Protein AF-A0A6J4I5S8-F1 (afdb_monomer_lite)

Radius of gyration: 44.07 Å; chains: 1; bounding box: 94×136×140 Å

Sequence (487 aa):
MVQRWPERSGGDNPSRDGHADGHPSGEQLSSYVDGELDMDTRARVDRHVRACAACRAKVGDYRSASDLFRRVPTERPPLSLRRDIYRRIDEDQTRRRPLFGFPLPSANVLGVAVSFLLIAIMTPQLVGLWSIVSGKQERASEHVAPPRETPGLAPTAPAAPPLPTVTAPAVAPTTAPTQPPAPTTTGVPAASPTAPPAATITAASAAPTVVPSVATAQPAGQPSSAPVASARVAQATPATQSGQAPAAATTAPAAPTVIVQPTATQVAAALRTIAGQVTNVNKPQRLLTVQTGSNAEGGSRAWNVALTEGTQVTFRDGRKLVADEVGFADYVEVSGFEVGSGPLQAASVKVTQSAVAQVQSRPKVLVLLDGAANVRAPQYGFTGDWIKRLGETGYDVTAADPATLSGTTGLKDFSLIAIGYPATLPDAVLQNVRSSKLPVLNAEPRLVQALGLGLNVDPAQPTRSVAGRTVEVAGKSSPVARGLNGE

Organism: NCBI:txid166587

InterPro domains:
  IPR027383 Putative zinc-finger [PF13490] (27-56)
  IPR041916 Anti-sigma factor, zinc-finger domain superfamily [G3DSA:1.10.10.1320] (23-79)

Foldseek 3Di:
DPPDDDPPPDDPPPDDPPPVVPADDLVLLLCLLVVNDDPVSNVVNVVCCVVDPVSVVSNVVSVVVVVVVVPPDDDDPDPVVVVVVVVVVVVVVVVPPPPVPDVDPPPVVVVVVVVVVVCVVCVVVVVVVVCVVVVPPPPPPPDDDDDDDDDDDDDDDDDDDDDDDDDDDDDDDDDDDDDDDDDDDDDDDDDDDDDDDDDDDDDDDDDDDDDDDDDDDDDDDDDDDDDDDDDDDDDDDDDDDDDDDDDDDDDDDDDDDPPPDPPPPPPPWDKDKAKAWFADADPVQLWTWGFGDQDVVGDTDIAIEHEDPQEFEAEPVRHTDDSVPQDHGFIKMFIATDDPPDGGYTNYIYRDGGVVVVVVPQQEEEEEDAPPVVDDPPPDDLNVVVQVVCVVVRHRYDYDHLVPPPDDPPPVSHQEYEYCDPPPHDPVSVVVVVVNPHHYHDPPVVVCVVVVSDDDDDPPDDDDDDDDDDDDDDDDDDDDDDDDDDD

Structure (mmCIF, N/CA/C/O backbone):
data_AF-A0A6J4I5S8-F1
#
_entry.id   AF-A0A6J4I5S8-F1
#
loop_
_atom_site.group_PDB
_atom_site.id
_atom_site.type_symbol
_atom_site.label_atom_id
_atom_site.label_alt_id
_atom_site.l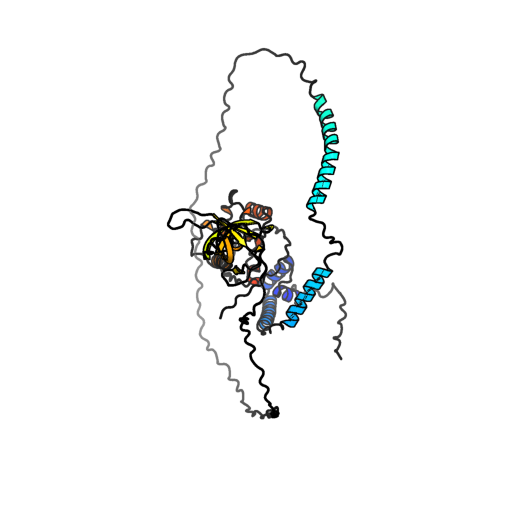abel_comp_id
_atom_site.label_asym_id
_atom_site.label_entity_id
_atom_site.label_seq_id
_atom_site.pdbx_PDB_ins_code
_atom_site.Cartn_x
_atom_site.Cartn_y
_atom_site.Cartn_z
_atom_site.occupancy
_atom_site.B_iso_or_equiv
_atom_site.auth_seq_id
_atom_site.auth_comp_id
_atom_site.auth_asym_id
_atom_site.auth_atom_id
_atom_site.pdbx_PDB_model_num
ATOM 1 N N . MET A 1 1 ? 28.128 -37.772 9.364 1.00 41.03 1 MET A N 1
ATOM 2 C CA . MET A 1 1 ? 29.276 -37.488 8.477 1.00 41.03 1 MET A CA 1
ATOM 3 C C . MET A 1 1 ? 28.779 -36.625 7.330 1.00 41.03 1 MET A C 1
ATOM 5 O O . MET A 1 1 ? 28.204 -37.150 6.390 1.00 41.03 1 MET A O 1
ATOM 9 N N . VAL A 1 2 ? 28.898 -35.303 7.453 1.00 37.56 2 VAL A N 1
ATOM 10 C CA . VAL A 1 2 ? 28.560 -34.365 6.372 1.00 37.56 2 VAL A CA 1
ATOM 11 C C . VAL A 1 2 ? 29.818 -34.224 5.521 1.00 37.56 2 VAL A C 1
ATOM 13 O O . VAL A 1 2 ? 30.843 -33.772 6.029 1.00 37.56 2 VAL A O 1
ATOM 16 N N . GLN A 1 3 ? 29.777 -34.693 4.272 1.00 46.88 3 GLN A N 1
ATOM 17 C CA . GLN A 1 3 ? 30.885 -34.531 3.332 1.00 46.88 3 GLN A CA 1
ATOM 18 C C . GLN A 1 3 ? 31.072 -33.037 3.052 1.00 46.88 3 GLN A C 1
ATOM 20 O O . GLN A 1 3 ? 30.227 -32.381 2.444 1.00 46.88 3 GLN A O 1
ATOM 25 N N . ARG A 1 4 ? 32.177 -32.501 3.572 1.00 41.34 4 ARG A N 1
ATOM 26 C CA . ARG A 1 4 ? 32.637 -31.130 3.369 1.00 41.34 4 ARG A CA 1
ATOM 27 C C . ARG A 1 4 ? 32.989 -30.982 1.888 1.00 41.34 4 ARG A C 1
ATOM 29 O O . ARG A 1 4 ? 33.912 -31.639 1.415 1.00 41.34 4 ARG A O 1
ATOM 36 N N . TRP A 1 5 ? 32.222 -30.175 1.159 1.00 43.47 5 TRP A N 1
ATOM 37 C CA . TRP A 1 5 ? 32.565 -29.799 -0.211 1.00 43.47 5 TRP A CA 1
ATOM 38 C C . TRP A 1 5 ? 33.947 -29.127 -0.208 1.00 43.47 5 TRP A C 1
ATOM 40 O O . TRP A 1 5 ? 34.203 -28.315 0.685 1.00 43.47 5 TRP A O 1
ATOM 50 N N . PRO A 1 6 ? 34.854 -29.469 -1.140 1.00 51.94 6 PRO A N 1
ATOM 51 C CA . PRO A 1 6 ? 36.172 -28.856 -1.189 1.00 51.94 6 PRO A CA 1
ATOM 52 C C . PRO A 1 6 ? 36.019 -27.364 -1.491 1.00 51.94 6 PRO A C 1
ATOM 54 O O . PRO A 1 6 ? 35.515 -26.978 -2.547 1.00 51.94 6 PRO A O 1
ATOM 57 N N . GLU A 1 7 ? 36.445 -26.535 -0.539 1.00 40.69 7 GLU A N 1
ATOM 58 C CA . GLU A 1 7 ? 36.639 -25.100 -0.717 1.00 40.69 7 GLU A CA 1
ATOM 59 C C . GLU A 1 7 ? 37.591 -24.904 -1.903 1.00 40.69 7 GLU A C 1
ATOM 61 O O . GLU A 1 7 ? 38.793 -25.154 -1.808 1.00 40.69 7 GLU A O 1
ATOM 66 N N . ARG A 1 8 ? 37.048 -24.490 -3.055 1.00 46.34 8 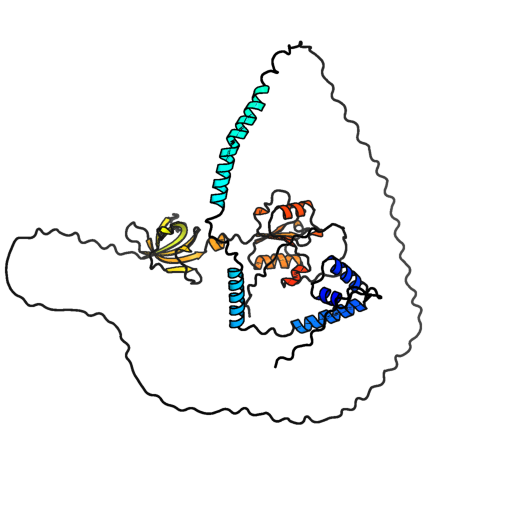ARG A N 1
ATOM 67 C CA . ARG A 1 8 ? 37.861 -23.868 -4.099 1.00 46.34 8 ARG A CA 1
ATOM 68 C C . ARG A 1 8 ? 38.422 -22.597 -3.487 1.00 46.34 8 ARG A C 1
ATOM 70 O O . ARG A 1 8 ? 37.686 -21.642 -3.257 1.00 46.34 8 ARG A O 1
ATOM 77 N N . SER A 1 9 ? 39.717 -22.609 -3.214 1.00 49.66 9 SER A N 1
ATOM 78 C CA . SER A 1 9 ? 40.507 -21.427 -2.915 1.00 49.66 9 SER A CA 1
ATOM 79 C C . SER A 1 9 ? 40.345 -20.422 -4.058 1.00 49.66 9 SER A C 1
ATOM 81 O O . SER A 1 9 ? 40.947 -20.555 -5.123 1.00 49.66 9 SER A O 1
ATOM 83 N N . GLY A 1 10 ? 39.476 -19.435 -3.832 1.00 46.44 10 GLY A N 1
ATOM 84 C CA . GLY A 1 10 ? 39.332 -18.246 -4.657 1.00 46.44 10 GLY A CA 1
ATOM 85 C C . GLY A 1 10 ? 40.610 -17.426 -4.573 1.00 46.44 10 GLY A C 1
ATOM 86 O O . GLY A 1 10 ? 40.793 -16.630 -3.658 1.00 46.44 10 GLY A O 1
ATOM 87 N N . GLY A 1 11 ? 41.525 -17.675 -5.505 1.00 41.56 11 GLY A N 1
ATOM 88 C CA . GLY A 1 11 ? 42.549 -16.709 -5.856 1.00 41.56 11 GLY A CA 1
ATOM 89 C C . GLY A 1 11 ? 41.908 -15.660 -6.751 1.00 41.56 11 GLY A C 1
ATOM 90 O O . GLY A 1 11 ? 41.686 -15.925 -7.931 1.00 41.56 11 GLY A O 1
ATOM 91 N N . ASP A 1 12 ? 41.610 -14.492 -6.186 1.00 48.62 12 ASP A N 1
ATOM 92 C CA . ASP A 1 12 ? 41.299 -13.281 -6.938 1.00 48.62 12 ASP A CA 1
ATOM 93 C C . ASP A 1 12 ? 42.504 -12.940 -7.817 1.00 48.62 12 ASP A C 1
ATOM 95 O O . ASP A 1 12 ? 43.476 -12.324 -7.379 1.00 48.62 12 ASP A O 1
ATOM 99 N N . ASN A 1 13 ? 42.459 -13.379 -9.070 1.00 46.66 13 ASN A N 1
ATOM 100 C CA . ASN A 1 13 ? 43.410 -12.983 -10.094 1.00 46.66 13 ASN A CA 1
ATOM 101 C C . ASN A 1 13 ? 42.664 -12.066 -11.080 1.00 46.66 13 ASN A C 1
ATOM 103 O O . ASN A 1 13 ? 42.192 -12.533 -12.116 1.00 46.66 13 ASN A O 1
ATOM 107 N N . PRO A 1 14 ? 42.483 -10.767 -10.770 1.00 55.59 14 PRO A N 1
ATOM 108 C CA . PRO A 1 14 ? 41.578 -9.884 -11.511 1.00 55.59 14 PRO A CA 1
ATOM 109 C C . PRO A 1 14 ? 42.087 -9.455 -12.901 1.00 55.59 14 PRO A C 1
ATOM 111 O O . PRO A 1 14 ? 41.694 -8.399 -13.394 1.00 55.59 14 PRO A O 1
ATOM 114 N N . SER A 1 15 ? 43.024 -10.161 -13.548 1.00 50.91 15 SER A N 1
ATOM 115 C CA . SER A 1 15 ? 43.766 -9.541 -14.662 1.00 50.91 15 SER A CA 1
ATOM 116 C C . SER A 1 15 ? 44.396 -10.477 -15.698 1.00 50.91 15 SER A C 1
ATOM 118 O O . SER A 1 15 ? 45.503 -10.173 -16.148 1.00 50.91 15 SER A O 1
ATOM 120 N N . ARG A 1 16 ? 43.757 -11.582 -16.132 1.00 47.75 16 ARG A N 1
ATOM 121 C CA . ARG A 1 16 ? 44.252 -12.263 -17.357 1.00 47.75 16 ARG A CA 1
ATOM 122 C C . ARG A 1 16 ? 43.348 -13.205 -18.147 1.00 47.75 16 ARG A C 1
ATOM 124 O O . ARG A 1 16 ? 43.801 -13.658 -19.194 1.00 47.75 16 ARG A O 1
ATOM 131 N N . ASP A 1 17 ? 42.086 -13.397 -17.778 1.00 52.75 17 ASP A N 1
ATOM 132 C CA . ASP A 1 17 ? 41.111 -13.991 -18.702 1.00 52.75 17 ASP A CA 1
ATOM 133 C C . ASP A 1 17 ? 40.577 -12.892 -19.617 1.00 52.75 17 ASP A C 1
ATOM 135 O O . ASP A 1 17 ? 39.447 -12.413 -19.514 1.00 52.75 17 ASP A O 1
ATOM 139 N N . GLY A 1 18 ? 41.477 -12.435 -20.489 1.00 45.28 18 GLY A N 1
ATOM 140 C CA . GLY A 1 18 ? 41.152 -11.549 -21.584 1.00 45.28 18 GLY A CA 1
ATOM 141 C C . GLY A 1 18 ? 39.973 -12.125 -22.354 1.00 45.28 18 GLY A C 1
ATOM 142 O O . GLY A 1 18 ? 40.065 -13.193 -22.955 1.00 45.28 18 GLY A O 1
ATOM 143 N N . HIS A 1 19 ? 38.867 -11.385 -22.347 1.00 54.09 19 HIS A N 1
ATOM 144 C CA . HIS A 1 19 ? 37.776 -11.507 -23.304 1.00 54.09 19 HIS A CA 1
ATOM 145 C C . HIS A 1 19 ? 38.296 -11.145 -24.705 1.00 54.09 19 HIS A C 1
ATOM 147 O O . HIS A 1 19 ? 37.932 -10.112 -25.264 1.00 54.09 19 HIS A O 1
ATOM 153 N N . ALA A 1 20 ? 39.199 -11.963 -25.252 1.00 57.03 20 ALA A N 1
ATOM 154 C CA . ALA A 1 20 ? 39.859 -11.723 -26.534 1.00 57.03 20 ALA A CA 1
ATOM 155 C C . ALA A 1 20 ? 38.853 -11.629 -27.692 1.00 57.03 20 ALA A C 1
ATOM 157 O O . ALA A 1 20 ? 39.119 -10.967 -28.688 1.00 57.03 20 ALA A O 1
ATOM 158 N N . ASP A 1 21 ? 37.660 -12.196 -27.511 1.00 73.31 21 ASP A N 1
ATOM 159 C CA . ASP A 1 21 ? 36.648 -12.272 -28.558 1.00 73.31 21 ASP A CA 1
ATOM 160 C C . ASP A 1 21 ? 35.582 -11.164 -28.456 1.00 73.31 21 ASP A C 1
ATOM 162 O O . ASP A 1 21 ? 34.612 -11.161 -29.211 1.00 73.31 21 ASP A O 1
ATOM 166 N N . GLY A 1 22 ? 35.703 -10.226 -27.505 1.00 90.38 22 GLY A N 1
ATOM 167 C CA . GLY A 1 22 ? 34.742 -9.123 -27.349 1.00 90.38 22 GLY A CA 1
ATOM 168 C C . GLY A 1 22 ? 33.317 -9.557 -26.965 1.00 90.38 22 GLY A C 1
ATOM 169 O O . GLY A 1 22 ? 32.388 -8.754 -27.043 1.00 90.38 22 GLY A O 1
ATOM 170 N N . HIS A 1 23 ? 33.120 -10.812 -26.550 1.00 95.44 23 HIS A N 1
ATOM 171 C CA . HIS A 1 23 ? 31.843 -11.304 -26.035 1.00 95.44 23 HIS A CA 1
ATOM 172 C C . HIS A 1 23 ? 31.725 -11.065 -24.519 1.00 95.44 23 HIS A C 1
ATOM 174 O O . HIS A 1 23 ? 32.714 -11.237 -23.806 1.00 95.44 23 HIS A O 1
ATOM 180 N N . PRO A 1 24 ? 30.522 -10.737 -24.002 1.00 95.88 24 PRO A N 1
ATOM 181 C CA . PRO A 1 24 ? 30.248 -10.750 -22.569 1.00 95.88 24 PRO A CA 1
ATOM 182 C C . PRO A 1 24 ? 30.562 -12.115 -21.958 1.00 95.88 24 PRO A C 1
ATOM 184 O O . PRO A 1 24 ? 30.330 -13.153 -22.595 1.00 95.88 24 PRO A O 1
ATOM 187 N N . SER A 1 25 ? 31.052 -12.118 -20.719 1.00 95.62 25 SER A N 1
ATOM 188 C CA . SER A 1 25 ? 31.318 -13.363 -19.999 1.00 95.62 25 SER A CA 1
ATOM 189 C C . SER A 1 25 ? 30.028 -14.174 -19.804 1.00 95.62 25 SER A C 1
ATOM 191 O O . SER A 1 25 ? 28.917 -13.638 -19.829 1.00 95.62 25 SER A O 1
ATOM 193 N N . GLY A 1 26 ? 30.158 -15.490 -19.603 1.00 95.19 26 GLY A N 1
ATOM 194 C CA . GLY A 1 26 ? 28.999 -16.344 -19.307 1.00 95.19 26 GLY A CA 1
ATOM 195 C C . GLY A 1 26 ? 28.237 -15.879 -18.061 1.00 95.19 26 GLY A C 1
ATOM 196 O O . GLY A 1 26 ? 27.012 -15.843 -18.069 1.00 95.19 26 GLY A O 1
ATOM 197 N N . GLU A 1 27 ? 28.965 -15.428 -17.038 1.00 96.56 27 GLU A N 1
ATOM 198 C CA . GLU A 1 27 ? 28.403 -14.849 -15.816 1.00 96.56 27 GLU A CA 1
ATOM 199 C C . GLU A 1 27 ? 27.593 -13.577 -16.106 1.00 96.56 27 GLU A C 1
ATOM 201 O O . GLU A 1 27 ? 26.440 -13.487 -15.699 1.00 96.56 27 GLU A O 1
ATOM 206 N N . GLN A 1 28 ? 28.120 -12.651 -16.919 1.00 96.88 28 GLN A N 1
ATOM 207 C CA . GLN A 1 28 ? 27.381 -11.449 -17.329 1.00 96.88 28 GLN A CA 1
ATOM 208 C C . GLN A 1 28 ? 26.094 -11.784 -18.092 1.00 96.88 28 GLN A C 1
ATOM 210 O O . GLN A 1 28 ? 25.083 -11.106 -17.917 1.00 96.88 28 GLN A O 1
ATOM 215 N N . LEU A 1 29 ? 26.109 -12.817 -18.941 1.00 97.69 29 LEU A N 1
ATOM 216 C CA . LEU A 1 29 ? 24.906 -13.268 -19.647 1.00 97.69 29 LEU A CA 1
ATOM 217 C C . LEU A 1 29 ? 23.885 -13.925 -18.701 1.00 97.69 29 LEU A C 1
ATOM 219 O O . LEU A 1 29 ? 22.688 -13.729 -18.912 1.00 97.69 29 LEU A O 1
ATOM 223 N N . SER A 1 30 ? 24.329 -14.642 -17.662 1.00 97.44 30 SER A N 1
ATOM 224 C CA . SER A 1 30 ? 23.444 -15.181 -16.615 1.00 97.44 30 SER A CA 1
ATOM 225 C C . SER A 1 30 ? 22.818 -14.051 -15.793 1.00 97.44 30 SER A C 1
ATOM 227 O O . SER A 1 30 ? 21.597 -13.912 -15.780 1.00 97.44 30 SER A O 1
ATOM 229 N N . SER A 1 31 ? 23.628 -13.145 -15.234 1.00 97.31 31 SER A N 1
ATOM 230 C CA . SER A 1 31 ? 23.141 -11.980 -14.477 1.00 97.31 31 SER A CA 1
ATOM 231 C C . SER A 1 31 ? 22.238 -11.066 -15.317 1.00 97.31 31 SER A C 1
ATOM 233 O O . SER A 1 31 ? 21.318 -10.430 -14.797 1.00 97.31 31 SER A O 1
ATOM 235 N N . TYR A 1 32 ? 22.456 -10.994 -16.637 1.00 98.00 32 TYR A N 1
ATOM 236 C CA . TYR A 1 32 ? 21.554 -10.291 -17.556 1.00 98.00 32 TYR A CA 1
ATOM 237 C C . TYR A 1 32 ? 20.147 -10.908 -17.567 1.00 98.00 32 TYR A C 1
ATOM 239 O O . TYR A 1 32 ? 19.158 -10.161 -17.548 1.00 98.00 32 TYR A O 1
ATOM 247 N N . VAL A 1 33 ? 20.055 -12.244 -17.586 1.00 97.88 33 VAL A N 1
ATOM 248 C CA . VAL A 1 33 ? 18.790 -12.995 -17.535 1.00 97.88 33 VAL A CA 1
ATOM 249 C C . VAL A 1 33 ? 18.114 -12.851 -16.173 1.00 97.88 33 VAL A C 1
ATOM 251 O O . VAL A 1 33 ? 16.909 -12.598 -16.144 1.00 97.88 33 VAL A O 1
ATOM 254 N N . ASP A 1 34 ? 18.881 -12.917 -15.085 1.00 96.38 34 ASP A N 1
ATOM 255 C CA . ASP A 1 34 ? 18.355 -12.854 -13.714 1.00 96.38 34 ASP A CA 1
ATOM 256 C C . ASP A 1 34 ? 17.973 -11.435 -13.262 1.00 96.38 34 ASP A C 1
ATOM 258 O O . ASP A 1 34 ? 17.224 -11.261 -12.304 1.00 96.38 34 ASP A O 1
ATOM 262 N N . GLY A 1 35 ? 18.406 -10.403 -13.993 1.00 96.88 35 GLY A N 1
ATOM 263 C CA . GLY A 1 35 ? 18.054 -9.019 -13.670 1.00 96.88 35 GLY A CA 1
ATOM 264 C C . GLY A 1 35 ? 19.064 -8.293 -12.784 1.00 96.88 35 GLY A C 1
ATOM 265 O O . GLY A 1 35 ? 18.771 -7.188 -12.344 1.00 96.88 35 GLY A O 1
ATOM 266 N N . GLU A 1 36 ? 20.235 -8.878 -12.547 1.00 97.50 36 GLU A N 1
ATOM 267 C CA . GLU A 1 36 ? 21.180 -8.434 -11.513 1.00 97.50 36 GLU A CA 1
ATOM 268 C C . GLU A 1 36 ? 22.250 -7.449 -12.011 1.00 97.50 36 GLU A C 1
ATOM 270 O O . GLU A 1 36 ? 22.970 -6.859 -11.211 1.00 97.50 36 GLU A O 1
ATOM 275 N N . LEU A 1 37 ? 22.367 -7.247 -13.329 1.00 96.88 37 LEU A N 1
ATOM 276 C CA . LEU A 1 37 ? 23.310 -6.271 -13.888 1.00 96.88 37 LEU A CA 1
ATOM 277 C C . LEU A 1 37 ? 22.890 -4.825 -13.593 1.00 96.88 37 LEU A C 1
ATOM 279 O O . LEU A 1 37 ? 21.721 -4.469 -13.772 1.00 96.88 37 LEU A O 1
ATOM 283 N N . ASP A 1 38 ? 23.872 -3.972 -13.278 1.00 94.94 38 ASP A N 1
ATOM 284 C CA . ASP A 1 38 ? 23.697 -2.518 -13.237 1.00 94.94 38 ASP A CA 1
ATOM 285 C C . ASP A 1 38 ? 23.219 -1.970 -14.595 1.00 94.94 38 ASP A C 1
ATOM 287 O O . ASP A 1 38 ? 23.411 -2.595 -15.644 1.00 94.94 38 ASP A O 1
ATOM 291 N N . MET A 1 39 ? 22.588 -0.791 -14.589 1.00 90.75 39 MET A N 1
ATOM 292 C CA . MET A 1 39 ? 21.947 -0.240 -15.789 1.00 90.75 39 MET A CA 1
ATOM 293 C C . MET A 1 39 ? 22.915 -0.067 -16.969 1.00 90.75 39 MET A C 1
ATOM 295 O O . MET A 1 39 ? 22.553 -0.379 -18.109 1.00 90.75 39 MET A O 1
ATOM 299 N N . ASP A 1 40 ? 24.145 0.382 -16.710 1.00 93.06 40 ASP A N 1
ATOM 300 C CA . ASP A 1 40 ? 25.127 0.666 -17.756 1.00 93.06 40 ASP A CA 1
ATOM 301 C C . ASP A 1 40 ? 25.667 -0.632 -18.369 1.00 93.06 40 ASP A C 1
ATOM 303 O O . ASP A 1 40 ? 25.736 -0.773 -19.598 1.00 93.06 40 ASP A O 1
ATOM 307 N N . THR A 1 41 ? 26.015 -1.617 -17.537 1.00 94.81 41 THR A N 1
ATOM 308 C CA . THR A 1 41 ? 26.454 -2.943 -17.995 1.00 94.81 41 THR A CA 1
ATOM 309 C C . THR A 1 41 ? 25.334 -3.672 -18.720 1.00 94.81 41 THR A C 1
ATOM 311 O O . THR A 1 41 ? 25.561 -4.224 -19.802 1.00 94.81 41 THR A O 1
ATOM 314 N N . ARG A 1 42 ? 24.105 -3.604 -18.201 1.00 97.56 42 ARG A N 1
ATOM 315 C CA . ARG A 1 42 ? 22.923 -4.173 -18.854 1.00 97.56 42 ARG A CA 1
ATOM 316 C C . ARG A 1 42 ? 22.723 -3.582 -20.246 1.00 97.56 42 ARG A C 1
ATOM 318 O O . ARG A 1 42 ? 22.509 -4.347 -21.181 1.00 97.56 42 ARG A O 1
ATOM 325 N N . ALA A 1 43 ? 22.840 -2.263 -20.416 1.00 95.62 43 ALA A N 1
ATOM 326 C CA . ALA A 1 43 ? 22.702 -1.610 -21.721 1.00 95.62 43 ALA A CA 1
ATOM 327 C C . ALA A 1 43 ? 23.783 -2.049 -22.729 1.00 95.62 43 ALA A C 1
ATOM 329 O O . ALA A 1 43 ? 23.492 -2.213 -23.921 1.00 95.62 43 ALA A O 1
ATOM 330 N N . ARG A 1 44 ? 25.024 -2.275 -22.270 1.00 96.75 44 ARG A N 1
ATOM 331 C CA . ARG A 1 44 ? 26.111 -2.814 -23.111 1.00 96.75 44 ARG A CA 1
ATOM 332 C C . ARG A 1 44 ? 25.837 -4.258 -23.539 1.00 96.75 44 ARG A C 1
ATOM 334 O O . ARG A 1 44 ? 25.890 -4.550 -24.734 1.00 96.75 44 ARG A O 1
ATOM 341 N N . VAL A 1 45 ? 25.488 -5.134 -22.594 1.00 97.38 45 VAL A N 1
ATOM 342 C CA . VAL A 1 45 ? 25.163 -6.547 -22.871 1.00 97.38 45 VAL A CA 1
ATOM 343 C C . VAL A 1 45 ? 23.938 -6.659 -23.781 1.00 97.38 45 VAL A C 1
ATOM 345 O O . VAL A 1 45 ? 23.958 -7.417 -24.746 1.00 97.38 45 VAL A O 1
ATOM 348 N N . ASP A 1 46 ? 22.906 -5.851 -23.545 1.00 98.00 46 ASP A N 1
ATOM 349 C CA . ASP A 1 46 ? 21.686 -5.802 -24.357 1.00 98.00 46 ASP A CA 1
ATOM 350 C C . ASP A 1 46 ? 21.984 -5.441 -25.822 1.00 98.00 46 ASP A C 1
ATOM 352 O O . ASP A 1 46 ? 21.499 -6.098 -26.747 1.00 98.00 46 ASP A O 1
ATOM 356 N N . ARG A 1 47 ? 22.847 -4.442 -26.052 1.00 97.62 47 ARG A N 1
ATOM 357 C CA . ARG A 1 47 ? 23.320 -4.085 -27.398 1.00 97.62 47 ARG A CA 1
ATOM 358 C C . ARG A 1 47 ? 24.063 -5.247 -28.060 1.00 97.62 47 ARG A C 1
ATOM 360 O O . ARG A 1 47 ? 23.812 -5.535 -29.230 1.00 97.62 47 ARG A O 1
ATOM 367 N N . HIS A 1 48 ? 24.929 -5.934 -27.316 1.00 97.88 48 HIS A N 1
ATOM 368 C CA . HIS A 1 48 ? 25.690 -7.077 -27.826 1.00 97.88 48 HIS A CA 1
ATOM 369 C C . HIS A 1 48 ? 24.793 -8.266 -28.176 1.00 97.88 48 HIS A C 1
ATOM 371 O O . HIS A 1 48 ? 24.896 -8.812 -29.270 1.00 97.88 48 HIS A O 1
ATOM 377 N N . VAL A 1 49 ? 23.860 -8.640 -27.297 1.00 97.94 49 VAL A N 1
ATOM 378 C CA . VAL A 1 49 ? 22.900 -9.740 -27.516 1.00 97.94 49 VAL A CA 1
ATOM 379 C C . VAL A 1 49 ? 21.992 -9.465 -28.725 1.00 97.94 49 VAL A C 1
ATOM 381 O O . VAL A 1 49 ? 21.606 -10.393 -29.444 1.00 97.94 49 VAL A O 1
ATOM 384 N N . ARG A 1 50 ? 21.679 -8.193 -29.012 1.00 97.56 50 ARG A N 1
ATOM 385 C CA . ARG A 1 50 ? 20.972 -7.815 -30.247 1.00 97.56 50 ARG A CA 1
ATOM 386 C C . ARG A 1 50 ? 21.806 -8.039 -31.504 1.00 97.56 50 ARG A C 1
ATOM 388 O O . ARG A 1 50 ? 21.237 -8.485 -32.494 1.00 97.56 50 ARG A O 1
ATOM 395 N N . ALA A 1 51 ? 23.109 -7.774 -31.474 1.00 97.44 51 ALA A N 1
ATOM 396 C CA . ALA A 1 51 ? 23.980 -7.898 -32.646 1.00 97.44 51 ALA A CA 1
ATOM 397 C C . ALA A 1 51 ? 24.566 -9.312 -32.837 1.00 97.44 51 ALA A C 1
ATOM 399 O O . ALA A 1 51 ? 24.830 -9.726 -33.962 1.00 97.44 51 ALA A O 1
ATOM 400 N N . CYS A 1 52 ? 24.747 -10.076 -31.759 1.00 97.94 52 CYS A N 1
ATOM 401 C CA . CYS A 1 52 ? 25.474 -11.341 -31.765 1.00 97.94 52 CYS A CA 1
ATOM 402 C C . CYS A 1 52 ? 24.543 -12.558 -31.626 1.00 97.94 52 CYS A C 1
ATOM 404 O O . CYS A 1 52 ? 23.965 -12.800 -30.563 1.00 97.94 52 CYS A O 1
ATOM 406 N N . ALA A 1 53 ? 24.457 -13.382 -32.677 1.00 97.38 53 ALA A N 1
ATOM 407 C CA . ALA A 1 53 ? 23.635 -14.596 -32.683 1.00 97.38 53 ALA A CA 1
ATOM 408 C C . ALA A 1 53 ? 24.061 -15.625 -31.615 1.00 97.38 53 ALA A C 1
ATOM 410 O O . ALA A 1 53 ? 23.200 -16.198 -30.950 1.00 97.38 53 ALA A O 1
ATOM 411 N N . ALA A 1 54 ? 25.368 -15.809 -31.391 1.00 96.56 54 ALA A N 1
ATOM 412 C CA . ALA A 1 54 ? 25.885 -16.756 -30.400 1.00 96.56 54 ALA A CA 1
ATOM 413 C C . ALA A 1 54 ? 25.510 -16.366 -28.958 1.00 96.56 54 ALA A C 1
ATOM 415 O O . ALA A 1 54 ? 25.068 -17.207 -28.178 1.00 96.56 54 ALA A O 1
ATOM 416 N N . CYS A 1 55 ? 25.623 -15.080 -28.600 1.00 97.94 55 CYS A N 1
ATOM 417 C CA . CYS A 1 55 ? 25.194 -14.598 -27.282 1.00 97.94 55 CYS A CA 1
ATOM 418 C C . CYS A 1 55 ? 23.673 -14.675 -27.110 1.00 97.94 55 CYS A C 1
ATOM 420 O O . CYS A 1 55 ? 23.202 -14.963 -26.013 1.00 97.94 55 CYS A O 1
ATOM 422 N N . ARG A 1 56 ? 22.901 -14.465 -28.184 1.00 98.50 56 ARG A N 1
ATOM 423 C CA . ARG A 1 56 ? 21.442 -14.627 -28.153 1.00 98.50 56 ARG A CA 1
ATOM 424 C C . ARG A 1 56 ? 21.025 -16.073 -27.894 1.00 98.50 56 ARG A C 1
ATOM 426 O O . ARG A 1 56 ? 20.114 -16.281 -27.099 1.00 98.50 56 ARG A O 1
ATOM 433 N N . ALA A 1 57 ? 21.702 -17.041 -28.516 1.00 98.12 57 ALA A N 1
ATOM 434 C CA . ALA A 1 57 ? 21.480 -18.463 -28.260 1.00 98.12 57 ALA A CA 1
ATOM 435 C C . ALA A 1 57 ? 21.741 -18.807 -26.784 1.00 98.12 57 ALA A C 1
ATOM 437 O O . ALA A 1 57 ? 20.836 -19.292 -26.116 1.00 98.12 57 ALA A O 1
ATOM 438 N N . LYS A 1 58 ? 22.898 -18.402 -26.234 1.00 97.88 58 LYS A N 1
ATOM 439 C CA . LYS A 1 58 ? 23.234 -18.615 -24.810 1.00 97.88 58 LYS A CA 1
ATOM 440 C C . LYS A 1 58 ? 22.211 -18.004 -23.844 1.00 97.88 58 LYS A C 1
ATOM 442 O O . LYS A 1 58 ? 21.835 -18.629 -22.860 1.00 97.88 58 LYS A O 1
ATOM 447 N N . VAL A 1 59 ? 21.735 -16.786 -24.118 1.00 98.44 59 VAL A N 1
ATOM 448 C CA . VAL A 1 59 ? 20.664 -16.151 -23.322 1.00 98.44 59 VAL A CA 1
ATOM 449 C C . VAL A 1 59 ? 19.353 -16.940 -23.416 1.00 98.44 59 VAL A C 1
ATOM 451 O O . VAL A 1 59 ? 18.623 -17.028 -22.430 1.00 98.44 59 VAL A O 1
ATOM 454 N N . GLY A 1 60 ? 19.048 -17.512 -24.584 1.00 97.81 60 GLY A N 1
ATOM 455 C CA . GLY A 1 60 ? 17.927 -18.435 -24.767 1.00 97.81 60 GLY A CA 1
ATOM 456 C C . GLY A 1 60 ? 18.063 -19.687 -23.900 1.00 97.81 60 GLY A C 1
ATOM 457 O O . GLY A 1 60 ? 17.112 -20.033 -23.199 1.00 97.81 60 GLY A O 1
ATOM 458 N N . ASP A 1 61 ? 19.252 -20.291 -23.870 1.00 98.00 61 ASP A N 1
ATOM 459 C CA . ASP A 1 61 ? 19.545 -21.467 -23.045 1.00 98.00 61 ASP A CA 1
ATOM 460 C C . ASP A 1 61 ? 19.333 -21.162 -21.553 1.00 98.00 61 ASP A C 1
ATOM 462 O O . ASP A 1 61 ? 18.593 -21.881 -20.879 1.00 98.00 61 ASP A O 1
ATOM 466 N N . TYR A 1 62 ? 19.875 -20.045 -21.049 1.00 98.25 62 TYR A N 1
ATOM 467 C CA . TYR A 1 62 ? 19.670 -19.620 -19.656 1.00 98.25 62 TYR A CA 1
ATOM 468 C C . TYR A 1 62 ? 18.195 -19.383 -19.319 1.00 98.25 62 TYR A C 1
ATOM 470 O O . TYR A 1 62 ? 17.719 -19.849 -18.287 1.00 98.25 62 TYR A O 1
ATOM 478 N N . ARG A 1 63 ? 17.433 -18.726 -20.203 1.00 97.88 63 ARG A N 1
ATOM 479 C CA . ARG A 1 63 ? 15.986 -18.534 -19.997 1.00 97.88 63 ARG A CA 1
ATOM 480 C C . ARG A 1 63 ? 15.234 -19.858 -19.960 1.00 97.88 63 ARG A C 1
ATOM 482 O O . ARG A 1 63 ? 14.387 -20.037 -19.092 1.00 97.88 63 ARG A O 1
ATOM 489 N N . SER A 1 64 ? 15.568 -20.786 -20.857 1.00 97.19 64 SER A N 1
ATOM 490 C CA . SER A 1 64 ? 14.944 -22.111 -20.887 1.00 97.19 64 SER A CA 1
ATOM 491 C C . SER A 1 64 ? 15.210 -22.895 -19.596 1.00 97.19 64 SER A C 1
ATOM 493 O O . SER A 1 64 ? 14.296 -23.520 -19.060 1.00 97.19 64 SER A O 1
ATOM 495 N N . ALA A 1 65 ? 16.422 -22.790 -19.040 1.00 96.81 65 ALA A N 1
ATOM 496 C CA . ALA A 1 65 ? 16.765 -23.378 -17.751 1.00 96.81 65 ALA A CA 1
ATOM 497 C C . ALA A 1 65 ? 15.953 -22.741 -16.610 1.00 96.81 65 ALA A C 1
ATOM 499 O O . ALA A 1 65 ? 15.341 -23.461 -15.819 1.00 96.81 65 ALA A O 1
ATOM 500 N N . SER A 1 66 ? 15.865 -21.408 -16.554 1.00 95.25 66 SER A N 1
ATOM 501 C CA . SER A 1 66 ? 15.049 -20.704 -15.553 1.00 95.25 66 SER A CA 1
ATOM 502 C C . SER A 1 66 ? 13.561 -21.057 -15.657 1.00 95.25 66 SER A C 1
ATOM 504 O O . SER A 1 66 ? 12.891 -21.225 -14.635 1.00 95.25 66 SER A O 1
ATOM 506 N N . ASP A 1 67 ? 13.040 -21.238 -16.871 1.00 95.38 67 ASP A N 1
ATOM 507 C CA . ASP A 1 67 ? 11.658 -21.666 -17.100 1.00 95.38 67 ASP A CA 1
ATOM 508 C C . ASP A 1 67 ? 11.401 -23.101 -16.622 1.00 95.38 67 ASP A C 1
ATOM 510 O O . ASP A 1 67 ? 10.320 -23.381 -16.098 1.00 95.38 67 ASP A O 1
ATOM 514 N N . LEU A 1 68 ? 12.380 -24.007 -16.743 1.00 96.88 68 LEU A N 1
ATOM 515 C CA . LEU A 1 68 ? 12.280 -25.354 -16.172 1.00 96.88 68 LEU A CA 1
ATOM 516 C C . LEU A 1 68 ? 12.159 -25.300 -14.645 1.00 96.88 68 LEU A C 1
ATOM 518 O O . LEU A 1 68 ? 11.274 -25.951 -14.090 1.00 96.88 68 LEU A O 1
ATOM 522 N N . PHE A 1 69 ? 12.969 -24.479 -13.971 1.00 95.00 69 PHE A N 1
ATOM 523 C CA . PHE A 1 69 ? 12.876 -24.312 -12.515 1.00 95.00 69 PHE A CA 1
ATOM 524 C C . PHE A 1 69 ? 11.551 -23.683 -12.073 1.00 95.00 69 PHE A C 1
ATOM 526 O O . PHE A 1 69 ? 10.997 -24.085 -11.053 1.00 95.00 69 PHE A O 1
ATOM 533 N N . ARG A 1 70 ? 10.989 -22.753 -12.855 1.00 93.06 70 ARG A N 1
ATOM 534 C CA . ARG A 1 70 ? 9.674 -22.148 -12.567 1.00 93.06 70 ARG A CA 1
ATOM 535 C C . ARG A 1 70 ? 8.512 -23.137 -12.646 1.00 93.06 70 ARG A C 1
ATOM 537 O O . ARG A 1 70 ? 7.486 -22.907 -12.012 1.00 93.06 70 ARG A O 1
ATOM 544 N N . ARG A 1 71 ? 8.649 -24.213 -13.426 1.00 94.31 71 ARG A N 1
ATOM 545 C CA . ARG A 1 71 ? 7.625 -25.265 -13.554 1.00 94.31 71 ARG A CA 1
ATOM 546 C C . ARG A 1 71 ? 7.676 -26.294 -12.432 1.00 94.31 71 ARG A C 1
ATOM 548 O O . ARG A 1 71 ? 6.730 -27.067 -12.301 1.00 94.31 71 ARG A O 1
ATOM 555 N N . VAL A 1 72 ? 8.752 -26.330 -11.645 1.00 96.38 72 VAL A N 1
ATOM 556 C CA . VAL A 1 72 ? 8.835 -27.226 -10.491 1.00 96.38 72 VAL A CA 1
ATOM 557 C C . VAL A 1 72 ? 7.753 -26.805 -9.489 1.00 96.38 72 VAL A C 1
ATOM 559 O O . VAL A 1 72 ? 7.747 -25.644 -9.070 1.00 96.38 72 VAL A O 1
ATOM 562 N N . PRO A 1 73 ? 6.823 -27.705 -9.107 1.00 92.94 73 PRO A N 1
ATOM 563 C CA . PRO A 1 73 ? 5.803 -27.393 -8.120 1.00 92.94 73 PRO A CA 1
ATOM 564 C C . PRO A 1 73 ? 6.467 -26.900 -6.839 1.00 92.94 73 PRO A C 1
ATOM 566 O O . PRO A 1 73 ? 7.288 -27.591 -6.238 1.00 92.94 73 PRO A O 1
ATOM 569 N N . THR A 1 74 ? 6.125 -25.685 -6.428 1.00 91.38 74 THR A N 1
ATOM 570 C CA . THR A 1 74 ? 6.591 -25.147 -5.156 1.00 91.38 74 THR A CA 1
ATOM 571 C C . THR A 1 74 ? 5.730 -25.747 -4.057 1.00 91.38 74 THR A C 1
ATOM 573 O O . THR A 1 74 ? 4.563 -25.390 -3.890 1.00 91.38 74 THR A O 1
ATOM 576 N N . GLU A 1 75 ? 6.286 -26.704 -3.316 1.00 93.94 75 GLU A N 1
ATOM 577 C CA . GLU A 1 75 ? 5.612 -27.232 -2.136 1.00 93.94 75 GLU A CA 1
ATOM 578 C C . GLU A 1 75 ? 5.464 -26.111 -1.105 1.00 93.94 75 GLU A C 1
ATOM 580 O O . GLU A 1 75 ? 6.398 -25.355 -0.814 1.00 93.94 75 GLU A O 1
ATOM 585 N N . ARG A 1 76 ? 4.250 -25.960 -0.573 1.00 91.19 76 ARG A N 1
ATOM 586 C CA . ARG A 1 76 ? 3.968 -24.915 0.403 1.00 91.19 76 ARG A CA 1
ATOM 587 C C . ARG A 1 76 ? 4.779 -25.209 1.669 1.00 91.19 76 ARG A C 1
ATOM 589 O O . ARG A 1 76 ? 4.596 -26.279 2.248 1.00 91.19 76 ARG A O 1
ATOM 596 N N . PRO A 1 77 ? 5.616 -24.273 2.155 1.00 94.06 77 PRO A N 1
ATOM 597 C CA . PRO A 1 77 ? 6.383 -24.512 3.368 1.00 94.06 77 PRO A CA 1
ATOM 598 C C . PRO A 1 77 ? 5.430 -24.781 4.546 1.00 94.06 77 PRO A C 1
ATOM 600 O O . PRO A 1 77 ? 4.378 -24.128 4.639 1.00 94.06 77 PRO A O 1
ATOM 603 N N . PRO A 1 78 ? 5.771 -25.711 5.460 1.00 95.75 78 PRO A N 1
ATOM 604 C CA . PRO A 1 78 ? 4.917 -26.038 6.594 1.00 95.75 78 PRO A CA 1
ATOM 605 C C . PRO A 1 78 ? 4.665 -24.796 7.459 1.00 95.75 78 PRO A C 1
ATOM 607 O O . PRO A 1 78 ? 5.533 -23.936 7.633 1.00 95.75 78 PRO A O 1
ATOM 610 N N . LEU A 1 79 ? 3.455 -24.694 8.022 1.00 94.19 79 LEU A N 1
ATOM 611 C CA . LEU A 1 79 ? 3.032 -23.517 8.794 1.00 94.19 79 LEU A CA 1
ATOM 612 C C . LEU A 1 79 ? 3.932 -23.239 10.008 1.00 94.19 79 LEU A C 1
ATOM 614 O O . LEU A 1 79 ? 4.078 -22.077 10.385 1.00 94.19 79 LEU A O 1
ATOM 618 N N . SER A 1 80 ? 4.538 -24.273 10.600 1.00 95.31 80 SER A N 1
ATOM 619 C CA . SER A 1 80 ? 5.511 -24.140 11.691 1.00 95.31 80 SER A CA 1
ATOM 620 C C . SER A 1 80 ? 6.741 -23.353 11.248 1.00 95.31 80 SER A C 1
ATOM 622 O O . SER A 1 80 ? 7.034 -22.323 11.845 1.00 95.31 80 SER A O 1
ATOM 624 N N . LEU A 1 81 ? 7.370 -23.747 10.136 1.00 96.56 81 LEU A N 1
ATOM 625 C CA . LEU A 1 81 ? 8.541 -23.061 9.586 1.00 96.56 81 LEU A CA 1
ATOM 626 C C . LEU A 1 81 ? 8.230 -21.594 9.272 1.00 96.56 81 LEU A C 1
ATOM 628 O O . LEU A 1 81 ? 9.012 -20.706 9.599 1.00 96.56 81 LEU A O 1
ATOM 632 N N . ARG A 1 82 ? 7.055 -21.319 8.690 1.00 96.12 82 ARG A N 1
ATOM 633 C CA . ARG A 1 82 ? 6.629 -19.941 8.408 1.00 96.12 82 ARG A CA 1
ATOM 634 C C . ARG A 1 82 ? 6.490 -19.114 9.692 1.00 96.12 82 ARG A C 1
ATOM 636 O O . ARG A 1 82 ? 6.940 -17.972 9.721 1.00 96.12 82 ARG A O 1
ATOM 643 N N . ARG A 1 83 ? 5.888 -19.676 10.746 1.00 95.88 83 ARG A N 1
ATOM 644 C CA . ARG A 1 83 ? 5.772 -19.018 12.061 1.00 95.88 83 ARG A CA 1
ATOM 645 C C . ARG A 1 83 ? 7.137 -18.795 12.704 1.00 95.88 83 ARG A C 1
ATOM 647 O O . ARG A 1 83 ? 7.372 -17.709 13.220 1.00 95.88 83 ARG A O 1
ATOM 654 N N . ASP A 1 84 ? 8.028 -19.778 12.635 1.00 97.38 84 ASP A N 1
ATOM 655 C CA . ASP A 1 84 ? 9.372 -19.684 13.205 1.00 97.38 84 ASP A CA 1
ATOM 656 C C . ASP A 1 84 ? 10.213 -18.611 12.504 1.00 97.38 84 ASP A C 1
ATOM 658 O O . ASP A 1 84 ? 10.896 -17.840 13.177 1.00 97.38 84 ASP A O 1
ATOM 662 N N . ILE A 1 85 ? 10.118 -18.504 11.173 1.00 96.94 85 ILE A N 1
ATOM 663 C CA . ILE A 1 85 ? 10.788 -17.448 10.401 1.00 96.94 85 ILE A CA 1
ATOM 664 C C . ILE A 1 85 ? 10.265 -16.068 10.808 1.00 96.94 85 ILE A C 1
ATOM 666 O O . ILE A 1 85 ? 11.072 -15.192 11.110 1.00 96.94 85 ILE A O 1
ATOM 670 N N . TYR A 1 86 ? 8.944 -15.863 10.863 1.00 95.50 86 TYR A N 1
ATOM 671 C CA . TYR A 1 86 ? 8.397 -14.564 11.276 1.00 95.50 86 TYR A CA 1
ATOM 672 C C . TYR A 1 86 ? 8.745 -14.222 12.722 1.00 95.50 86 TYR A C 1
ATOM 674 O O . TYR A 1 86 ? 9.172 -13.102 12.979 1.00 95.50 86 TYR A O 1
ATOM 682 N N . ARG A 1 87 ? 8.666 -15.193 13.641 1.00 96.62 87 ARG A N 1
ATOM 683 C CA . ARG A 1 87 ? 9.097 -14.995 15.029 1.00 96.62 87 ARG A CA 1
ATOM 684 C C . ARG A 1 87 ? 10.559 -14.554 15.084 1.00 96.62 87 ARG A C 1
ATOM 686 O O . ARG A 1 87 ? 10.878 -13.613 15.799 1.00 96.62 87 ARG A O 1
ATOM 693 N N . ARG A 1 88 ? 11.440 -15.182 14.301 1.00 96.38 88 ARG A N 1
ATOM 694 C CA . ARG A 1 88 ? 12.865 -14.825 14.266 1.00 96.38 88 ARG A CA 1
ATOM 695 C C . ARG A 1 88 ? 13.116 -13.448 13.647 1.00 96.38 88 ARG A C 1
ATOM 697 O O . ARG A 1 88 ? 13.981 -12.729 14.129 1.00 96.38 88 ARG A O 1
ATOM 704 N N . ILE A 1 89 ? 12.350 -13.059 12.625 1.00 94.69 89 ILE A N 1
ATOM 705 C CA . ILE A 1 89 ? 12.398 -11.703 12.054 1.00 94.69 89 ILE A CA 1
ATOM 706 C C . ILE A 1 89 ? 11.950 -10.669 13.097 1.00 94.69 89 ILE A C 1
ATOM 708 O O . ILE A 1 89 ? 12.615 -9.646 13.244 1.00 94.69 89 ILE A O 1
ATOM 712 N N . ASP A 1 90 ? 10.880 -10.937 13.848 1.00 91.94 90 ASP A N 1
ATOM 713 C CA . ASP A 1 90 ? 10.393 -10.048 14.912 1.00 91.94 90 ASP A CA 1
ATOM 714 C C . ASP A 1 90 ? 11.387 -9.960 16.081 1.00 91.94 90 ASP A C 1
ATOM 716 O O . ASP A 1 90 ? 11.649 -8.876 16.609 1.00 91.94 90 ASP A O 1
ATOM 720 N N . GLU A 1 91 ? 12.003 -11.079 16.464 1.00 94.88 91 GLU A N 1
ATOM 721 C CA . GLU A 1 91 ? 13.076 -11.124 17.463 1.00 94.88 91 GLU A CA 1
ATOM 722 C C . GLU A 1 91 ? 14.312 -10.335 17.004 1.00 94.88 91 GLU A C 1
ATOM 724 O O . GLU A 1 91 ? 14.871 -9.558 17.778 1.00 94.88 91 GLU A O 1
ATOM 729 N N . ASP A 1 92 ? 14.723 -10.462 15.741 1.00 91.50 92 ASP A N 1
ATOM 730 C CA . ASP A 1 92 ? 15.843 -9.689 15.200 1.00 91.50 92 ASP A CA 1
ATOM 731 C C . ASP A 1 92 ? 15.498 -8.201 15.092 1.00 91.50 92 ASP A C 1
ATOM 733 O O . ASP A 1 92 ? 16.338 -7.355 15.396 1.00 91.50 92 ASP A O 1
ATOM 737 N N . GLN A 1 93 ? 14.267 -7.850 14.712 1.00 87.88 93 GLN A N 1
ATOM 738 C CA . GLN A 1 93 ? 13.820 -6.458 14.682 1.00 87.88 93 GLN A CA 1
ATOM 739 C C . GLN A 1 93 ? 13.749 -5.852 16.084 1.00 87.88 93 GLN A C 1
ATOM 741 O O . GLN A 1 93 ? 14.155 -4.706 16.263 1.00 87.88 93 GLN A O 1
ATOM 746 N N . THR A 1 94 ? 13.276 -6.600 17.082 1.00 87.62 94 THR A N 1
ATOM 747 C CA . THR A 1 94 ? 13.226 -6.133 18.476 1.00 87.62 94 THR A CA 1
ATOM 748 C C . THR A 1 94 ? 14.620 -6.027 19.090 1.00 87.62 94 THR A C 1
ATOM 750 O O . THR A 1 94 ? 14.898 -5.024 19.741 1.00 87.62 94 THR A O 1
ATOM 753 N N . ARG A 1 95 ? 15.533 -6.969 18.815 1.00 85.19 95 ARG A N 1
ATOM 754 C CA . ARG A 1 95 ? 16.949 -6.881 19.230 1.00 85.19 95 ARG A CA 1
ATOM 755 C C . ARG A 1 95 ? 17.711 -5.757 18.534 1.00 85.19 95 ARG A C 1
ATOM 757 O O . ARG A 1 95 ? 18.594 -5.156 19.138 1.00 85.19 95 ARG A O 1
ATOM 764 N N . ARG A 1 96 ? 17.391 -5.472 17.267 1.00 78.12 96 ARG A N 1
ATOM 765 C CA . ARG A 1 96 ? 17.989 -4.367 16.500 1.00 78.12 96 ARG A CA 1
ATOM 766 C C . ARG A 1 96 ? 17.393 -3.007 16.833 1.00 78.12 96 ARG A C 1
ATOM 768 O O . ARG A 1 96 ? 17.924 -2.014 16.339 1.00 78.12 96 ARG A O 1
ATOM 775 N N . ARG A 1 97 ? 16.341 -2.916 17.657 1.00 69.50 97 ARG A N 1
ATOM 776 C CA . ARG A 1 97 ? 15.969 -1.622 18.237 1.00 69.50 97 ARG A CA 1
ATOM 777 C C . ARG A 1 97 ? 17.123 -1.207 19.150 1.00 69.50 97 ARG A C 1
ATOM 779 O O . ARG A 1 97 ? 17.358 -1.891 20.146 1.00 69.50 97 ARG A O 1
ATOM 786 N N . PRO A 1 98 ? 17.882 -0.149 18.809 1.00 59.59 98 PRO A N 1
ATOM 787 C CA . PRO A 1 98 ? 18.988 0.277 19.645 1.00 59.59 98 PRO A CA 1
ATOM 788 C C . PRO A 1 98 ? 18.446 0.547 21.049 1.00 59.59 98 PRO A C 1
ATOM 790 O O . PRO A 1 98 ? 17.444 1.245 21.204 1.00 59.59 98 PRO A O 1
ATOM 793 N N . LEU A 1 99 ? 19.120 0.006 22.069 1.00 59.22 99 LEU A N 1
ATOM 794 C CA . LEU A 1 99 ? 18.777 0.177 23.489 1.00 59.22 99 LEU A CA 1
ATOM 795 C C . LEU A 1 99 ? 18.737 1.653 23.950 1.00 59.22 99 LEU A C 1
ATOM 797 O O . LEU A 1 99 ? 18.359 1.932 25.080 1.00 59.22 99 LEU A O 1
ATOM 801 N N . PHE A 1 100 ? 19.066 2.605 23.073 1.00 55.78 100 PHE A N 1
ATOM 802 C CA . PHE A 1 100 ? 18.831 4.041 23.242 1.00 55.78 100 PHE A CA 1
ATOM 803 C C . PHE A 1 100 ? 17.391 4.486 22.917 1.00 55.78 100 PHE A C 1
ATOM 805 O O . PHE A 1 100 ? 17.115 5.677 22.806 1.00 55.78 100 PHE A O 1
ATOM 812 N N . GLY A 1 101 ? 16.453 3.547 22.786 1.00 52.84 101 GLY A N 1
ATOM 813 C CA . GLY A 1 101 ? 15.017 3.800 22.715 1.00 52.84 101 GLY A CA 1
ATOM 814 C C . GLY A 1 101 ? 14.364 3.889 24.092 1.00 52.84 101 GLY A C 1
ATOM 815 O O . GLY A 1 101 ? 13.414 3.153 24.357 1.00 52.84 101 GLY A O 1
ATOM 816 N N . PHE A 1 102 ? 14.834 4.793 24.961 1.00 55.38 102 PHE A N 1
ATOM 817 C CA . PHE A 1 102 ? 13.951 5.285 26.019 1.00 55.38 102 PHE A CA 1
ATOM 818 C C . PHE A 1 102 ? 12.657 5.765 25.341 1.00 55.38 102 PHE A C 1
ATOM 820 O O . PHE A 1 102 ? 12.747 6.482 24.338 1.00 55.38 102 PHE A O 1
ATOM 827 N N . PRO A 1 103 ? 11.465 5.383 25.834 1.00 48.19 103 PRO A N 1
ATOM 828 C CA . PRO A 1 103 ? 10.207 5.949 25.375 1.00 48.19 103 PRO A CA 1
ATOM 829 C C . PRO A 1 103 ? 10.166 7.414 25.819 1.00 48.19 103 PRO A C 1
ATOM 831 O O . PRO A 1 103 ? 9.546 7.761 26.819 1.00 48.19 103 PRO A O 1
ATOM 834 N N . LEU A 1 104 ? 10.888 8.282 25.111 1.00 53.81 104 LEU A N 1
ATOM 835 C CA . LEU A 1 104 ? 10.744 9.713 25.277 1.00 53.81 104 LEU A CA 1
ATOM 836 C C . LEU A 1 104 ? 9.329 10.046 24.785 1.00 53.81 104 LEU A C 1
ATOM 838 O O . LEU A 1 104 ? 9.032 9.785 23.613 1.00 53.81 104 LEU A O 1
ATOM 842 N N . PRO A 1 105 ? 8.439 10.567 25.648 1.00 47.91 105 PRO A N 1
ATOM 843 C CA . PRO A 1 105 ? 7.153 11.084 25.206 1.00 47.91 105 PRO A CA 1
ATOM 844 C C . PRO A 1 105 ? 7.431 12.087 24.087 1.00 47.91 105 PRO A C 1
ATOM 846 O O . PRO A 1 105 ? 8.174 13.039 24.303 1.00 47.91 105 PRO A O 1
ATOM 849 N N . SER A 1 106 ? 6.925 11.792 22.883 1.00 48.50 106 SER A N 1
ATOM 850 C CA . SER A 1 106 ? 6.954 12.612 21.663 1.00 48.50 106 SER A CA 1
ATOM 851 C C . SER A 1 106 ? 7.963 13.772 21.685 1.00 48.50 106 SER A C 1
ATOM 853 O O . SER A 1 106 ? 7.691 14.827 22.263 1.00 48.50 106 SER A O 1
ATOM 855 N N . ALA A 1 107 ? 9.088 13.604 20.982 1.00 49.12 107 ALA A N 1
ATOM 856 C CA . ALA A 1 107 ? 10.203 14.553 20.842 1.00 49.12 107 ALA A CA 1
ATOM 857 C C . ALA A 1 107 ? 9.841 15.996 20.402 1.00 49.12 107 ALA A C 1
ATOM 859 O O . ALA A 1 107 ? 10.718 16.850 20.301 1.00 49.12 107 ALA A O 1
ATOM 860 N N . ASN A 1 108 ? 8.562 16.312 20.204 1.00 49.94 108 ASN A N 1
ATOM 861 C CA . ASN A 1 108 ? 8.082 17.669 19.980 1.00 49.94 108 ASN A CA 1
ATOM 862 C C . ASN A 1 108 ? 8.059 18.512 21.264 1.00 49.94 108 ASN A C 1
ATOM 864 O O . ASN A 1 108 ? 8.197 19.724 21.171 1.00 49.94 108 ASN A O 1
ATOM 868 N N . VAL A 1 109 ? 7.935 17.929 22.463 1.00 54.28 109 VAL A N 1
ATOM 869 C CA . VAL A 1 109 ? 7.839 18.751 23.690 1.00 54.28 109 VAL A CA 1
ATOM 870 C C . VAL A 1 109 ? 9.202 19.321 24.089 1.00 54.28 109 VAL A C 1
ATOM 872 O O . VAL A 1 109 ? 9.306 20.501 24.421 1.00 54.28 109 VAL A O 1
ATOM 875 N N . LEU A 1 110 ? 10.272 18.526 23.974 1.00 54.69 110 LEU A N 1
ATOM 876 C CA . LEU A 1 110 ? 11.623 19.013 24.264 1.00 54.69 110 LEU A CA 1
ATOM 877 C C . LEU A 1 110 ? 12.129 19.966 23.172 1.00 54.69 110 LEU A C 1
ATOM 879 O O . LEU A 1 110 ? 12.749 20.978 23.485 1.00 54.69 110 LEU A O 1
ATOM 883 N N . GLY A 1 111 ? 11.813 19.684 21.901 1.00 57.84 111 GLY A N 1
ATOM 884 C CA . GLY A 1 111 ? 12.129 20.577 20.786 1.00 57.84 111 GLY A CA 1
ATOM 885 C C . GLY A 1 111 ? 11.451 21.941 20.921 1.00 57.84 111 GLY A C 1
ATOM 886 O O . GLY A 1 111 ? 12.096 22.964 20.704 1.00 57.84 111 GLY A O 1
ATOM 887 N N . VAL A 1 112 ? 10.187 21.975 21.357 1.00 67.38 112 VAL A N 1
ATOM 888 C CA . VAL A 1 112 ? 9.466 23.227 21.629 1.00 67.38 112 VAL A CA 1
ATOM 889 C C . VAL A 1 112 ? 10.072 23.952 22.832 1.00 67.38 112 VAL A C 1
ATOM 891 O O . VAL A 1 112 ? 10.349 25.141 22.718 1.00 67.38 112 VAL A O 1
ATOM 894 N N . ALA A 1 113 ? 10.375 23.268 23.939 1.00 72.62 113 ALA A N 1
ATOM 895 C CA . ALA A 1 113 ? 10.979 23.912 25.110 1.00 72.62 113 ALA A CA 1
ATOM 896 C C . ALA A 1 113 ? 12.369 24.511 24.815 1.00 72.62 113 ALA A C 1
ATOM 898 O O . ALA A 1 113 ? 12.642 25.650 25.192 1.00 72.62 113 ALA A O 1
ATOM 899 N N . VAL A 1 114 ? 13.227 23.786 24.087 1.00 79.50 114 VAL A N 1
ATOM 900 C CA . VAL A 1 114 ? 14.553 24.285 23.687 1.00 79.50 114 VAL A CA 1
ATOM 901 C C . VAL A 1 114 ? 14.423 25.422 22.675 1.00 79.50 114 VAL A C 1
ATOM 903 O O . VAL A 1 114 ? 15.126 26.419 22.806 1.00 79.50 114 VAL A O 1
ATOM 906 N N . SER A 1 115 ? 13.491 25.332 21.720 1.00 77.94 115 SER A N 1
ATOM 907 C CA . SER A 1 115 ? 13.248 26.412 20.751 1.00 77.94 115 SER A CA 1
ATOM 908 C C . SER A 1 115 ? 12.725 27.679 21.429 1.00 77.94 115 SER A C 1
ATOM 910 O O . SER A 1 115 ? 13.198 28.769 21.118 1.00 77.94 115 SER A O 1
ATOM 912 N N . PHE A 1 116 ? 11.812 27.555 22.398 1.00 85.62 116 PHE A N 1
ATOM 913 C CA . PHE A 1 116 ? 11.329 28.688 23.193 1.00 85.62 116 PHE A CA 1
ATOM 914 C C . PHE A 1 116 ? 12.445 29.321 24.023 1.00 85.62 116 PHE A C 1
ATOM 916 O O . PHE A 1 116 ? 12.540 30.545 24.067 1.00 85.62 116 PHE A O 1
ATOM 923 N N . LEU A 1 117 ? 13.318 28.512 24.630 1.00 89.69 117 LEU A N 1
ATOM 924 C CA . LEU A 1 117 ? 14.464 29.019 25.384 1.00 89.69 117 LEU A CA 1
ATOM 925 C C . LEU A 1 117 ? 15.449 29.773 24.474 1.00 89.69 117 LEU A C 1
ATOM 927 O O . LEU A 1 117 ? 15.919 30.852 24.828 1.00 89.69 117 LEU A O 1
ATOM 931 N N . LEU A 1 118 ? 15.720 29.247 23.276 1.00 89.69 118 LEU A N 1
ATOM 932 C CA . LEU A 1 118 ? 16.633 29.864 22.308 1.00 89.69 118 LEU A CA 1
ATOM 933 C C . LEU A 1 118 ? 16.066 31.178 21.748 1.00 89.69 118 LEU A C 1
ATOM 935 O O . LEU A 1 118 ? 16.790 32.169 21.654 1.00 89.69 118 LEU A O 1
ATOM 939 N N . ILE A 1 119 ? 14.761 31.219 21.454 1.00 88.75 119 ILE A N 1
ATOM 940 C CA . ILE A 1 119 ? 14.062 32.444 21.039 1.00 88.75 119 ILE A CA 1
ATOM 941 C C . ILE A 1 119 ? 14.080 33.473 22.176 1.00 88.75 119 ILE A C 1
ATOM 943 O O . ILE A 1 119 ? 14.442 34.626 21.940 1.00 88.75 119 ILE A O 1
ATOM 947 N N . ALA A 1 120 ? 13.778 33.077 23.416 1.00 89.81 120 ALA A N 1
ATOM 948 C CA . ALA A 1 120 ? 13.787 33.983 24.566 1.00 89.81 120 ALA A CA 1
ATOM 949 C C . ALA A 1 120 ? 15.168 34.621 24.812 1.00 89.81 120 ALA A C 1
ATOM 951 O O . ALA A 1 120 ? 15.242 35.797 25.164 1.00 89.81 120 ALA A O 1
ATOM 952 N N . ILE A 1 121 ? 16.258 33.884 24.566 1.00 91.81 121 ILE A N 1
ATOM 953 C CA . ILE A 1 121 ? 17.632 34.395 24.703 1.00 91.81 121 ILE A CA 1
ATOM 954 C C . ILE A 1 121 ? 18.038 35.285 23.513 1.00 91.81 121 ILE A C 1
ATOM 956 O O . ILE A 1 121 ? 18.705 36.302 23.706 1.00 91.81 121 ILE A O 1
ATOM 960 N N . MET A 1 122 ? 17.637 34.948 22.282 1.00 88.88 122 MET A N 1
ATOM 961 C CA . MET A 1 122 ? 18.032 35.702 21.077 1.00 88.88 122 MET A CA 1
ATOM 962 C C . MET A 1 122 ? 17.233 36.994 20.855 1.00 88.88 122 MET A C 1
ATOM 964 O O . MET A 1 122 ? 17.766 37.950 20.289 1.00 88.88 122 MET A O 1
ATOM 968 N N . THR A 1 123 ? 15.977 37.059 21.304 1.00 87.25 123 THR A N 1
ATOM 969 C CA . THR A 1 123 ? 15.104 38.230 21.090 1.00 87.25 123 THR A CA 1
ATOM 970 C C . THR A 1 123 ? 15.689 39.548 21.637 1.00 87.25 123 THR A C 1
ATOM 972 O O . THR A 1 123 ? 15.720 40.523 20.883 1.00 87.25 123 THR A O 1
ATOM 975 N N . PRO A 1 124 ? 16.224 39.632 22.876 1.00 81.25 124 PRO A N 1
ATOM 976 C CA . PRO A 1 124 ? 16.807 40.883 23.377 1.00 81.25 124 PRO A CA 1
ATOM 977 C C . PRO A 1 124 ? 18.073 41.318 22.617 1.00 81.25 124 PRO A C 1
ATOM 979 O O . PRO A 1 124 ? 18.316 42.516 22.479 1.00 81.25 124 PRO A O 1
ATOM 982 N N . GLN A 1 125 ? 18.850 40.376 22.067 1.00 83.44 125 GLN A N 1
ATOM 983 C CA . GLN A 1 125 ? 20.048 40.682 21.267 1.00 83.44 125 GLN A CA 1
ATOM 984 C C . GLN A 1 125 ? 19.673 41.311 19.914 1.00 83.44 125 GLN A C 1
ATOM 986 O O . GLN A 1 125 ? 20.289 42.286 19.485 1.00 83.44 125 GLN A O 1
ATOM 991 N N . LEU A 1 126 ? 18.621 40.799 19.267 1.00 83.44 126 LEU A N 1
ATOM 992 C CA . LEU A 1 126 ? 18.113 41.330 17.997 1.00 83.44 126 LEU A CA 1
ATOM 993 C C . LEU A 1 126 ? 17.463 42.710 18.157 1.00 83.44 126 LEU A C 1
ATOM 995 O O . LEU A 1 126 ? 17.716 43.594 17.341 1.00 83.44 126 LEU A O 1
ATOM 999 N N . VAL A 1 127 ? 16.688 42.930 19.227 1.00 85.06 127 VAL A N 1
ATOM 1000 C CA . VAL A 1 127 ? 16.095 44.249 19.522 1.00 85.06 127 VAL A CA 1
ATOM 1001 C C . VAL A 1 127 ? 17.182 45.287 19.831 1.00 85.06 127 VAL A C 1
ATOM 1003 O O . VAL A 1 127 ? 17.094 46.424 19.364 1.00 85.06 127 VAL A O 1
ATOM 1006 N N . GLY A 1 128 ? 18.244 44.895 20.544 1.00 80.62 128 GLY A N 1
ATOM 1007 C CA . GLY A 1 128 ? 19.403 45.757 20.792 1.00 80.62 128 GLY A CA 1
ATOM 1008 C C . GLY A 1 128 ? 20.171 46.134 19.519 1.00 80.62 128 GLY A C 1
ATOM 1009 O O . GLY A 1 128 ? 20.619 47.270 19.387 1.00 80.62 128 GLY A O 1
ATOM 1010 N N . LEU A 1 129 ? 20.287 45.221 18.549 1.00 82.75 129 LEU A N 1
ATOM 1011 C CA . LEU A 1 129 ? 20.945 45.521 17.272 1.00 82.75 129 LEU A CA 1
ATOM 1012 C C . LEU A 1 129 ? 20.099 46.455 16.389 1.00 82.75 129 LEU A C 1
ATOM 1014 O O . LEU A 1 129 ? 20.634 47.326 15.700 1.00 82.75 129 LEU A O 1
ATOM 1018 N N . TRP A 1 130 ? 18.774 46.289 16.413 1.00 78.81 130 TRP A N 1
ATOM 1019 C CA . TRP A 1 130 ? 17.859 47.061 15.571 1.00 78.81 130 TRP A CA 1
ATOM 1020 C C . TRP A 1 130 ? 17.714 48.521 16.026 1.00 78.81 130 TRP A C 1
ATOM 1022 O O . TRP A 1 130 ? 17.577 49.415 15.187 1.00 78.81 130 TRP A O 1
ATOM 1032 N N . SER A 1 131 ? 17.826 48.796 17.330 1.00 78.25 131 SER A N 1
ATOM 1033 C CA . SER A 1 131 ? 17.802 50.169 17.859 1.00 78.25 131 SER A CA 1
ATOM 1034 C C . SER A 1 131 ? 19.034 50.988 17.446 1.00 78.25 131 SER A C 1
ATOM 1036 O O . SER A 1 131 ? 18.909 52.175 17.147 1.00 78.25 131 SER A O 1
ATOM 1038 N N . ILE A 1 132 ? 20.207 50.354 17.325 1.00 77.38 132 ILE A N 1
ATOM 1039 C CA . ILE A 1 132 ? 21.445 51.010 16.868 1.00 77.38 132 ILE A CA 1
ATOM 1040 C C . ILE A 1 132 ? 21.368 51.378 15.378 1.00 77.38 132 ILE A C 1
ATOM 1042 O O . ILE A 1 132 ? 21.854 52.435 14.973 1.00 77.38 132 ILE A O 1
ATOM 1046 N N . VAL A 1 133 ? 20.745 50.529 14.556 1.00 76.69 133 VAL A N 1
ATOM 1047 C CA . VAL A 1 133 ? 20.596 50.776 13.111 1.00 76.69 133 VAL A CA 1
ATOM 1048 C C . VAL A 1 133 ? 19.511 51.818 12.825 1.00 76.69 133 VAL A C 1
ATOM 1050 O O . VAL A 1 133 ? 19.705 52.681 11.971 1.00 76.69 133 VAL A O 1
ATOM 1053 N N . SER A 1 134 ? 18.407 51.797 13.573 1.00 74.31 134 SER A N 1
ATOM 1054 C CA . SER A 1 134 ? 17.267 52.696 13.332 1.00 74.31 134 SER A CA 1
ATOM 1055 C C . SER A 1 134 ? 17.511 54.127 13.834 1.00 74.31 134 SER A C 1
ATOM 1057 O O . SER A 1 134 ? 16.986 55.079 13.265 1.00 74.31 134 SER A O 1
ATOM 1059 N N . GLY A 1 135 ? 18.375 54.316 14.840 1.00 62.12 135 GLY A N 1
ATOM 1060 C CA . GLY A 1 135 ? 18.670 55.636 15.415 1.00 62.12 135 GLY A CA 1
ATOM 1061 C C . GLY A 1 135 ? 19.474 56.597 14.523 1.00 62.12 135 GLY A C 1
ATOM 1062 O O . GLY A 1 135 ? 19.713 57.735 14.922 1.00 62.12 135 GLY A O 1
ATOM 1063 N N . LYS A 1 136 ? 19.919 56.182 13.328 1.00 56.56 136 LYS A N 1
ATOM 1064 C CA . LYS A 1 136 ? 20.733 57.028 12.429 1.00 56.56 136 LYS A CA 1
ATOM 1065 C C . LYS A 1 136 ? 19.960 57.706 11.296 1.00 56.56 136 LYS A C 1
ATOM 1067 O O . LYS A 1 136 ? 20.550 58.537 10.610 1.00 56.56 136 LYS A O 1
ATOM 1072 N N . GLN A 1 137 ? 18.678 57.397 11.097 1.00 57.84 137 GLN A N 1
ATOM 1073 C CA . GLN A 1 137 ? 17.952 57.859 9.906 1.00 57.84 137 GLN A CA 1
ATOM 1074 C C . GLN A 1 137 ? 17.252 59.223 10.053 1.00 57.84 137 GLN A C 1
ATOM 1076 O O . GLN A 1 137 ? 16.855 59.802 9.048 1.00 57.84 137 GLN A O 1
ATOM 1081 N N . GLU A 1 138 ? 17.170 59.796 11.258 1.00 56.50 138 GLU A N 1
ATOM 1082 C CA . GLU A 1 138 ? 16.429 61.052 11.487 1.00 56.50 138 GLU A CA 1
ATOM 1083 C C . GLU A 1 138 ? 17.246 62.344 11.285 1.00 56.50 138 GLU A C 1
ATOM 1085 O O . GLU A 1 138 ? 16.689 63.433 11.368 1.00 56.50 138 GLU A O 1
ATOM 1090 N N . ARG A 1 139 ? 18.550 62.277 10.969 1.00 56.59 139 ARG A N 1
ATOM 1091 C CA . ARG A 1 139 ? 19.393 63.486 10.794 1.00 56.59 139 ARG A CA 1
ATOM 1092 C C . ARG A 1 139 ? 19.675 63.917 9.350 1.00 56.59 139 ARG A C 1
ATOM 1094 O O . ARG A 1 139 ? 20.449 64.846 9.157 1.00 56.59 139 ARG A O 1
ATOM 1101 N N . ALA A 1 140 ? 19.069 63.290 8.340 1.00 55.38 140 ALA A N 1
ATOM 1102 C CA . ALA A 1 140 ? 19.345 63.613 6.931 1.00 55.38 140 ALA A CA 1
ATOM 1103 C C . ALA A 1 140 ? 18.236 64.404 6.206 1.00 55.38 140 ALA A C 1
ATOM 1105 O O . ALA A 1 140 ? 18.370 64.660 5.013 1.00 55.38 140 ALA A O 1
ATOM 1106 N N . SER A 1 141 ? 17.164 64.810 6.894 1.00 55.97 141 SER A N 1
ATOM 1107 C CA . SER A 1 141 ? 16.016 65.479 6.252 1.00 55.97 141 SER A CA 1
ATOM 1108 C C . SER A 1 141 ? 15.966 66.995 6.458 1.00 55.97 141 SER A C 1
ATOM 1110 O O . SER A 1 141 ? 15.004 67.637 6.044 1.00 55.97 141 SER A O 1
ATOM 1112 N N . GLU A 1 142 ? 16.981 67.594 7.078 1.00 55.72 142 GLU A N 1
ATOM 1113 C CA . GLU A 1 142 ? 17.020 69.036 7.299 1.00 55.72 142 GLU A CA 1
ATOM 1114 C C . GLU A 1 142 ? 17.930 69.705 6.256 1.00 55.72 142 GLU A C 1
ATOM 1116 O O . GLU A 1 142 ? 19.132 69.465 6.224 1.00 55.72 142 GLU A O 1
ATOM 1121 N N . HIS A 1 143 ? 17.313 70.557 5.427 1.00 56.28 143 HIS A N 1
ATOM 1122 C CA . HIS A 1 143 ? 17.882 71.442 4.395 1.00 56.28 143 HIS A CA 1
ATOM 1123 C C . HIS A 1 143 ? 18.080 70.881 2.977 1.00 56.28 143 HIS A C 1
ATOM 1125 O O . HIS A 1 143 ? 19.203 70.696 2.517 1.00 56.28 143 HIS A O 1
ATOM 1131 N N . VAL A 1 144 ? 16.989 70.829 2.202 1.00 56.22 144 VAL A N 1
ATOM 1132 C CA . VAL A 1 144 ? 17.036 71.215 0.778 1.00 56.22 144 VAL A CA 1
ATOM 1133 C C . VAL A 1 144 ? 15.827 72.103 0.466 1.00 56.22 144 VAL A C 1
ATOM 1135 O O . VAL A 1 144 ? 14.678 71.691 0.593 1.00 56.22 144 VAL A O 1
ATOM 1138 N N . ALA A 1 145 ? 16.115 73.355 0.111 1.00 54.34 145 ALA A N 1
ATOM 1139 C CA . ALA A 1 145 ? 15.155 74.389 -0.261 1.00 54.34 145 ALA A CA 1
ATOM 1140 C C . ALA A 1 145 ? 14.462 74.091 -1.611 1.00 54.34 145 ALA A C 1
ATOM 1142 O O . ALA A 1 145 ? 15.072 73.467 -2.482 1.00 54.34 145 ALA A O 1
ATOM 1143 N N . PRO A 1 146 ? 13.224 74.570 -1.836 1.00 59.03 146 PRO A N 1
ATOM 1144 C CA . PRO A 1 146 ? 12.509 74.343 -3.090 1.00 59.03 146 PRO A CA 1
ATOM 1145 C C . PRO A 1 146 ? 12.926 75.341 -4.188 1.00 59.03 146 PRO A C 1
ATOM 1147 O O . PRO A 1 146 ? 12.929 76.551 -3.938 1.00 59.03 146 PRO A O 1
ATOM 1150 N N . PRO A 1 147 ? 13.194 74.900 -5.433 1.00 53.84 147 PRO A N 1
ATOM 1151 C CA . PRO A 1 147 ? 13.171 75.778 -6.588 1.00 53.84 147 PRO A CA 1
ATOM 1152 C C . PRO A 1 147 ? 11.812 75.746 -7.306 1.00 53.84 147 PRO A C 1
ATOM 1154 O O . PRO A 1 147 ? 11.250 74.700 -7.614 1.00 53.84 147 PRO A O 1
ATOM 1157 N N . ARG A 1 148 ? 11.343 76.973 -7.544 1.00 47.12 148 ARG A N 1
ATOM 1158 C CA . ARG A 1 148 ? 10.304 77.498 -8.443 1.00 47.12 148 ARG A CA 1
ATOM 1159 C C . ARG A 1 148 ? 9.701 76.581 -9.517 1.00 47.12 148 ARG A C 1
ATOM 1161 O O . ARG A 1 148 ? 10.394 76.008 -10.352 1.00 47.12 148 ARG A O 1
ATOM 1168 N N . GLU A 1 149 ? 8.375 76.676 -9.583 1.00 49.91 149 GLU A N 1
ATOM 1169 C CA . GLU A 1 149 ? 7.516 76.371 -10.725 1.00 49.91 149 GLU A CA 1
ATOM 1170 C C . GLU A 1 149 ? 8.025 77.007 -12.030 1.00 49.91 149 GLU A C 1
ATOM 1172 O O . GLU A 1 149 ? 8.295 78.207 -12.105 1.00 49.91 149 GLU A O 1
ATOM 1177 N N . THR A 1 150 ? 8.093 76.195 -13.083 1.00 49.78 150 THR A N 1
ATOM 1178 C CA . THR A 1 150 ? 8.098 76.640 -14.482 1.00 49.78 150 THR A CA 1
ATOM 1179 C C . THR A 1 150 ? 6.947 75.925 -15.197 1.00 49.78 150 THR A C 1
ATOM 1181 O O . THR A 1 150 ? 6.897 74.695 -15.159 1.00 49.78 150 THR A O 1
ATOM 1184 N N . PRO A 1 151 ? 5.998 76.645 -15.819 1.00 60.03 151 PRO A N 1
ATOM 1185 C CA . PRO A 1 151 ? 4.920 76.040 -16.585 1.00 60.03 151 PRO A CA 1
ATOM 1186 C C . PRO A 1 151 ? 5.335 75.845 -18.047 1.00 60.03 151 PRO A C 1
ATOM 1188 O O . PRO A 1 151 ? 5.859 76.758 -18.682 1.00 60.03 151 PRO A O 1
ATOM 1191 N N . GLY A 1 152 ? 5.004 74.679 -18.601 1.00 50.22 152 GLY A N 1
ATOM 1192 C CA . GLY A 1 152 ? 4.935 74.470 -20.045 1.00 50.22 152 GLY A CA 1
ATOM 1193 C C . GLY A 1 152 ? 5.994 73.530 -20.606 1.00 50.22 152 GLY A C 1
ATOM 1194 O O . GLY A 1 152 ? 7.164 73.874 -20.692 1.00 50.22 152 GLY A O 1
ATOM 1195 N N . LEU A 1 153 ? 5.538 72.358 -21.048 1.00 48.03 153 LEU A N 1
ATOM 1196 C CA . LEU A 1 153 ? 5.645 71.854 -22.425 1.00 48.03 153 LEU A CA 1
ATOM 1197 C C . LEU A 1 153 ? 5.336 70.353 -22.410 1.00 48.03 153 LEU A C 1
ATOM 1199 O O . LEU A 1 153 ? 5.958 69.569 -21.699 1.00 48.03 153 LEU A O 1
ATOM 1203 N N . ALA A 1 154 ? 4.325 69.975 -23.188 1.00 55.12 154 ALA A N 1
ATOM 1204 C CA . ALA A 1 154 ? 3.930 68.596 -23.421 1.00 55.12 154 ALA A CA 1
ATOM 1205 C C . ALA A 1 154 ? 5.076 67.798 -24.071 1.00 55.12 154 ALA A C 1
ATOM 1207 O O . ALA A 1 154 ? 5.644 68.276 -25.055 1.00 55.12 154 ALA A O 1
ATOM 1208 N N . PRO A 1 155 ? 5.383 66.576 -23.604 1.00 54.38 155 PRO A N 1
ATOM 1209 C CA . PRO A 1 155 ? 6.219 65.661 -24.354 1.00 54.38 155 PRO A CA 1
ATOM 1210 C C . PRO A 1 155 ? 5.368 64.720 -25.211 1.00 54.38 155 PRO A C 1
ATOM 1212 O O . PRO A 1 155 ? 4.569 63.906 -24.749 1.00 54.38 155 PRO A O 1
ATOM 1215 N N . THR A 1 156 ? 5.603 64.896 -26.500 1.00 52.03 156 THR A N 1
ATOM 1216 C CA . THR A 1 156 ? 5.314 64.070 -27.664 1.00 52.03 156 THR A CA 1
ATOM 1217 C C . THR A 1 156 ? 5.549 62.575 -27.414 1.00 52.03 156 THR A C 1
ATOM 1219 O O . THR A 1 156 ? 6.592 62.170 -26.903 1.00 52.03 156 THR A O 1
ATOM 1222 N N . ALA A 1 157 ? 4.588 61.751 -27.834 1.00 52.50 157 ALA A N 1
ATOM 1223 C CA . ALA A 1 157 ? 4.700 60.297 -27.871 1.00 52.50 157 ALA A CA 1
ATOM 1224 C C . ALA A 1 157 ? 5.803 59.850 -28.857 1.00 52.50 157 ALA A C 1
ATOM 1226 O O . ALA A 1 157 ? 5.800 60.309 -30.004 1.00 52.50 157 ALA A O 1
ATOM 1227 N N . PRO A 1 158 ? 6.729 58.953 -28.469 1.00 60.25 158 PRO A N 1
ATOM 1228 C CA . PRO A 1 158 ? 7.693 58.399 -29.405 1.00 60.25 158 PRO A CA 1
ATOM 1229 C C . PRO A 1 158 ? 7.057 57.292 -30.256 1.00 60.25 158 PRO A C 1
ATOM 1231 O O . PRO A 1 158 ? 6.439 56.352 -29.756 1.00 60.25 158 PRO A O 1
ATOM 1234 N N . ALA A 1 159 ? 7.230 57.452 -31.566 1.00 49.91 159 ALA A N 1
ATOM 1235 C CA . ALA A 1 159 ? 6.804 56.552 -32.623 1.00 49.91 159 ALA A CA 1
ATOM 1236 C C . ALA A 1 159 ? 7.430 55.153 -32.491 1.00 49.91 159 ALA A C 1
ATOM 1238 O O . ALA A 1 159 ? 8.633 55.005 -32.276 1.00 49.91 159 ALA A O 1
ATOM 1239 N N . ALA A 1 160 ? 6.595 54.130 -32.674 1.00 57.31 160 ALA A N 1
ATOM 1240 C CA . ALA A 1 160 ? 7.014 52.740 -32.787 1.00 57.31 160 ALA A CA 1
ATOM 1241 C C . ALA A 1 160 ? 7.726 52.491 -34.136 1.00 57.31 160 ALA A C 1
ATOM 1243 O O . ALA A 1 160 ? 7.242 52.964 -35.169 1.00 57.31 160 ALA A O 1
ATOM 1244 N N . PRO A 1 161 ? 8.842 51.740 -34.169 1.00 68.62 161 PRO A N 1
ATOM 1245 C CA . PRO A 1 161 ? 9.478 51.335 -35.419 1.00 68.62 161 PRO A CA 1
ATOM 1246 C C . PRO A 1 161 ? 8.656 50.242 -36.137 1.00 68.62 161 PRO A C 1
ATOM 1248 O O . PRO A 1 161 ? 8.063 49.389 -35.471 1.00 68.62 161 PRO A O 1
ATOM 1251 N N . PRO A 1 162 ? 8.616 50.229 -37.484 1.00 64.38 162 PRO A N 1
ATOM 1252 C CA . PRO A 1 162 ? 7.893 49.210 -38.239 1.00 64.38 162 PRO A CA 1
ATOM 1253 C C . PRO A 1 162 ? 8.605 47.850 -38.178 1.00 64.38 162 PRO A C 1
ATOM 1255 O O . PRO A 1 162 ? 9.827 47.760 -38.305 1.00 64.38 162 PRO A O 1
ATOM 1258 N N . LEU A 1 163 ? 7.818 46.785 -38.003 1.00 59.22 163 LEU A N 1
ATOM 1259 C CA . LEU A 1 163 ? 8.280 45.399 -38.087 1.00 59.22 163 LEU A CA 1
ATOM 1260 C C . LEU A 1 163 ? 8.798 45.066 -39.501 1.00 59.22 163 LEU A C 1
ATOM 1262 O O . LEU A 1 163 ? 8.231 45.548 -40.484 1.00 59.22 163 LEU A O 1
ATOM 1266 N N . PRO A 1 164 ? 9.822 44.201 -39.632 1.00 59.06 164 PRO A N 1
ATOM 1267 C CA . PRO A 1 164 ? 10.283 43.734 -40.931 1.00 59.06 164 PRO A CA 1
ATOM 1268 C C . PRO A 1 164 ? 9.274 42.769 -41.568 1.00 59.06 164 PRO A C 1
ATOM 1270 O O . PRO A 1 164 ? 8.934 41.722 -41.014 1.00 59.06 164 PRO A O 1
ATOM 1273 N N . THR A 1 165 ? 8.843 43.114 -42.779 1.00 51.66 165 THR A N 1
ATOM 1274 C CA . THR A 1 165 ? 8.152 42.231 -43.722 1.00 51.66 165 THR A CA 1
ATOM 1275 C C . THR A 1 165 ? 9.090 41.093 -44.124 1.00 51.66 165 THR A C 1
ATOM 1277 O O . THR A 1 165 ? 10.037 41.298 -44.881 1.00 51.66 165 THR A O 1
ATOM 1280 N N . VAL A 1 166 ? 8.839 39.883 -43.623 1.00 51.94 166 VAL A N 1
ATOM 1281 C CA . VAL A 1 166 ? 9.506 38.666 -44.101 1.00 51.94 166 VAL A CA 1
ATOM 1282 C C . VAL A 1 166 ? 8.727 38.137 -45.301 1.00 51.94 166 VAL A C 1
ATOM 1284 O O . VAL A 1 166 ? 7.648 37.564 -45.168 1.00 51.94 166 VAL A O 1
ATOM 1287 N N . THR A 1 167 ? 9.287 38.357 -46.487 1.00 52.81 167 THR A N 1
ATOM 1288 C CA . THR A 1 167 ? 8.852 37.759 -47.751 1.00 52.81 167 THR A CA 1
ATOM 1289 C C . THR A 1 167 ? 9.054 36.244 -47.691 1.00 52.81 167 THR A C 1
ATOM 1291 O O . THR A 1 167 ? 10.183 35.764 -47.606 1.00 52.81 167 THR A O 1
ATOM 1294 N N . ALA A 1 168 ? 7.961 35.482 -47.734 1.00 53.22 168 ALA A N 1
ATOM 1295 C CA . ALA A 1 168 ? 7.999 34.031 -47.874 1.00 53.22 168 ALA A CA 1
ATOM 1296 C C . ALA A 1 168 ? 8.489 33.642 -49.286 1.00 53.22 168 ALA A C 1
ATOM 1298 O O . ALA A 1 168 ? 7.962 34.173 -50.268 1.00 53.22 168 ALA A O 1
ATOM 1299 N N . PRO A 1 169 ? 9.463 32.725 -49.437 1.00 57.00 169 PRO A N 1
ATOM 1300 C CA . PRO A 1 169 ? 9.818 32.193 -50.744 1.00 57.00 169 PRO A CA 1
ATOM 1301 C C . PRO A 1 169 ? 8.758 31.200 -51.239 1.00 57.00 169 PRO A C 1
ATOM 1303 O O . PRO A 1 169 ? 8.264 30.349 -50.498 1.00 57.00 169 PRO A O 1
ATOM 1306 N N . ALA A 1 170 ? 8.426 31.337 -52.521 1.00 53.50 170 ALA A N 1
ATOM 1307 C CA . ALA A 1 170 ? 7.501 30.497 -53.261 1.00 53.50 170 ALA A CA 1
ATOM 1308 C C . ALA A 1 170 ? 7.938 29.022 -53.260 1.00 53.50 170 ALA A C 1
ATOM 1310 O O . ALA A 1 170 ? 9.074 28.686 -53.595 1.00 53.50 170 ALA A O 1
ATOM 1311 N N . VAL A 1 171 ? 7.000 28.144 -52.909 1.00 52.16 171 VAL A N 1
ATOM 1312 C CA . VAL A 1 171 ? 7.140 26.689 -52.994 1.00 52.16 171 VAL A CA 1
ATOM 1313 C C . VAL A 1 171 ? 7.072 26.279 -54.467 1.00 52.16 171 VAL A C 1
ATOM 1315 O O . VAL A 1 171 ? 6.043 26.448 -55.118 1.00 52.16 171 VAL A O 1
ATOM 1318 N N . ALA A 1 172 ? 8.176 25.749 -54.992 1.00 58.38 172 ALA A N 1
ATOM 1319 C CA . ALA A 1 172 ? 8.214 25.081 -56.289 1.00 58.38 172 ALA A CA 1
ATOM 1320 C C . ALA A 1 172 ? 7.557 23.684 -56.198 1.00 58.38 172 ALA A C 1
ATOM 1322 O O . ALA A 1 172 ? 7.690 23.019 -55.166 1.00 58.38 172 ALA A O 1
ATOM 1323 N N . PRO A 1 173 ? 6.862 23.210 -57.248 1.00 60.22 173 PRO A N 1
ATOM 1324 C CA . PRO A 1 173 ? 6.205 21.909 -57.237 1.00 60.22 173 PRO A CA 1
ATOM 1325 C C . PRO A 1 173 ? 7.215 20.753 -57.250 1.00 60.22 173 PRO A C 1
ATOM 1327 O O . PRO A 1 173 ? 8.114 20.679 -58.087 1.00 60.22 173 PRO A O 1
ATOM 1330 N N . THR A 1 174 ? 7.023 19.833 -56.308 1.00 53.28 174 THR A N 1
ATOM 1331 C CA . THR A 1 174 ? 7.728 18.558 -56.163 1.00 53.28 174 THR A CA 1
ATOM 1332 C C . THR A 1 174 ? 7.523 17.668 -57.391 1.00 53.28 174 THR A C 1
ATOM 1334 O O . THR A 1 174 ? 6.412 17.217 -57.666 1.00 53.28 174 THR A O 1
ATOM 1337 N N . THR A 1 175 ? 8.604 17.364 -58.106 1.00 48.81 175 THR A N 1
ATOM 1338 C CA . THR A 1 175 ? 8.660 16.260 -59.071 1.00 48.81 175 THR A CA 1
ATOM 1339 C C . THR A 1 175 ? 8.660 14.918 -58.339 1.00 48.81 175 THR A C 1
ATOM 1341 O O . THR A 1 175 ? 9.426 14.713 -57.397 1.00 48.81 175 THR A O 1
ATOM 1344 N N . ALA A 1 176 ? 7.786 14.016 -58.785 1.00 56.19 176 ALA A N 1
ATOM 1345 C CA . ALA A 1 176 ? 7.595 12.665 -58.268 1.00 56.19 176 ALA A CA 1
ATOM 1346 C C . ALA A 1 176 ? 8.871 11.798 -58.355 1.00 56.19 176 ALA A C 1
ATOM 1348 O O . ALA A 1 176 ? 9.607 11.903 -59.339 1.00 56.19 176 ALA A O 1
ATOM 1349 N N . PRO A 1 177 ? 9.128 10.902 -57.383 1.00 57.31 177 PRO A N 1
ATOM 1350 C CA . PRO A 1 177 ? 10.206 9.932 -57.492 1.00 57.31 177 PRO A CA 1
ATOM 1351 C C . PRO A 1 177 ? 9.815 8.759 -58.402 1.00 57.31 177 PRO A C 1
ATOM 1353 O O . PRO A 1 177 ? 8.803 8.085 -58.208 1.00 57.31 177 PRO A O 1
ATOM 1356 N N . THR A 1 178 ? 10.676 8.528 -59.388 1.00 50.91 178 THR A N 1
ATOM 1357 C CA . THR A 1 178 ? 10.701 7.402 -60.320 1.00 50.91 178 THR A CA 1
ATOM 1358 C C . THR A 1 178 ? 10.749 6.057 -59.590 1.00 50.91 178 THR A C 1
ATOM 1360 O O . THR A 1 178 ? 11.594 5.818 -58.728 1.00 50.91 178 THR A O 1
ATOM 1363 N N . GLN A 1 179 ? 9.837 5.171 -59.980 1.00 60.16 179 GLN A N 1
ATOM 1364 C CA . GLN A 1 179 ? 9.717 3.781 -59.550 1.00 60.16 179 GLN A CA 1
ATOM 1365 C C . GLN A 1 179 ? 10.928 2.949 -60.039 1.00 60.16 179 GLN A C 1
ATOM 1367 O O . GLN A 1 179 ? 11.288 3.059 -61.213 1.00 60.16 179 GLN A O 1
ATOM 1372 N N . PRO A 1 180 ? 11.567 2.109 -59.200 1.00 59.69 180 PRO A N 1
ATOM 1373 C CA . PRO A 1 180 ? 12.633 1.212 -59.652 1.00 59.69 180 PRO A CA 1
ATOM 1374 C C . PRO A 1 180 ? 12.076 0.090 -60.550 1.00 59.69 180 PRO A C 1
ATOM 1376 O O . PRO A 1 180 ? 10.986 -0.415 -60.268 1.00 59.69 180 PRO A O 1
ATOM 1379 N N . PRO A 1 181 ? 12.802 -0.338 -61.600 1.00 60.56 181 PRO A N 1
ATOM 1380 C CA . PRO A 1 181 ? 12.354 -1.412 -62.479 1.00 60.56 181 PRO A CA 1
ATOM 1381 C C . PRO A 1 181 ? 12.381 -2.778 -61.778 1.00 60.56 181 PRO A C 1
ATOM 1383 O O . PRO A 1 181 ? 13.273 -3.088 -60.988 1.00 60.56 181 PRO A O 1
ATOM 1386 N N . ALA A 1 182 ? 11.375 -3.590 -62.101 1.00 52.28 182 ALA A N 1
ATOM 1387 C CA . ALA A 1 182 ? 11.198 -4.957 -61.634 1.00 52.28 182 ALA A CA 1
ATOM 1388 C C . ALA A 1 182 ? 12.378 -5.869 -62.035 1.00 52.28 182 ALA A C 1
ATOM 1390 O O . ALA A 1 182 ? 12.906 -5.728 -63.142 1.00 52.28 182 ALA A O 1
ATOM 1391 N N . PRO A 1 183 ? 12.776 -6.837 -61.189 1.00 58.19 183 PRO A N 1
ATOM 1392 C CA . PRO A 1 183 ? 13.767 -7.829 -61.573 1.00 58.19 183 PRO A CA 1
ATOM 1393 C C . PRO A 1 183 ? 13.180 -8.834 -62.571 1.00 58.19 183 PRO A C 1
ATOM 1395 O O . PRO A 1 183 ? 12.191 -9.519 -62.308 1.00 58.19 183 PRO A O 1
ATOM 1398 N N . THR A 1 184 ? 13.847 -8.927 -63.715 1.00 48.44 184 THR A N 1
ATOM 1399 C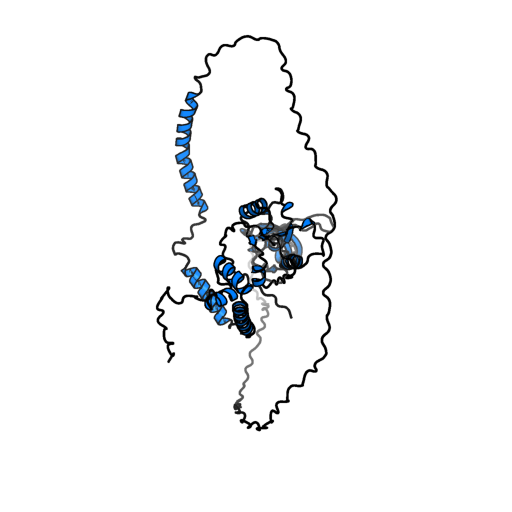 CA . THR A 1 184 ? 13.690 -9.942 -64.753 1.00 48.44 184 THR A CA 1
ATOM 1400 C C . THR A 1 184 ? 13.889 -11.343 -64.168 1.00 48.44 184 THR A C 1
ATOM 1402 O O . THR A 1 184 ? 14.987 -11.704 -63.748 1.00 48.44 184 THR A O 1
ATOM 1405 N N . THR A 1 185 ? 12.835 -12.158 -64.156 1.00 42.41 185 THR A N 1
ATOM 1406 C CA . THR A 1 185 ? 12.920 -13.601 -63.896 1.00 42.41 185 THR A CA 1
ATOM 1407 C C . THR A 1 185 ? 13.455 -14.312 -65.135 1.00 42.41 185 THR A C 1
ATOM 1409 O O . THR A 1 185 ? 12.704 -14.633 -66.056 1.00 42.41 185 THR A O 1
ATOM 1412 N N . THR A 1 186 ? 14.764 -14.556 -65.159 1.00 50.75 186 THR A N 1
ATOM 1413 C CA . THR A 1 186 ? 15.409 -15.479 -66.098 1.00 50.75 186 THR A CA 1
ATOM 1414 C C . THR A 1 186 ? 15.197 -16.909 -65.604 1.00 50.75 186 THR A C 1
ATOM 1416 O O . THR A 1 186 ? 15.605 -17.257 -64.497 1.00 50.75 186 THR A O 1
ATOM 1419 N N . GLY A 1 187 ? 14.528 -17.727 -66.417 1.00 47.62 187 GLY A N 1
ATOM 1420 C CA . GLY A 1 187 ? 14.306 -19.145 -66.153 1.00 47.62 187 GLY A CA 1
ATOM 1421 C C . GLY A 1 187 ? 15.578 -19.986 -66.280 1.00 47.62 187 GLY A C 1
ATOM 1422 O O . GLY A 1 187 ? 16.389 -19.765 -67.176 1.00 47.62 187 GLY A O 1
ATOM 1423 N N . VAL A 1 188 ? 15.705 -20.981 -65.400 1.00 43.56 188 VAL A N 1
ATOM 1424 C CA . VAL A 1 188 ? 16.630 -22.126 -65.483 1.00 43.56 188 VAL A CA 1
ATOM 1425 C C . VAL A 1 188 ? 15.893 -23.346 -64.888 1.00 43.56 188 VAL A C 1
ATOM 1427 O O . VAL A 1 188 ? 15.108 -23.163 -63.954 1.00 43.56 188 VAL A O 1
ATOM 1430 N N . PRO A 1 189 ? 16.034 -24.557 -65.468 1.00 56.53 189 PRO A N 1
ATOM 1431 C CA . PRO A 1 189 ? 15.001 -25.587 -65.424 1.00 56.53 189 PRO A CA 1
ATOM 1432 C C . PRO A 1 189 ? 15.050 -26.499 -64.193 1.00 56.53 189 PRO A C 1
ATOM 1434 O O . PRO A 1 189 ? 16.042 -26.598 -63.476 1.00 56.53 189 PRO A O 1
ATOM 1437 N N . ALA A 1 190 ? 13.925 -27.192 -64.016 1.00 49.84 190 ALA A N 1
ATOM 1438 C CA . ALA A 1 190 ? 13.653 -28.217 -63.026 1.00 49.84 190 ALA A CA 1
ATOM 1439 C C . ALA A 1 190 ? 14.754 -29.289 -62.935 1.00 49.84 190 ALA A C 1
ATOM 1441 O O . ALA A 1 190 ? 15.029 -30.000 -63.901 1.00 49.84 190 ALA A O 1
ATOM 1442 N N . ALA A 1 191 ? 15.298 -29.457 -61.730 1.00 42.72 191 ALA A N 1
ATOM 1443 C CA . ALA A 1 191 ? 15.994 -30.662 -61.305 1.00 42.72 191 ALA A CA 1
ATOM 1444 C C . ALA A 1 191 ? 15.250 -31.250 -60.098 1.00 42.72 191 ALA A C 1
ATOM 1446 O O . ALA A 1 191 ? 15.045 -30.584 -59.082 1.00 42.72 191 ALA A O 1
ATOM 1447 N N . SER A 1 192 ? 14.798 -32.489 -60.264 1.00 49.31 192 SER A N 1
ATOM 1448 C CA . SER A 1 192 ? 14.077 -33.305 -59.290 1.00 49.31 192 SER A CA 1
ATOM 1449 C C . SER A 1 192 ? 14.850 -33.474 -57.975 1.00 49.31 192 SER A C 1
ATOM 1451 O O . SER A 1 192 ? 16.045 -33.774 -58.021 1.00 49.31 192 SER A O 1
ATOM 1453 N N . PRO A 1 193 ? 14.204 -33.390 -56.799 1.00 57.62 193 PRO A N 1
ATOM 1454 C CA . PRO A 1 193 ? 14.820 -33.846 -55.563 1.00 57.62 193 PRO A CA 1
ATOM 1455 C C . PRO A 1 193 ? 14.717 -35.374 -55.450 1.00 57.62 193 PRO A C 1
ATOM 1457 O O . PRO A 1 193 ? 13.637 -35.945 -55.298 1.00 57.62 193 PRO A O 1
ATOM 1460 N N . THR A 1 194 ? 15.874 -36.027 -55.520 1.00 47.75 194 THR A N 1
ATOM 1461 C CA . THR A 1 194 ? 16.090 -37.420 -55.118 1.00 47.75 194 THR A CA 1
ATOM 1462 C C . THR A 1 194 ? 15.762 -37.587 -53.633 1.00 47.75 194 THR A C 1
ATOM 1464 O O . THR A 1 194 ? 16.239 -36.830 -52.789 1.00 47.75 194 THR A O 1
ATOM 1467 N N . ALA A 1 195 ? 14.934 -38.585 -53.328 1.00 51.19 195 ALA A N 1
ATOM 1468 C CA . ALA A 1 195 ? 14.537 -38.979 -51.982 1.00 51.19 195 ALA A CA 1
ATOM 1469 C C . ALA A 1 195 ? 15.742 -39.387 -51.102 1.00 51.19 195 ALA A C 1
ATOM 1471 O O . ALA A 1 195 ? 16.672 -40.024 -51.605 1.00 51.19 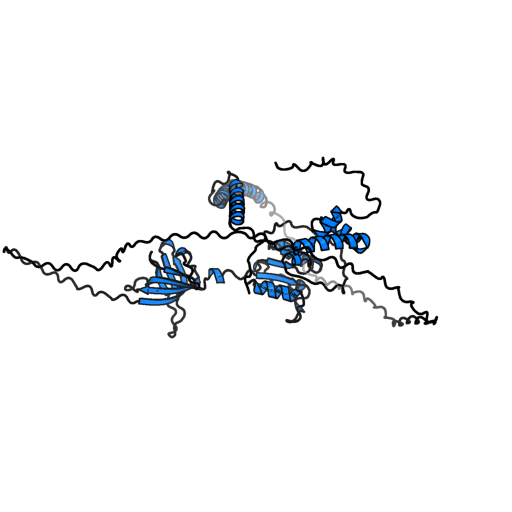195 ALA A O 1
ATOM 1472 N N . PRO A 1 196 ? 15.732 -39.093 -49.788 1.00 61.22 196 PRO A N 1
ATOM 1473 C CA . PRO A 1 196 ? 16.708 -39.653 -48.859 1.00 61.22 196 PRO A CA 1
ATOM 1474 C C . PRO A 1 196 ? 16.414 -41.144 -48.584 1.00 61.22 196 PRO A C 1
ATOM 1476 O O . PRO A 1 196 ? 15.245 -41.531 -48.496 1.00 61.22 196 PRO A O 1
ATOM 1479 N N . PRO A 1 197 ? 17.444 -41.998 -48.430 1.00 60.00 197 PRO A N 1
ATOM 1480 C CA . PRO A 1 197 ? 17.252 -43.412 -48.134 1.00 60.00 197 PRO A CA 1
ATOM 1481 C C . PRO A 1 197 ? 16.713 -43.620 -46.715 1.00 60.00 197 PRO A C 1
ATOM 1483 O O . PRO A 1 197 ? 17.185 -43.027 -45.744 1.00 60.00 197 PRO A O 1
ATOM 1486 N N . ALA A 1 198 ? 15.725 -44.508 -46.619 1.00 40.16 198 ALA A N 1
ATOM 1487 C CA . ALA A 1 198 ? 15.166 -45.012 -45.379 1.00 40.16 198 ALA A CA 1
ATOM 1488 C C . ALA A 1 198 ? 16.253 -45.701 -44.538 1.00 40.16 198 ALA A C 1
ATOM 1490 O O . ALA A 1 198 ? 16.836 -46.703 -44.951 1.00 40.16 198 ALA A O 1
ATOM 1491 N N . ALA A 1 199 ? 16.506 -45.172 -43.341 1.00 45.41 199 ALA A N 1
ATOM 1492 C CA . ALA A 1 199 ? 17.254 -45.877 -42.315 1.00 45.41 199 ALA A CA 1
ATOM 1493 C C . ALA A 1 199 ? 16.326 -46.903 -41.652 1.00 45.41 199 ALA A C 1
ATOM 1495 O O . ALA A 1 199 ? 15.430 -46.564 -40.880 1.00 45.41 199 ALA A O 1
ATOM 1496 N N . THR A 1 200 ? 16.546 -48.169 -41.989 1.00 42.88 200 THR A N 1
ATOM 1497 C CA . THR A 1 200 ? 15.988 -49.339 -41.315 1.00 42.88 200 THR A CA 1
ATOM 1498 C C . THR A 1 200 ? 16.498 -49.370 -39.874 1.00 42.88 200 THR A C 1
ATOM 1500 O O . THR A 1 200 ? 17.660 -49.694 -39.637 1.00 42.88 200 THR A O 1
ATOM 1503 N N . ILE A 1 201 ? 15.649 -49.030 -38.902 1.00 47.66 201 ILE A N 1
ATOM 1504 C CA . ILE A 1 201 ? 15.914 -49.308 -37.487 1.00 47.66 201 ILE A CA 1
ATOM 1505 C C . ILE A 1 201 ? 15.183 -50.602 -37.145 1.00 47.66 201 ILE A C 1
ATOM 1507 O O . ILE A 1 201 ? 13.958 -50.655 -37.057 1.00 47.66 201 ILE A O 1
ATOM 1511 N N . THR A 1 202 ? 15.964 -51.665 -37.009 1.00 46.66 202 THR A N 1
ATOM 1512 C CA . THR A 1 202 ? 15.536 -52.997 -36.594 1.00 46.66 202 THR A CA 1
ATOM 1513 C C . THR A 1 202 ? 15.021 -52.936 -35.156 1.00 46.66 202 THR A C 1
ATOM 1515 O O . THR A 1 202 ? 15.761 -52.606 -34.231 1.00 46.66 202 THR A O 1
ATOM 1518 N N . ALA A 1 203 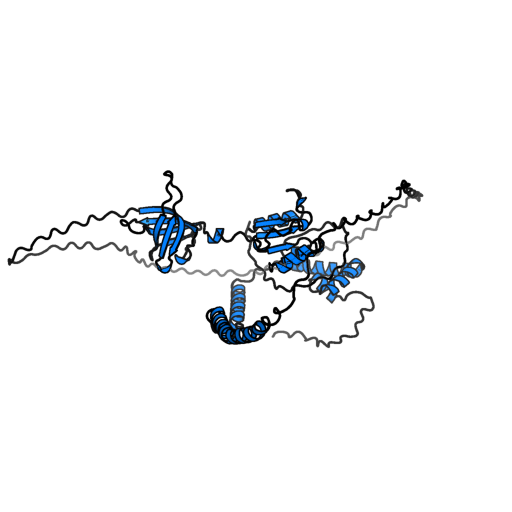? 13.741 -53.253 -34.963 1.00 39.88 203 ALA A N 1
ATOM 1519 C CA . ALA A 1 203 ? 13.125 -53.403 -33.654 1.00 39.88 203 ALA A CA 1
ATOM 1520 C C . ALA A 1 203 ? 13.655 -54.673 -32.964 1.00 39.88 203 ALA A C 1
ATOM 1522 O O . ALA A 1 203 ? 13.274 -55.789 -33.316 1.00 39.88 203 ALA A O 1
ATOM 1523 N N . ALA A 1 204 ? 14.528 -54.505 -31.969 1.00 44.06 204 ALA A N 1
ATOM 1524 C CA . ALA A 1 204 ? 14.852 -55.548 -31.002 1.00 44.06 204 ALA A CA 1
ATOM 1525 C C . ALA A 1 204 ? 13.863 -55.451 -29.832 1.00 44.06 204 ALA A C 1
ATOM 1527 O O . ALA A 1 204 ? 14.004 -54.638 -28.922 1.00 44.06 204 ALA A O 1
ATOM 1528 N N . SER A 1 205 ? 12.826 -56.282 -29.907 1.00 43.81 205 SER A N 1
ATOM 1529 C CA . SER A 1 205 ? 11.873 -56.555 -28.836 1.00 43.81 205 SER A CA 1
ATOM 1530 C C . SER A 1 205 ? 12.581 -57.299 -27.699 1.00 43.81 205 SER A C 1
ATOM 1532 O O . SER A 1 205 ? 12.737 -58.517 -27.758 1.00 43.81 205 SER A O 1
ATOM 1534 N N . ALA A 1 206 ? 13.007 -56.575 -26.662 1.00 41.84 206 ALA A N 1
ATOM 1535 C CA . ALA A 1 206 ? 13.395 -57.153 -25.380 1.00 41.84 206 ALA A CA 1
ATOM 1536 C C . ALA A 1 206 ? 12.254 -56.945 -24.373 1.00 41.84 206 ALA A C 1
ATOM 1538 O O . ALA A 1 206 ? 11.821 -55.823 -24.115 1.00 41.84 206 ALA A O 1
ATOM 1539 N N . ALA A 1 207 ? 11.745 -58.062 -23.856 1.00 45.81 207 ALA A N 1
ATOM 1540 C CA . ALA A 1 207 ? 10.664 -58.149 -22.888 1.00 45.81 207 ALA A CA 1
ATOM 1541 C C . ALA A 1 207 ? 10.982 -57.395 -21.579 1.00 45.81 207 ALA A C 1
ATOM 1543 O O . ALA A 1 207 ? 12.123 -57.439 -21.115 1.00 45.81 207 ALA A O 1
ATOM 1544 N N . PRO A 1 208 ? 9.992 -56.758 -20.928 1.00 53.16 208 PRO A N 1
ATOM 1545 C CA . PRO A 1 208 ? 10.176 -56.233 -19.585 1.00 53.16 208 PRO A CA 1
ATOM 1546 C C . PRO A 1 208 ? 10.146 -57.375 -18.560 1.00 53.16 208 PRO A C 1
ATOM 1548 O O . PRO A 1 208 ? 9.130 -58.043 -18.364 1.00 53.16 208 PRO A O 1
ATOM 1551 N N . THR A 1 209 ? 11.273 -57.575 -17.881 1.00 46.78 209 THR A N 1
ATOM 1552 C CA . THR A 1 209 ? 11.365 -58.361 -16.649 1.00 46.78 209 THR A CA 1
ATOM 1553 C C . THR A 1 209 ? 10.498 -57.710 -15.574 1.00 46.78 209 THR A C 1
ATOM 1555 O O . THR A 1 209 ? 10.743 -56.583 -15.147 1.00 46.78 209 THR A O 1
ATOM 1558 N N . VAL A 1 210 ? 9.475 -58.446 -15.147 1.00 46.12 210 VAL A N 1
ATOM 1559 C CA . VAL A 1 210 ? 8.615 -58.148 -14.000 1.00 46.12 210 VAL A CA 1
ATOM 1560 C C . VAL A 1 210 ? 9.471 -58.111 -12.733 1.00 46.12 210 VAL A C 1
ATOM 1562 O O . VAL A 1 210 ? 10.067 -59.117 -12.354 1.00 46.12 210 VAL A O 1
ATOM 1565 N N . VAL A 1 211 ? 9.527 -56.956 -12.069 1.00 49.09 211 VAL A N 1
ATOM 1566 C CA . VAL A 1 211 ? 10.091 -56.821 -10.718 1.00 49.09 211 VAL A CA 1
ATOM 1567 C C . VAL A 1 211 ? 8.933 -56.933 -9.717 1.00 49.09 211 VAL A C 1
ATOM 1569 O O . VAL A 1 211 ? 7.925 -56.245 -9.897 1.00 49.09 211 VAL A O 1
ATOM 1572 N N . PRO A 1 212 ? 9.011 -57.805 -8.694 1.00 51.16 212 PRO A N 1
ATOM 1573 C CA . PRO A 1 212 ? 7.899 -58.047 -7.785 1.00 51.16 212 PRO A CA 1
ATOM 1574 C C . PRO A 1 212 ? 7.657 -56.873 -6.831 1.00 51.16 212 PRO A C 1
ATOM 1576 O O . PRO A 1 212 ? 8.568 -56.335 -6.203 1.00 51.16 212 PRO A O 1
ATOM 1579 N N . SER A 1 213 ? 6.376 -56.531 -6.716 1.00 42.66 213 SER A N 1
ATOM 1580 C CA . SER A 1 213 ? 5.794 -55.600 -5.756 1.00 42.66 213 SER A CA 1
ATOM 1581 C C . SER A 1 213 ? 6.070 -56.069 -4.325 1.00 42.66 213 SER A C 1
ATOM 1583 O O . SER A 1 213 ? 5.578 -57.115 -3.901 1.00 42.66 213 SER A O 1
ATOM 1585 N N . VAL A 1 214 ? 6.846 -55.293 -3.567 1.00 45.25 214 VAL A N 1
ATOM 1586 C CA . VAL A 1 214 ? 7.044 -55.513 -2.131 1.00 45.25 214 VAL A CA 1
ATOM 1587 C C . VAL A 1 214 ? 5.761 -55.113 -1.409 1.00 45.25 214 VAL A C 1
ATOM 1589 O O . VAL A 1 214 ? 5.382 -53.946 -1.367 1.00 45.25 214 VAL A O 1
ATOM 1592 N N . ALA A 1 215 ? 5.077 -56.125 -0.881 1.00 38.28 215 ALA A N 1
ATOM 1593 C CA . ALA A 1 215 ? 3.931 -56.005 -0.001 1.00 38.28 215 ALA A CA 1
ATOM 1594 C C . ALA A 1 215 ? 4.363 -55.417 1.350 1.00 38.28 215 ALA A C 1
ATOM 1596 O O . ALA A 1 215 ? 5.129 -56.038 2.088 1.00 38.28 215 ALA A O 1
ATOM 1597 N N . THR A 1 216 ? 3.845 -54.241 1.697 1.00 45.31 216 THR A N 1
ATOM 1598 C CA . THR A 1 216 ? 3.929 -53.724 3.064 1.00 45.31 216 THR A CA 1
ATOM 1599 C C . THR A 1 216 ? 2.744 -54.263 3.852 1.00 45.31 216 THR A C 1
ATOM 1601 O O . THR A 1 216 ? 1.585 -53.991 3.543 1.00 45.31 216 THR A O 1
ATOM 1604 N N . ALA A 1 217 ? 3.070 -55.079 4.848 1.00 38.47 217 ALA A N 1
ATOM 1605 C CA . ALA A 1 217 ? 2.146 -55.754 5.735 1.00 38.47 217 ALA A CA 1
ATOM 1606 C C . ALA A 1 217 ? 1.291 -54.776 6.557 1.00 38.47 217 ALA A C 1
ATOM 1608 O O . ALA A 1 217 ? 1.782 -53.829 7.170 1.00 38.47 217 ALA A O 1
ATOM 1609 N N . GLN A 1 218 ? 0.002 -55.087 6.599 1.00 42.62 218 GLN A N 1
ATOM 1610 C CA . GLN A 1 218 ? -1.012 -54.566 7.502 1.00 42.62 218 GLN A CA 1
ATOM 1611 C C . GLN A 1 218 ? -0.954 -55.358 8.821 1.00 42.62 218 GLN A C 1
ATOM 1613 O O . GLN A 1 218 ? -1.108 -56.580 8.774 1.00 42.62 218 GLN A O 1
ATOM 1618 N N . PRO A 1 219 ? -0.781 -54.733 10.000 1.00 52.06 219 PRO A N 1
ATOM 1619 C CA . PRO A 1 219 ? -1.048 -55.407 11.259 1.00 52.06 219 PRO A CA 1
ATOM 1620 C C . PRO A 1 219 ? -2.511 -55.193 11.651 1.00 52.06 219 PRO A C 1
ATOM 1622 O O . PRO A 1 219 ? -2.951 -54.082 11.950 1.00 52.06 219 PRO A O 1
ATOM 1625 N N . ALA A 1 220 ? -3.256 -56.295 11.655 1.00 44.28 220 ALA A N 1
ATOM 1626 C CA . ALA A 1 220 ? -4.467 -56.456 12.443 1.00 44.28 220 ALA A CA 1
ATOM 1627 C C . ALA A 1 220 ? -4.119 -56.424 13.942 1.00 44.28 220 ALA A C 1
ATOM 1629 O O . ALA A 1 220 ? -3.093 -56.964 14.352 1.00 44.28 220 ALA A O 1
ATOM 1630 N N . GLY A 1 221 ? -4.986 -55.825 14.760 1.00 35.78 221 GLY A N 1
ATOM 1631 C CA . GLY A 1 221 ? -4.826 -55.846 16.213 1.00 35.78 221 GLY A CA 1
ATOM 1632 C C . GLY A 1 221 ? -5.754 -54.897 16.965 1.00 35.78 221 GLY A C 1
ATOM 1633 O O . GLY A 1 221 ? -5.287 -53.954 17.592 1.00 35.78 221 GLY A O 1
ATOM 1634 N N . GLN A 1 222 ? -7.065 -55.158 16.927 1.00 43.66 222 GLN A N 1
ATOM 1635 C CA . GLN A 1 222 ? -7.946 -54.815 18.053 1.00 43.66 222 GLN A CA 1
ATOM 1636 C C . GLN A 1 222 ? -7.535 -55.660 19.271 1.00 43.66 222 GLN A C 1
ATOM 1638 O O . GLN A 1 222 ? -7.147 -56.819 19.109 1.00 43.66 222 GLN A O 1
ATOM 1643 N N . PRO A 1 223 ? -7.716 -55.138 20.492 1.00 52.56 223 PRO A N 1
ATOM 1644 C CA . PRO A 1 223 ? -8.790 -55.728 21.276 1.00 52.56 223 PRO A CA 1
ATOM 1645 C C . PRO A 1 223 ? -9.723 -54.707 21.931 1.00 52.56 223 PRO A C 1
ATOM 1647 O O . PRO A 1 223 ? -9.358 -53.613 22.348 1.00 52.56 223 PRO A O 1
ATOM 1650 N N . SER A 1 224 ? -10.966 -55.166 21.993 1.00 45.50 224 SER A N 1
ATOM 1651 C CA . SER A 1 224 ? -12.123 -54.648 22.702 1.00 45.50 224 SER A CA 1
ATOM 1652 C C . SER A 1 224 ? -11.922 -54.616 24.220 1.00 45.50 224 SER A C 1
ATOM 1654 O O . SER A 1 224 ? -11.577 -55.640 24.805 1.00 45.50 224 SER A O 1
ATOM 1656 N N . SER A 1 225 ? -12.289 -53.503 24.859 1.00 46.28 225 SER A N 1
ATOM 1657 C CA . SER A 1 225 ? -12.929 -53.510 26.184 1.00 46.28 225 SER A CA 1
ATOM 1658 C C . SER A 1 225 ? -13.603 -52.166 26.497 1.00 46.28 225 SER A C 1
ATOM 1660 O O . SER A 1 225 ? -12.964 -51.142 26.717 1.00 46.28 225 SER A O 1
ATOM 1662 N N . ALA A 1 226 ? -14.937 -52.194 26.534 1.00 44.38 226 ALA A N 1
ATOM 1663 C CA . ALA A 1 226 ? -15.749 -51.301 27.360 1.00 44.38 226 ALA A CA 1
ATOM 1664 C C . ALA A 1 226 ? -15.582 -51.703 28.849 1.00 44.38 226 ALA A C 1
ATOM 1666 O O . ALA A 1 226 ? -15.192 -52.846 29.111 1.00 44.38 226 ALA A O 1
ATOM 1667 N N . PRO A 1 227 ? -15.888 -50.827 29.828 1.00 55.59 227 PRO A N 1
ATOM 1668 C CA . PRO A 1 227 ? -17.290 -50.703 30.238 1.00 55.59 227 PRO A CA 1
ATOM 1669 C C . PRO A 1 227 ? -17.752 -49.293 30.670 1.00 55.59 227 PRO A C 1
ATOM 1671 O O . PRO A 1 227 ? -17.013 -48.488 31.220 1.00 55.59 227 PRO A O 1
ATOM 1674 N N . VAL A 1 228 ? -19.041 -49.056 30.412 1.00 45.47 228 VAL A N 1
ATOM 1675 C CA . VAL A 1 228 ? -20.076 -48.486 31.298 1.00 45.47 228 VAL A CA 1
ATOM 1676 C C . VAL A 1 228 ? -19.609 -47.609 32.473 1.00 45.47 228 VAL A C 1
ATOM 1678 O O . VAL A 1 228 ? -19.148 -48.123 33.486 1.00 45.47 228 VAL A O 1
ATOM 1681 N N . ALA A 1 229 ? -19.925 -46.310 32.417 1.00 39.31 229 ALA A N 1
ATOM 1682 C CA . ALA A 1 229 ? -20.288 -45.532 33.604 1.00 39.31 229 ALA A CA 1
ATOM 1683 C C . ALA A 1 229 ? -21.153 -44.320 33.225 1.00 39.31 229 ALA A C 1
ATOM 1685 O O . ALA A 1 229 ? -20.689 -43.320 32.682 1.00 39.31 229 ALA A O 1
ATOM 1686 N N . SER A 1 230 ? -22.441 -44.442 33.529 1.00 44.66 230 SER A N 1
ATOM 1687 C CA . SER A 1 230 ? -23.431 -43.372 33.546 1.00 44.66 230 SER A CA 1
ATOM 1688 C C . SER A 1 230 ? -23.072 -42.309 34.588 1.00 44.66 230 SER A C 1
ATOM 1690 O O . SER A 1 230 ? -22.882 -42.644 35.755 1.00 44.66 230 SER A O 1
ATOM 1692 N N . ALA A 1 231 ? -23.087 -41.025 34.222 1.00 41.03 231 ALA A N 1
ATOM 1693 C CA . ALA A 1 231 ? -23.127 -39.930 35.193 1.00 41.03 231 ALA A CA 1
ATOM 1694 C C . ALA A 1 231 ? -23.935 -38.735 34.659 1.00 41.03 231 ALA A C 1
ATOM 1696 O O . ALA A 1 231 ? -23.447 -37.872 33.940 1.00 41.03 231 ALA A O 1
ATOM 1697 N N . ARG A 1 232 ? -25.221 -38.777 35.020 1.00 38.72 232 ARG A N 1
ATOM 1698 C CA . ARG A 1 232 ? -26.139 -37.686 35.384 1.00 38.72 232 ARG A CA 1
ATOM 1699 C C . ARG A 1 232 ? -25.836 -36.257 34.907 1.00 38.72 232 ARG A C 1
ATOM 1701 O O . ARG A 1 232 ? -24.968 -35.562 35.422 1.00 38.72 232 ARG A O 1
ATOM 1708 N N . VAL A 1 233 ? -26.763 -35.787 34.077 1.00 40.88 233 VAL A N 1
ATOM 1709 C CA . VAL A 1 233 ? -27.180 -34.392 33.907 1.00 40.88 233 VAL A CA 1
ATOM 1710 C C . VAL A 1 233 ? -27.643 -33.820 35.255 1.00 40.88 233 VAL A C 1
ATOM 1712 O O . VAL A 1 233 ? -28.580 -34.340 35.860 1.00 40.88 233 VAL A O 1
ATOM 1715 N N . ALA A 1 234 ? -27.007 -32.743 35.717 1.00 36.44 234 ALA A N 1
ATOM 1716 C CA . ALA A 1 234 ? -27.509 -31.902 36.800 1.00 36.44 234 ALA A CA 1
ATOM 1717 C C . ALA A 1 234 ? -28.249 -30.701 36.190 1.00 36.44 234 ALA A C 1
ATOM 1719 O O . ALA A 1 234 ? -27.637 -29.726 35.759 1.00 36.44 234 ALA A O 1
ATOM 1720 N N . GLN A 1 235 ? -29.577 -30.798 36.130 1.00 39.47 235 GLN A N 1
ATOM 1721 C CA . GLN A 1 235 ? -30.467 -29.651 35.966 1.00 39.47 235 GLN A CA 1
ATOM 1722 C C . GLN A 1 235 ? -30.595 -28.949 37.321 1.00 39.47 235 GLN A C 1
ATOM 1724 O O . GLN A 1 235 ? -31.081 -29.535 38.288 1.00 39.47 235 GLN A O 1
ATOM 1729 N N . ALA A 1 236 ? -30.153 -27.696 37.390 1.00 37.16 236 ALA A N 1
ATOM 1730 C CA . ALA A 1 236 ? -30.445 -26.809 38.504 1.00 37.16 236 ALA A CA 1
ATOM 1731 C C . ALA A 1 236 ? -31.815 -26.159 38.266 1.00 37.16 236 ALA A C 1
ATOM 1733 O O . ALA A 1 236 ? -32.006 -25.442 37.286 1.00 37.16 236 ALA A O 1
ATOM 1734 N N . THR A 1 237 ? -32.754 -26.412 39.176 1.00 43.31 237 THR A N 1
ATOM 1735 C CA . THR A 1 237 ? -34.041 -25.705 39.274 1.00 43.31 237 THR A CA 1
ATOM 1736 C C . THR A 1 237 ? -34.127 -25.103 40.683 1.00 43.31 237 THR A C 1
ATOM 1738 O O . THR A 1 237 ? -33.581 -25.707 41.612 1.00 43.31 237 THR A O 1
ATOM 1741 N N . PRO A 1 238 ? -34.742 -23.922 40.877 1.00 50.59 238 PRO A N 1
ATOM 1742 C CA . PRO A 1 238 ? -34.635 -23.160 42.118 1.00 50.59 238 PRO A CA 1
ATOM 1743 C C . PRO A 1 238 ? -35.548 -23.715 43.214 1.00 50.59 238 PRO A C 1
ATOM 1745 O O . PRO A 1 238 ? -36.679 -24.122 42.956 1.00 50.59 238 PRO A O 1
ATOM 1748 N N . ALA A 1 239 ? -35.062 -23.678 44.453 1.00 38.00 239 ALA A N 1
ATOM 1749 C CA . ALA A 1 239 ? -35.820 -24.049 45.638 1.00 38.00 239 ALA A CA 1
ATOM 1750 C C . ALA A 1 239 ? -36.906 -23.006 45.956 1.00 38.00 239 ALA A C 1
ATOM 1752 O O . ALA A 1 239 ? -36.617 -21.851 46.263 1.00 38.00 239 ALA A O 1
ATOM 1753 N N . THR A 1 240 ? -38.160 -23.450 45.934 1.00 41.25 240 THR A N 1
ATOM 1754 C CA . THR A 1 240 ? -39.299 -22.801 46.585 1.00 41.25 240 THR A CA 1
ATOM 1755 C C . THR A 1 240 ? -39.273 -23.174 48.068 1.00 41.25 240 THR A C 1
ATOM 1757 O O . THR A 1 240 ? -39.549 -24.318 48.419 1.00 41.25 240 THR A O 1
ATOM 1760 N N . GLN A 1 241 ? -38.936 -22.232 48.952 1.00 43.78 241 GLN A N 1
ATOM 1761 C CA . GLN A 1 241 ? -39.131 -22.400 50.395 1.00 43.78 241 GLN A CA 1
ATOM 1762 C C . GLN A 1 241 ? -40.490 -21.822 50.790 1.00 43.78 241 GLN A C 1
ATOM 1764 O O . GLN A 1 241 ? -40.691 -20.612 50.827 1.00 43.78 241 GLN A O 1
ATOM 1769 N N . SER A 1 242 ? -41.421 -22.727 51.073 1.00 46.62 242 SER A N 1
ATOM 1770 C CA . SER A 1 242 ? -42.633 -22.479 51.847 1.00 46.62 242 SER A CA 1
ATOM 1771 C C . SER A 1 242 ? -42.405 -23.086 53.233 1.00 46.62 242 SER A C 1
ATOM 1773 O O . SER A 1 242 ? -42.145 -24.279 53.359 1.00 46.62 242 SER A O 1
ATOM 1775 N N . GLY A 1 243 ? -42.434 -22.247 54.268 1.00 45.19 243 GLY A N 1
ATOM 1776 C CA . GLY A 1 243 ? -42.250 -22.644 55.662 1.00 45.19 243 GLY A CA 1
ATOM 1777 C C . GLY A 1 243 ? -43.263 -21.922 56.536 1.00 45.19 243 GLY A C 1
ATOM 1778 O O . GLY A 1 243 ? -43.148 -20.722 56.765 1.00 45.19 243 GLY A O 1
ATOM 1779 N N . GLN A 1 244 ? -44.281 -22.671 56.955 1.00 44.38 244 GLN A N 1
ATOM 1780 C CA . GLN A 1 244 ? -45.318 -22.286 57.909 1.00 44.38 244 GLN A CA 1
ATOM 1781 C C . GLN A 1 244 ? -44.763 -22.078 59.328 1.00 44.38 244 GLN A C 1
ATOM 1783 O O . GLN A 1 244 ? -43.749 -22.650 59.716 1.00 44.38 244 GLN A O 1
ATOM 1788 N N . ALA A 1 245 ? -45.506 -21.260 60.078 1.00 46.47 245 ALA A N 1
ATOM 1789 C CA . ALA A 1 245 ? -45.329 -20.840 61.467 1.00 46.47 245 ALA A CA 1
ATOM 1790 C C . ALA A 1 245 ? -45.231 -21.984 62.504 1.00 46.47 245 ALA A C 1
ATOM 1792 O O . ALA A 1 245 ? -45.586 -23.129 62.221 1.00 46.47 245 ALA A O 1
ATOM 1793 N N . PRO A 1 246 ? -44.879 -21.641 63.758 1.00 60.31 246 PRO A N 1
ATOM 1794 C CA . PRO A 1 246 ? -45.960 -21.558 64.744 1.00 60.31 246 PRO A CA 1
ATOM 1795 C C . PRO A 1 246 ? -45.911 -20.326 65.667 1.00 60.31 246 PRO A C 1
ATOM 1797 O O . PRO A 1 246 ? -44.926 -19.603 65.770 1.00 60.31 246 PRO A O 1
ATOM 1800 N N . ALA A 1 247 ? -47.059 -20.105 66.304 1.00 49.16 247 ALA A N 1
ATOM 1801 C CA . ALA A 1 247 ? -47.433 -19.001 67.178 1.00 49.16 247 ALA A CA 1
ATOM 1802 C C . ALA A 1 247 ? -46.733 -18.994 68.550 1.00 49.16 247 ALA A C 1
ATOM 1804 O O . ALA A 1 247 ? -46.490 -20.061 69.105 1.00 49.16 247 ALA A O 1
ATOM 1805 N N . ALA A 1 248 ? -46.561 -17.799 69.140 1.00 40.84 248 ALA A N 1
ATOM 1806 C CA . ALA A 1 248 ? -46.945 -17.488 70.528 1.00 40.84 248 ALA A CA 1
ATOM 1807 C C . ALA A 1 248 ? -46.679 -16.012 70.920 1.00 40.84 248 ALA A C 1
ATOM 1809 O O . ALA A 1 248 ? -45.657 -15.438 70.567 1.00 40.84 248 ALA A O 1
ATOM 1810 N N . ALA A 1 249 ? -47.594 -15.496 71.753 1.00 43.16 249 ALA A N 1
ATOM 1811 C CA . ALA A 1 249 ? -47.443 -14.457 72.783 1.00 43.16 249 ALA A CA 1
ATOM 1812 C C . ALA A 1 249 ? -47.328 -12.963 72.391 1.00 43.16 249 ALA A C 1
ATOM 1814 O O . ALA A 1 249 ? -46.259 -12.389 72.230 1.00 43.16 249 ALA A O 1
ATOM 1815 N N . THR A 1 250 ? -48.501 -12.324 72.379 1.00 49.56 250 THR A N 1
ATOM 1816 C CA . THR A 1 250 ? -48.882 -11.120 73.142 1.00 49.56 250 THR A CA 1
ATOM 1817 C C . THR A 1 250 ? -47.766 -10.273 73.773 1.00 49.56 250 THR A C 1
ATOM 1819 O O . THR A 1 250 ? -47.204 -10.635 74.802 1.00 49.56 250 THR A O 1
ATOM 1822 N N . THR A 1 251 ? -47.580 -9.052 73.269 1.00 44.69 251 THR A N 1
ATOM 1823 C CA . THR A 1 251 ? -47.429 -7.829 74.085 1.00 44.69 251 THR A CA 1
ATOM 1824 C C . THR A 1 251 ? -47.628 -6.602 73.194 1.00 44.69 251 THR A C 1
ATOM 1826 O O . THR A 1 251 ? -46.945 -6.427 72.192 1.00 44.69 251 THR A O 1
ATOM 1829 N N . ALA A 1 252 ? -48.609 -5.769 73.541 1.00 52.75 252 ALA A N 1
ATOM 1830 C CA . ALA A 1 252 ? -48.838 -4.473 72.912 1.00 52.75 252 ALA A CA 1
ATOM 1831 C C . ALA A 1 252 ? -47.735 -3.488 73.328 1.00 52.75 252 ALA A C 1
ATOM 1833 O O . ALA A 1 252 ? -47.428 -3.396 74.519 1.00 52.75 252 ALA A O 1
ATOM 1834 N N . PRO A 1 253 ? -47.174 -2.724 72.376 1.00 54.00 253 PRO A N 1
ATOM 1835 C CA . PRO A 1 253 ? -47.184 -1.274 72.567 1.00 54.00 253 PRO A CA 1
ATOM 1836 C C . PRO A 1 253 ? -47.356 -0.452 71.274 1.00 54.00 253 PRO A C 1
ATOM 1838 O O . PRO A 1 253 ? -46.917 -0.839 70.199 1.00 54.00 253 PRO A O 1
ATOM 1841 N N . ALA A 1 254 ? -47.972 0.720 71.466 1.00 53.06 254 ALA A N 1
ATOM 1842 C CA . ALA A 1 254 ? -47.928 1.960 70.680 1.00 53.06 254 ALA A CA 1
ATOM 1843 C C . ALA A 1 254 ? -48.120 1.896 69.147 1.00 53.06 254 ALA A C 1
ATOM 1845 O O . ALA A 1 254 ? -47.300 1.383 68.394 1.00 53.06 254 ALA A O 1
ATOM 1846 N N . ALA A 1 255 ? -49.192 2.551 68.694 1.00 48.69 255 ALA A N 1
ATOM 1847 C CA . ALA A 1 255 ? -49.532 2.779 67.294 1.00 48.69 255 ALA A CA 1
ATOM 1848 C C . ALA A 1 255 ? -48.350 3.353 66.476 1.00 48.69 255 ALA A C 1
ATOM 1850 O O . ALA A 1 255 ? -47.898 4.462 66.773 1.00 48.69 255 ALA A O 1
ATOM 1851 N N . PRO A 1 256 ? -47.874 2.659 65.424 1.00 50.53 256 PRO A N 1
ATOM 1852 C CA . PRO A 1 256 ? -46.974 3.258 64.454 1.00 50.53 256 PRO A CA 1
ATOM 1853 C C . PRO A 1 256 ? -47.775 4.141 63.494 1.00 50.53 256 PRO A C 1
ATOM 1855 O O . PRO A 1 256 ? -48.768 3.721 62.899 1.00 50.53 256 PRO A O 1
ATOM 1858 N N . THR A 1 257 ? -47.321 5.378 63.327 1.00 54.88 257 THR A N 1
ATOM 1859 C CA . THR A 1 257 ? -47.740 6.276 62.253 1.00 54.88 257 THR A CA 1
ATOM 1860 C C . THR A 1 257 ? -47.545 5.566 60.912 1.00 54.88 257 THR A C 1
ATOM 1862 O O . THR A 1 257 ? -46.416 5.324 60.488 1.00 54.88 257 THR A O 1
ATOM 1865 N N . VAL A 1 258 ? -48.646 5.206 60.251 1.00 48.56 258 VAL A N 1
ATOM 1866 C CA . VAL A 1 258 ? -48.641 4.628 58.903 1.00 48.56 258 VAL A CA 1
ATOM 1867 C C . VAL A 1 258 ? -48.192 5.716 57.931 1.00 48.56 258 VAL A C 1
ATOM 1869 O O . VAL A 1 258 ? -48.982 6.551 57.495 1.00 48.56 258 VAL A O 1
ATOM 1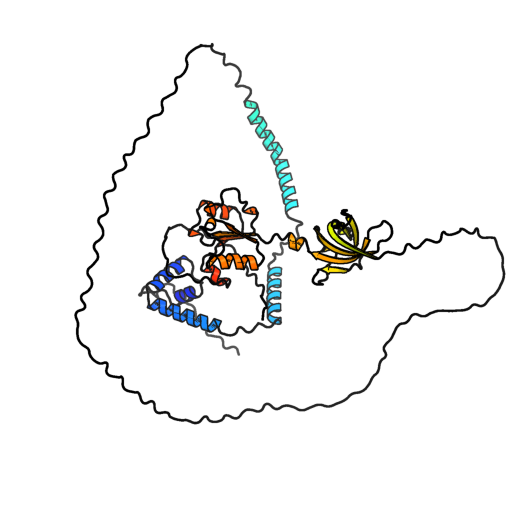872 N N . ILE A 1 259 ? -46.903 5.726 57.602 1.00 55.00 259 ILE A N 1
ATOM 1873 C CA . ILE A 1 259 ? -46.402 6.442 56.432 1.00 55.00 259 ILE A CA 1
ATOM 1874 C C . ILE A 1 259 ? -46.830 5.600 55.230 1.00 55.00 259 ILE A C 1
ATOM 1876 O O . ILE A 1 259 ? -46.286 4.523 54.992 1.00 55.00 259 ILE A O 1
ATOM 1880 N N . VAL A 1 260 ? -47.843 6.066 54.501 1.00 52.44 260 VAL A N 1
ATOM 1881 C CA . VAL A 1 260 ? -48.236 5.500 53.207 1.00 52.44 260 VAL A CA 1
ATOM 1882 C C . VAL A 1 260 ? -47.052 5.690 52.260 1.00 52.44 260 VAL A C 1
ATOM 1884 O O . VAL A 1 260 ? -46.837 6.772 51.720 1.00 52.44 260 VAL A O 1
ATOM 1887 N N . GLN A 1 261 ? -46.230 4.653 52.126 1.00 55.16 261 GLN A N 1
ATOM 1888 C CA . GLN A 1 261 ? -45.115 4.622 51.192 1.00 55.16 261 GLN A CA 1
ATOM 1889 C C . GLN A 1 261 ? -45.731 4.588 49.784 1.00 55.16 261 GLN A C 1
ATOM 1891 O O . GLN A 1 261 ? -46.460 3.641 49.481 1.00 55.16 261 GLN A O 1
ATOM 1896 N N . PRO A 1 262 ? -45.541 5.622 48.944 1.00 62.91 262 PRO A N 1
ATOM 1897 C CA . PRO A 1 262 ? -46.138 5.633 47.620 1.00 62.91 262 PRO A CA 1
ATOM 1898 C C . PRO A 1 262 ? -45.588 4.439 46.844 1.00 62.91 262 PRO A C 1
ATOM 1900 O O . PRO A 1 262 ? -44.375 4.298 46.687 1.00 62.91 262 PRO A O 1
ATOM 1903 N N . THR A 1 263 ? -46.484 3.560 46.396 1.00 65.44 263 THR A N 1
ATOM 1904 C CA . THR A 1 263 ? -46.169 2.442 45.511 1.00 65.44 263 THR A CA 1
ATOM 1905 C C . THR A 1 263 ? -45.441 3.011 44.300 1.00 65.44 263 THR A C 1
ATOM 1907 O O . THR A 1 263 ? -46.050 3.687 43.473 1.00 65.44 263 THR A O 1
ATOM 1910 N N . ALA A 1 264 ? -44.123 2.816 44.231 1.00 64.31 264 ALA A N 1
ATOM 1911 C CA . ALA A 1 264 ? -43.325 3.275 43.108 1.00 64.31 264 ALA A CA 1
ATOM 1912 C C . ALA A 1 264 ? -43.830 2.546 41.863 1.00 64.31 264 ALA A C 1
ATOM 1914 O O . ALA A 1 264 ? -43.591 1.351 41.693 1.00 64.31 264 ALA A O 1
ATOM 1915 N N . THR A 1 265 ? -44.581 3.257 41.023 1.00 71.75 265 THR A N 1
ATOM 1916 C CA . THR A 1 265 ? -45.018 2.774 39.719 1.00 71.75 265 THR A CA 1
ATOM 1917 C C . THR A 1 265 ? -43.768 2.394 38.934 1.00 71.75 265 THR A C 1
ATOM 1919 O O . THR A 1 265 ? -43.041 3.262 38.451 1.00 71.75 265 THR A O 1
ATOM 1922 N N . GLN A 1 266 ? -43.473 1.094 38.856 1.00 72.12 266 GLN A N 1
ATOM 1923 C CA . GLN A 1 266 ? -42.402 0.575 38.017 1.00 72.12 266 GLN A CA 1
ATOM 1924 C C . GLN A 1 266 ? -42.780 0.873 36.570 1.00 72.12 266 GLN A C 1
ATOM 1926 O O . GLN A 1 266 ? -43.649 0.226 35.988 1.00 72.12 266 GLN A O 1
ATOM 1931 N N . VAL A 1 267 ? -42.160 1.901 35.999 1.00 76.19 267 VAL A N 1
ATOM 1932 C CA . VAL A 1 267 ? -42.281 2.196 34.576 1.00 76.19 267 VAL A CA 1
ATOM 1933 C C . VAL A 1 267 ? -41.611 1.040 33.838 1.00 76.19 267 VAL A C 1
ATOM 1935 O O . VAL A 1 267 ? -40.402 0.846 33.952 1.00 76.19 267 VAL A O 1
ATOM 1938 N N . ALA A 1 268 ? -42.406 0.230 33.139 1.00 80.75 268 ALA A N 1
ATOM 1939 C CA . ALA A 1 268 ? -41.904 -0.889 32.355 1.00 80.75 268 ALA A CA 1
ATOM 1940 C C . ALA A 1 268 ? -40.886 -0.375 31.324 1.00 80.75 268 ALA A C 1
ATOM 1942 O O . ALA A 1 268 ? -41.198 0.501 30.516 1.00 80.75 268 ALA A O 1
ATOM 1943 N N . ALA A 1 269 ? -39.663 -0.904 31.368 1.00 87.12 269 ALA A N 1
ATOM 1944 C CA . ALA A 1 269 ? -38.610 -0.531 30.435 1.00 87.12 269 ALA A CA 1
ATOM 1945 C C . ALA A 1 269 ? -38.998 -0.984 29.019 1.00 87.12 269 ALA A C 1
ATOM 1947 O O . ALA A 1 269 ? -39.121 -2.180 28.749 1.00 87.12 269 ALA A O 1
ATOM 1948 N N . ALA A 1 270 ? -39.206 -0.030 28.112 1.00 91.31 270 ALA A N 1
ATOM 1949 C CA . ALA A 1 270 ? -39.532 -0.328 26.724 1.00 91.31 270 ALA A CA 1
ATOM 1950 C C . ALA A 1 270 ? -38.248 -0.656 25.949 1.00 91.31 270 ALA A C 1
ATOM 1952 O O . ALA A 1 270 ? -37.305 0.142 25.929 1.00 91.31 270 ALA A O 1
ATOM 1953 N N . LEU A 1 271 ? -38.217 -1.822 25.297 1.00 95.31 271 LEU A N 1
ATOM 1954 C CA . LEU A 1 271 ? -37.166 -2.166 24.342 1.00 95.31 271 LEU A CA 1
ATOM 1955 C C . LEU A 1 271 ? -37.329 -1.295 23.088 1.00 95.31 271 LEU A C 1
ATOM 1957 O O . LEU A 1 271 ? -38.416 -1.221 22.513 1.00 95.31 271 LEU A O 1
ATOM 1961 N N . ARG A 1 272 ? -36.247 -0.652 22.650 1.00 95.75 272 ARG A N 1
ATOM 1962 C CA . ARG A 1 272 ? -36.197 0.148 21.425 1.00 95.75 272 ARG A CA 1
ATOM 1963 C C . ARG A 1 272 ? -35.001 -0.236 20.569 1.00 95.75 272 ARG A C 1
ATOM 1965 O O . ARG A 1 272 ? -33.924 -0.528 21.086 1.00 95.75 272 ARG A O 1
ATOM 1972 N N . THR A 1 273 ? -35.191 -0.126 19.259 1.00 96.19 273 THR A N 1
ATOM 1973 C CA . THR A 1 273 ? -34.123 -0.212 18.265 1.00 96.19 273 THR A CA 1
ATOM 1974 C C . THR A 1 273 ? -34.068 1.101 17.495 1.00 96.19 273 THR A C 1
ATOM 1976 O O . THR A 1 273 ? -35.094 1.580 17.013 1.00 96.19 273 THR A O 1
ATOM 1979 N N . ILE A 1 274 ? -32.883 1.699 17.410 1.00 96.31 274 ILE A N 1
ATOM 1980 C CA . ILE A 1 274 ? -32.624 2.929 16.654 1.00 96.31 274 ILE A CA 1
ATOM 1981 C C . ILE A 1 274 ? -31.489 2.683 15.663 1.00 96.31 274 ILE A C 1
ATOM 1983 O O . ILE A 1 274 ? -30.538 1.971 15.974 1.00 96.31 274 ILE A O 1
ATOM 1987 N N . ALA A 1 275 ? -31.567 3.285 14.480 1.00 95.94 275 ALA A N 1
ATOM 1988 C CA . ALA A 1 275 ? -30.505 3.233 13.482 1.00 95.94 275 ALA A CA 1
ATOM 1989 C C . ALA A 1 275 ? -30.145 4.650 13.033 1.00 95.94 275 ALA A C 1
ATOM 1991 O O . ALA A 1 275 ? -31.029 5.460 12.748 1.00 95.94 275 ALA A O 1
ATOM 1992 N N . GLY A 1 276 ? -28.856 4.969 12.993 1.00 96.06 276 GLY A N 1
ATOM 1993 C CA . GLY A 1 276 ? -28.410 6.310 12.641 1.00 96.06 276 GLY A CA 1
ATOM 1994 C C . GLY A 1 276 ? -26.900 6.466 12.626 1.00 96.06 276 GLY A C 1
ATOM 1995 O O . GLY A 1 276 ? -26.149 5.515 12.843 1.00 96.06 276 GLY A O 1
ATOM 1996 N N . GLN A 1 277 ? -26.462 7.694 12.376 1.00 96.06 277 GLN A N 1
ATOM 1997 C CA . GLN A 1 277 ? -25.052 8.044 12.322 1.00 96.06 277 GLN A CA 1
ATOM 1998 C C . GLN A 1 277 ? -24.549 8.489 13.696 1.00 96.06 277 GLN A C 1
ATOM 2000 O O . GLN A 1 277 ? -25.189 9.297 14.370 1.00 96.06 277 GLN A O 1
ATOM 2005 N N . VAL A 1 278 ? -23.387 7.994 14.111 1.00 96.69 278 VAL A N 1
ATOM 2006 C CA . VAL A 1 278 ? -22.722 8.424 15.343 1.00 96.69 278 VAL A CA 1
ATOM 2007 C C . VAL A 1 278 ? -22.149 9.827 15.142 1.00 96.69 278 VAL A C 1
ATOM 2009 O O . VAL A 1 278 ? -21.241 10.021 14.340 1.00 96.69 278 VAL A O 1
ATOM 2012 N N . THR A 1 279 ? -22.646 10.817 15.877 1.00 96.00 279 THR A N 1
ATOM 2013 C CA . THR A 1 279 ? -22.191 12.218 15.795 1.00 96.00 279 THR A CA 1
ATOM 2014 C C . THR A 1 279 ? -21.355 12.655 16.990 1.00 96.00 279 THR A C 1
ATOM 2016 O O . THR A 1 279 ? -20.735 13.713 16.955 1.00 96.00 279 THR A O 1
ATOM 2019 N N . ASN A 1 280 ? -21.294 11.859 18.055 1.00 96.00 280 ASN A N 1
ATOM 2020 C CA . ASN A 1 280 ? -20.379 12.087 19.169 1.00 96.00 280 ASN A CA 1
ATOM 2021 C C . ASN A 1 280 ? -20.024 10.751 19.830 1.00 96.00 280 ASN A C 1
ATOM 2023 O O . ASN A 1 280 ? -20.882 9.877 19.958 1.00 96.00 280 ASN A O 1
ATOM 2027 N N . VAL A 1 281 ? -18.766 10.603 20.248 1.00 96.44 281 VAL A N 1
ATOM 2028 C CA . VAL A 1 281 ? -18.255 9.450 20.995 1.00 96.44 281 VAL A CA 1
ATOM 2029 C C . VAL A 1 281 ? -17.462 9.966 22.192 1.00 96.44 281 VAL A C 1
ATOM 2031 O O . VAL A 1 281 ? -16.339 10.449 22.045 1.00 96.44 281 VAL A O 1
ATOM 2034 N N . ASN A 1 282 ? -18.015 9.819 23.392 1.00 96.19 282 ASN A N 1
ATOM 2035 C CA . ASN A 1 282 ? -17.310 10.081 24.640 1.00 96.19 282 ASN A CA 1
ATOM 2036 C C . ASN A 1 282 ? -16.853 8.747 25.243 1.00 96.19 282 ASN A C 1
ATOM 2038 O O . ASN A 1 282 ? -17.588 8.109 25.998 1.00 96.19 282 ASN A O 1
ATOM 2042 N N . LYS A 1 283 ? -15.637 8.314 24.885 1.00 94.88 283 LYS A N 1
ATOM 2043 C CA . LYS A 1 283 ? -15.082 7.018 25.319 1.00 94.88 283 LYS A CA 1
ATOM 2044 C C . LYS A 1 283 ? -14.945 6.894 26.842 1.00 94.88 283 LYS A C 1
ATOM 2046 O O . LYS A 1 283 ? -15.413 5.886 27.366 1.00 94.88 283 LYS A O 1
ATOM 2051 N N . PRO A 1 284 ? -14.411 7.898 27.577 1.00 95.06 284 PRO A N 1
ATOM 2052 C CA . PRO A 1 284 ? -14.320 7.820 29.037 1.00 95.06 284 PRO A CA 1
ATOM 2053 C C . PRO A 1 284 ? -15.665 7.569 29.727 1.00 95.06 284 PRO A C 1
ATOM 2055 O O . PRO A 1 284 ? -15.722 6.854 30.720 1.00 95.06 284 PRO A O 1
ATOM 2058 N N . GLN A 1 285 ? -16.747 8.138 29.190 1.00 96.25 285 GLN A N 1
ATOM 2059 C CA . GLN A 1 285 ? -18.100 7.969 29.731 1.00 96.25 285 GLN A CA 1
ATOM 2060 C C . GLN A 1 285 ? -18.896 6.852 29.045 1.00 96.25 285 GLN A C 1
ATOM 2062 O O . GLN A 1 285 ? -20.049 6.623 29.401 1.00 96.25 285 GLN A O 1
ATOM 2067 N N . ARG A 1 286 ? -18.303 6.180 28.048 1.00 96.75 286 ARG A N 1
ATOM 2068 C CA . ARG A 1 286 ? -18.942 5.175 27.187 1.00 96.75 286 ARG A CA 1
ATOM 2069 C C . ARG A 1 286 ? -20.304 5.640 26.650 1.00 96.75 286 ARG A C 1
ATOM 2071 O O . ARG A 1 286 ? -21.262 4.872 26.595 1.00 96.75 286 ARG A O 1
ATOM 2078 N N . LEU A 1 287 ? -20.378 6.914 26.264 1.00 97.31 287 LEU A N 1
ATOM 2079 C CA . LEU A 1 287 ? -21.586 7.555 25.750 1.00 97.31 287 LEU A CA 1
ATOM 2080 C C . LEU A 1 287 ? -21.430 7.828 24.250 1.00 97.31 287 LEU A C 1
ATOM 2082 O O . LEU A 1 287 ? -20.427 8.399 23.819 1.00 97.31 287 LEU A O 1
ATOM 2086 N N . LEU A 1 288 ? -22.431 7.445 23.463 1.00 97.12 288 LEU A N 1
ATOM 2087 C CA . LEU A 1 288 ? -22.533 7.746 22.036 1.00 97.12 288 LEU A CA 1
ATOM 2088 C C . LEU A 1 288 ? -23.727 8.672 21.800 1.00 97.12 288 LEU A C 1
ATOM 2090 O O . LEU A 1 288 ? -24.782 8.475 22.399 1.00 97.12 288 LEU A O 1
ATOM 2094 N N . THR A 1 289 ? -23.603 9.626 20.884 1.00 97.38 289 THR A N 1
ATOM 2095 C CA . THR A 1 289 ? -24.764 10.343 20.342 1.00 97.38 289 THR A CA 1
ATOM 2096 C C . THR A 1 289 ? -25.043 9.821 18.940 1.00 97.38 289 THR A C 1
ATOM 2098 O O . THR A 1 289 ? -24.187 9.924 18.063 1.00 97.38 289 THR A O 1
ATOM 2101 N N . VAL A 1 290 ? -26.225 9.241 18.731 1.00 96.88 290 VAL A N 1
ATOM 2102 C CA . VAL A 1 290 ? -26.667 8.692 17.443 1.00 96.88 290 VAL A CA 1
ATOM 2103 C C . VAL A 1 290 ? -27.741 9.601 16.863 1.00 96.88 290 VAL A C 1
ATOM 2105 O O . VAL A 1 290 ? -28.815 9.763 17.446 1.00 96.88 290 VAL A O 1
ATOM 2108 N N . GLN A 1 291 ? -27.463 10.199 15.711 1.00 96.44 291 GLN A N 1
ATOM 2109 C CA . GLN A 1 291 ? -28.426 10.983 14.956 1.00 96.44 291 GLN A CA 1
ATOM 2110 C C . GLN A 1 291 ? -29.168 10.062 13.989 1.00 96.44 291 GLN A C 1
ATOM 2112 O O . GLN A 1 291 ? -28.605 9.550 13.020 1.00 96.44 291 GLN A O 1
ATOM 2117 N N . THR A 1 292 ? -30.441 9.822 14.288 1.00 94.50 292 THR A N 1
ATOM 2118 C CA . THR A 1 292 ? -31.338 9.083 13.393 1.00 94.50 292 THR A CA 1
ATOM 2119 C C . THR A 1 292 ? -31.642 9.945 12.170 1.00 94.50 292 THR A C 1
ATOM 2121 O O . THR A 1 292 ? -31.858 11.154 12.302 1.00 94.50 292 THR A O 1
ATOM 2124 N N . GLY A 1 293 ? -31.602 9.342 10.976 1.00 86.12 293 GLY A N 1
ATOM 2125 C CA . GLY A 1 293 ? -32.031 10.015 9.748 1.00 86.12 293 GLY A CA 1
ATOM 2126 C C . GLY A 1 293 ? -33.488 10.469 9.856 1.00 86.12 293 GLY A C 1
ATOM 2127 O O . GLY A 1 293 ? -34.207 10.031 10.752 1.00 86.12 293 GLY A O 1
ATOM 2128 N N . SER A 1 294 ? -33.936 11.360 8.969 1.00 75.88 294 SER A N 1
ATOM 2129 C CA . SER A 1 294 ? -35.331 11.808 8.979 1.00 75.88 294 SER A CA 1
ATOM 2130 C C . SER A 1 294 ? -36.264 10.601 8.862 1.00 75.88 294 SER A C 1
ATOM 2132 O O . SER A 1 294 ? -36.283 9.924 7.831 1.00 75.88 294 SER A O 1
ATOM 2134 N N . ASN A 1 295 ? -37.036 10.334 9.913 1.00 65.06 295 ASN A N 1
ATOM 2135 C CA . ASN A 1 295 ? -38.106 9.342 9.868 1.00 65.06 295 ASN A CA 1
ATOM 2136 C C . ASN A 1 295 ? -39.187 9.808 8.870 1.00 65.06 295 ASN A C 1
ATOM 2138 O O . ASN A 1 295 ? -39.156 10.949 8.409 1.00 65.06 295 ASN A O 1
ATOM 2142 N N . ALA A 1 296 ? -40.194 8.978 8.580 1.00 51.25 296 ALA A N 1
ATOM 2143 C CA . ALA A 1 296 ? -41.340 9.369 7.741 1.00 51.25 296 ALA A CA 1
ATOM 2144 C C . ALA A 1 296 ? -42.072 10.646 8.231 1.00 51.25 296 ALA A C 1
ATOM 2146 O O . ALA A 1 296 ? -42.787 11.284 7.468 1.00 51.25 296 ALA A O 1
ATOM 2147 N N . GLU A 1 297 ? -41.844 11.048 9.485 1.00 59.25 297 GLU A N 1
ATOM 2148 C CA . GLU A 1 297 ? -42.351 12.271 10.122 1.00 59.25 297 GLU A CA 1
ATOM 2149 C C . GLU A 1 297 ? -41.401 13.488 9.994 1.00 59.25 297 GLU A C 1
ATOM 2151 O O . GLU A 1 297 ? -41.624 14.524 10.614 1.00 59.25 297 GLU A O 1
ATOM 2156 N N . GLY A 1 298 ? -40.318 13.392 9.216 1.00 65.88 298 GLY A N 1
ATOM 2157 C CA . GLY A 1 298 ? -39.460 14.524 8.827 1.00 65.88 298 GLY A CA 1
ATOM 2158 C C . GLY A 1 298 ? -38.478 15.047 9.887 1.00 65.88 298 GLY A C 1
ATOM 2159 O O . GLY A 1 298 ? -37.631 15.879 9.570 1.00 65.88 298 GLY A O 1
ATOM 2160 N N . GLY A 1 299 ? -38.530 14.560 11.129 1.00 82.06 299 GLY A N 1
ATOM 2161 C CA . GLY A 1 299 ? -37.620 14.975 12.201 1.00 82.06 299 GLY A CA 1
ATOM 2162 C C . GLY A 1 299 ? -36.361 14.108 12.305 1.00 82.06 299 GLY A C 1
ATOM 2163 O O . GLY A 1 299 ? -36.453 12.890 12.435 1.00 82.06 299 GLY A O 1
ATOM 2164 N N . SER A 1 300 ? -35.182 14.734 12.313 1.00 89.25 300 SER A N 1
ATOM 2165 C CA . SER A 1 300 ? -33.934 14.105 12.771 1.00 89.25 300 SER A CA 1
ATOM 2166 C C . SER A 1 300 ? -33.873 14.179 14.300 1.00 89.25 300 SER A C 1
ATOM 2168 O O . SER A 1 300 ? -33.833 15.279 14.854 1.00 89.25 300 SER A O 1
ATOM 2170 N N . ARG A 1 301 ? -33.816 13.035 14.993 1.00 94.00 301 ARG A N 1
ATOM 2171 C CA . ARG A 1 301 ? -33.670 12.979 16.461 1.00 94.00 301 ARG A CA 1
ATOM 2172 C C . ARG A 1 301 ? -32.280 12.475 16.850 1.00 94.00 301 ARG A C 1
ATOM 2174 O O . ARG A 1 301 ? -31.819 11.458 16.327 1.00 94.00 301 ARG A O 1
ATOM 2181 N N . ALA A 1 302 ? -31.637 13.172 17.785 1.00 95.62 302 ALA A N 1
ATOM 2182 C CA . ALA A 1 302 ? -30.396 12.733 18.415 1.00 95.62 302 ALA A CA 1
ATOM 2183 C C . ALA A 1 302 ? -30.703 11.903 19.670 1.00 95.62 302 ALA A C 1
ATOM 2185 O O . ALA A 1 302 ? -31.509 12.307 20.510 1.00 95.62 302 ALA A O 1
ATOM 2186 N N . TRP A 1 303 ? -30.055 10.750 19.790 1.00 96.56 303 TRP A N 1
ATOM 2187 C CA . TRP A 1 303 ? -30.187 9.834 20.917 1.00 96.56 303 TRP A CA 1
ATOM 2188 C C . TRP A 1 303 ? -28.864 9.735 21.658 1.00 96.56 303 TRP A C 1
ATOM 2190 O O . TRP A 1 303 ? -27.847 9.418 21.049 1.00 96.56 303 TRP A O 1
ATOM 2200 N N . ASN A 1 304 ? -28.884 9.955 22.970 1.00 97.25 304 ASN A N 1
ATOM 2201 C CA . ASN A 1 304 ? -27.749 9.627 23.824 1.00 97.25 304 ASN A CA 1
ATOM 2202 C C . ASN A 1 304 ? -27.855 8.156 24.222 1.00 97.25 304 ASN A C 1
ATOM 2204 O O . ASN A 1 304 ? -28.860 7.736 24.792 1.00 97.25 304 ASN A O 1
ATOM 2208 N N . VAL A 1 305 ? -26.827 7.384 23.902 1.00 97.69 305 VAL A N 1
ATOM 2209 C CA . VAL A 1 305 ? -26.751 5.940 24.095 1.00 97.69 305 VAL A CA 1
ATOM 2210 C C . VAL A 1 305 ? -25.615 5.652 25.066 1.00 97.69 305 VAL A C 1
ATOM 2212 O O . VAL A 1 305 ? -24.464 5.981 24.786 1.00 97.69 305 VAL A O 1
ATOM 2215 N N . ALA A 1 306 ? -25.929 5.037 26.201 1.00 97.56 306 ALA A N 1
ATOM 2216 C CA . ALA A 1 306 ? -24.937 4.585 27.167 1.00 97.56 306 ALA A CA 1
ATOM 2217 C C . ALA A 1 306 ? -24.551 3.129 26.870 1.00 97.56 306 ALA A C 1
ATOM 2219 O O . ALA A 1 306 ? -25.419 2.260 26.743 1.00 97.56 306 ALA A O 1
ATOM 2220 N N . LEU A 1 307 ? -23.249 2.864 26.755 1.00 97.12 307 LEU A N 1
ATOM 2221 C CA . LEU A 1 307 ? -22.699 1.520 26.603 1.00 97.12 307 LEU A CA 1
ATOM 2222 C C . LEU A 1 307 ? -22.299 0.993 27.983 1.00 97.12 307 LEU A C 1
ATOM 2224 O O . LEU A 1 307 ? -21.404 1.524 28.642 1.00 97.12 307 LEU A O 1
ATOM 2228 N N . THR A 1 308 ? -22.953 -0.077 28.409 1.00 95.75 308 THR A N 1
ATOM 2229 C CA . THR A 1 308 ? -22.630 -0.778 29.655 1.00 95.75 308 THR A CA 1
ATOM 2230 C C . THR A 1 308 ? -21.539 -1.824 29.410 1.00 95.75 308 THR A C 1
ATOM 2232 O O . THR A 1 308 ? -21.190 -2.137 28.271 1.00 95.75 308 THR A O 1
ATOM 2235 N N . GLU A 1 309 ? -20.977 -2.405 30.471 1.00 94.31 309 GLU A N 1
ATOM 2236 C CA . GLU A 1 309 ? -19.998 -3.499 30.343 1.00 94.31 309 GLU A CA 1
ATOM 2237 C C . GLU A 1 309 ? -20.550 -4.736 29.627 1.00 94.31 309 GLU A C 1
ATOM 2239 O O . GLU A 1 309 ? -19.784 -5.456 28.991 1.00 94.31 309 GLU A O 1
ATOM 2244 N N . GLY A 1 310 ? -21.870 -4.941 29.655 1.00 95.00 310 GLY A N 1
ATOM 2245 C CA . GLY A 1 310 ? -22.540 -6.040 28.961 1.00 95.00 310 GLY A CA 1
ATOM 2246 C C . GLY A 1 310 ? -22.927 -5.753 27.507 1.00 95.00 310 GLY A C 1
ATOM 2247 O O . GLY A 1 310 ? -23.443 -6.652 26.843 1.00 95.00 310 GLY A O 1
ATOM 2248 N N . THR A 1 311 ? -22.718 -4.533 26.997 1.00 96.94 311 THR A N 1
ATOM 2249 C CA . THR A 1 311 ? -23.162 -4.168 25.645 1.00 96.94 311 THR A CA 1
ATOM 2250 C C . THR A 1 311 ? -22.360 -4.921 24.583 1.00 96.94 311 THR A C 1
ATOM 2252 O O . THR A 1 311 ? -21.142 -4.767 24.477 1.00 96.94 311 THR A O 1
ATOM 2255 N N . GLN A 1 312 ? -23.042 -5.710 23.749 1.00 96.44 312 GLN A N 1
ATOM 2256 C CA . GLN A 1 312 ? -22.396 -6.419 22.643 1.00 96.44 312 GLN A CA 1
ATOM 2257 C C . GLN A 1 312 ? -22.195 -5.483 21.452 1.00 96.44 312 GLN A C 1
ATOM 2259 O O . GLN A 1 312 ? -23.170 -5.023 20.861 1.00 96.44 312 GLN A O 1
ATOM 2264 N N . VAL A 1 313 ? -20.941 -5.231 21.073 1.00 96.62 313 VAL A N 1
ATOM 2265 C CA . VAL A 1 313 ? -20.610 -4.441 19.882 1.00 96.62 313 VAL A CA 1
ATOM 2266 C C . VAL A 1 313 ? -20.137 -5.379 18.775 1.00 96.62 313 VAL A C 1
ATOM 2268 O O . VAL A 1 313 ? -19.219 -6.176 18.972 1.00 96.62 313 VAL A O 1
ATOM 2271 N N . THR A 1 314 ? -20.786 -5.329 17.615 1.00 96.12 314 THR A N 1
ATOM 2272 C CA . THR A 1 314 ? -20.461 -6.193 16.470 1.00 96.12 314 THR A CA 1
ATOM 2273 C C . THR A 1 314 ? -20.430 -5.401 15.175 1.00 96.12 314 THR A C 1
ATOM 2275 O O . THR A 1 314 ? -21.143 -4.414 15.018 1.00 96.12 314 THR A O 1
ATOM 2278 N N . PHE A 1 315 ? -19.598 -5.824 14.234 1.00 92.88 315 PHE A N 1
ATOM 2279 C CA . PHE A 1 315 ? -19.609 -5.310 12.871 1.00 92.88 315 PHE A CA 1
ATOM 2280 C C . PHE A 1 315 ? -20.641 -6.080 12.027 1.00 92.88 315 PHE A C 1
ATOM 2282 O O . PHE A 1 315 ? -21.110 -7.152 12.420 1.00 92.88 315 PHE A O 1
ATOM 2289 N N . ARG A 1 316 ? -21.015 -5.553 10.854 1.00 88.19 316 ARG A N 1
ATOM 2290 C CA . ARG A 1 316 ? -22.005 -6.178 9.952 1.00 88.19 316 ARG A CA 1
ATOM 2291 C C . ARG A 1 316 ? -21.683 -7.635 9.581 1.00 88.19 316 ARG A C 1
ATOM 2293 O O . ARG A 1 316 ? -22.609 -8.404 9.347 1.00 88.19 316 ARG A O 1
ATOM 2300 N N . ASP A 1 317 ? -20.404 -7.998 9.541 1.00 87.88 317 ASP A N 1
ATOM 2301 C CA . ASP A 1 317 ? -19.893 -9.347 9.254 1.00 87.88 317 ASP A CA 1
ATOM 2302 C C . ASP A 1 317 ? -19.937 -10.301 10.471 1.00 87.88 317 ASP A C 1
ATOM 2304 O O . ASP A 1 317 ? -19.505 -11.447 10.375 1.00 87.88 317 ASP A O 1
ATOM 2308 N N . GLY A 1 318 ? -20.454 -9.845 11.618 1.00 91.44 318 GLY A N 1
ATOM 2309 C CA . GLY A 1 318 ? -20.524 -10.612 12.863 1.00 91.44 318 GLY A CA 1
ATOM 2310 C C . GLY A 1 318 ? -19.243 -10.570 13.699 1.00 91.44 318 GLY A C 1
ATOM 2311 O O . GLY A 1 318 ? -19.202 -11.158 14.785 1.00 91.44 318 GLY A O 1
ATOM 2312 N N . ARG A 1 319 ? -18.197 -9.864 13.250 1.00 92.56 319 ARG A N 1
ATOM 2313 C CA . ARG A 1 319 ? -16.966 -9.691 14.027 1.00 92.56 319 ARG A CA 1
ATOM 2314 C C . ARG A 1 319 ? -17.259 -8.892 15.295 1.00 92.56 319 ARG A C 1
ATOM 2316 O O . ARG A 1 319 ? -17.832 -7.806 15.232 1.00 92.56 319 ARG A O 1
ATOM 2323 N N . LYS A 1 320 ? -16.855 -9.423 16.450 1.00 93.50 320 LYS A N 1
ATOM 2324 C CA . LYS A 1 320 ? -16.950 -8.715 17.734 1.00 93.50 320 LYS A CA 1
ATOM 2325 C C . LYS A 1 320 ? -15.986 -7.532 17.739 1.00 93.50 320 LYS A C 1
ATOM 2327 O O . LYS A 1 320 ? -14.826 -7.696 17.366 1.00 93.50 320 LYS A O 1
ATOM 2332 N N . LEU A 1 321 ? -16.485 -6.380 18.166 1.00 92.31 321 LEU A N 1
ATOM 2333 C CA . LEU A 1 321 ? -15.728 -5.145 18.328 1.00 92.31 321 LEU A CA 1
ATOM 2334 C C . LEU A 1 321 ? -15.648 -4.786 19.808 1.00 92.31 321 LEU A C 1
ATOM 2336 O O . LEU A 1 321 ? -16.515 -5.159 20.605 1.00 92.31 321 LEU A O 1
ATOM 2340 N N . VAL A 1 322 ? -14.627 -4.021 20.168 1.00 94.00 322 VAL A N 1
ATOM 2341 C CA . VAL A 1 322 ? -14.578 -3.356 21.475 1.00 94.00 322 VAL A CA 1
ATOM 2342 C C . VAL A 1 322 ? -15.364 -2.044 21.378 1.00 94.00 322 VAL A C 1
ATOM 2344 O O . VAL A 1 322 ? -15.386 -1.409 20.328 1.00 94.00 322 VAL A O 1
ATOM 2347 N N . ALA A 1 323 ? -16.002 -1.602 22.466 1.00 92.62 323 ALA A N 1
ATOM 2348 C CA . ALA A 1 323 ? -16.740 -0.330 22.497 1.00 92.62 323 ALA A CA 1
ATOM 2349 C C . ALA A 1 323 ? -15.907 0.871 22.002 1.00 92.62 323 ALA A C 1
ATOM 2351 O O . ALA A 1 323 ? -16.443 1.772 21.363 1.00 92.62 323 ALA A O 1
ATOM 2352 N N . ASP A 1 324 ? -14.592 0.845 22.232 1.00 91.81 324 ASP A N 1
ATOM 2353 C CA . ASP A 1 324 ? -13.660 1.898 21.820 1.00 91.81 324 ASP A CA 1
ATOM 2354 C C . ASP A 1 324 ? -13.379 1.942 20.310 1.00 91.81 324 ASP A C 1
ATOM 2356 O O . ASP A 1 324 ? -12.779 2.915 19.836 1.00 91.81 324 ASP A O 1
ATOM 2360 N N . GLU A 1 325 ? -13.795 0.916 19.563 1.00 92.56 325 GLU A N 1
ATOM 2361 C CA . GLU A 1 325 ? -13.647 0.824 18.106 1.00 92.56 325 GLU A CA 1
ATOM 2362 C C . GLU A 1 325 ? -14.812 1.468 17.343 1.00 92.56 325 GLU A C 1
ATOM 2364 O O . GLU A 1 325 ? -14.691 1.671 16.137 1.00 92.56 325 GLU A O 1
ATOM 2369 N N . VAL A 1 326 ? -15.914 1.824 18.017 1.00 94.06 326 VAL A N 1
ATOM 2370 C CA . VAL A 1 326 ? -16.999 2.598 17.396 1.00 94.06 326 VAL A CA 1
ATOM 2371 C C . VAL A 1 326 ? -16.514 4.029 17.177 1.00 94.06 326 VAL A C 1
ATOM 2373 O O . VAL A 1 326 ? -16.177 4.751 18.122 1.00 94.06 326 VAL A O 1
ATOM 2376 N N . GLY A 1 327 ? -16.435 4.425 15.911 1.00 92.50 327 GLY A N 1
ATOM 2377 C CA . GLY A 1 327 ? -15.917 5.712 15.477 1.00 92.50 327 GLY A CA 1
ATOM 2378 C C . GLY A 1 327 ? -16.994 6.784 15.336 1.00 92.50 327 GLY A C 1
ATOM 2379 O O . GLY A 1 327 ? -18.183 6.512 15.178 1.00 92.50 327 GLY A O 1
ATOM 2380 N N . PHE A 1 328 ? -16.548 8.041 15.338 1.00 93.19 328 PHE A N 1
ATOM 2381 C CA . PHE A 1 328 ? -17.354 9.150 14.836 1.00 93.19 328 PHE A CA 1
ATOM 2382 C C . PHE A 1 328 ? -17.737 8.887 13.373 1.00 93.19 328 PHE A C 1
ATOM 2384 O O . PHE A 1 328 ? -16.917 8.394 12.601 1.00 93.19 328 PHE A O 1
ATOM 2391 N N . ALA A 1 329 ? -18.962 9.255 13.004 1.00 91.19 329 ALA A N 1
ATOM 2392 C CA . ALA A 1 329 ? -19.595 9.064 11.704 1.00 91.19 329 ALA A CA 1
ATOM 2393 C C . ALA A 1 329 ? -19.924 7.612 11.304 1.00 91.19 329 ALA A C 1
ATOM 2395 O O . ALA A 1 329 ? -20.491 7.423 10.226 1.00 91.19 329 ALA A O 1
ATOM 2396 N N . ASP A 1 330 ? -19.643 6.607 12.142 1.00 94.50 330 ASP A N 1
ATOM 2397 C CA . ASP A 1 330 ? -20.105 5.236 11.900 1.00 94.50 330 ASP A CA 1
ATOM 2398 C C . ASP A 1 330 ? -21.640 5.193 11.837 1.00 94.50 330 ASP A C 1
ATOM 2400 O O . ASP A 1 330 ? -22.331 5.865 12.604 1.00 94.50 330 ASP A O 1
ATOM 2404 N N . TYR A 1 331 ? -22.189 4.380 10.939 1.00 95.88 331 TYR A N 1
ATOM 2405 C CA . TYR A 1 331 ? -23.617 4.097 10.886 1.00 95.88 331 TYR A CA 1
ATOM 2406 C C . TYR A 1 331 ? -23.914 2.859 11.729 1.00 95.88 331 TYR A C 1
ATOM 2408 O O . TYR A 1 331 ? -23.439 1.752 11.436 1.00 95.88 331 TYR A O 1
ATOM 2416 N N . VAL A 1 332 ? -24.696 3.037 12.789 1.00 97.19 332 VAL A N 1
ATOM 2417 C CA . VAL A 1 332 ? -24.942 2.015 13.809 1.00 97.19 332 VAL A CA 1
ATOM 2418 C C . VAL A 1 332 ? -26.427 1.721 13.959 1.00 97.19 332 VAL A C 1
ATOM 2420 O O . VAL A 1 332 ? -27.270 2.607 13.842 1.00 97.19 332 VAL A O 1
ATOM 2423 N N . GLU A 1 333 ? -26.730 0.465 14.258 1.00 97.25 333 GLU A N 1
ATOM 2424 C CA . GLU A 1 333 ? -28.031 0.002 14.725 1.00 97.25 333 GLU A CA 1
ATOM 2425 C C . GLU A 1 333 ? -27.887 -0.382 16.203 1.00 97.25 333 GLU A C 1
ATOM 2427 O O . GLU A 1 333 ? -27.092 -1.253 16.559 1.00 97.25 333 GLU A O 1
ATOM 2432 N N . VAL A 1 334 ? -28.608 0.309 17.080 1.00 97.44 334 VAL A N 1
ATOM 2433 C CA . VAL A 1 334 ? -28.540 0.146 18.534 1.00 97.44 334 VAL A CA 1
ATOM 2434 C C . VAL A 1 334 ? -29.856 -0.431 19.023 1.00 97.44 334 VAL A C 1
ATOM 2436 O O . VAL A 1 334 ? -30.909 0.149 18.774 1.00 97.44 334 VAL A O 1
ATOM 2439 N N . SER A 1 335 ? -29.792 -1.532 19.769 1.00 97.25 335 SER A N 1
ATOM 2440 C CA . SER A 1 335 ? -30.944 -2.096 20.480 1.00 97.25 335 SER A CA 1
ATOM 2441 C C . SER A 1 335 ? -30.729 -1.954 21.983 1.00 97.25 335 SER A C 1
ATOM 2443 O O . SER A 1 335 ? -29.673 -2.340 22.490 1.00 97.25 335 SER A O 1
ATOM 2445 N N . GLY A 1 336 ? -31.700 -1.405 22.709 1.00 96.56 336 GLY A N 1
ATOM 2446 C CA . GLY A 1 336 ? -31.554 -1.103 24.132 1.00 96.56 336 GLY A CA 1
ATOM 2447 C C . GLY A 1 336 ? -32.867 -0.777 24.833 1.00 96.56 336 GLY A C 1
ATOM 2448 O O . GLY A 1 336 ? -33.936 -0.853 24.235 1.00 96.56 336 GLY A O 1
ATOM 2449 N N . PHE A 1 337 ? -32.778 -0.409 26.107 1.00 94.62 337 PHE A N 1
ATOM 2450 C CA . PHE A 1 337 ? -33.936 -0.078 26.936 1.00 94.62 337 PHE A CA 1
ATOM 2451 C C . PHE A 1 337 ? -33.929 1.403 27.308 1.00 94.62 337 PHE A C 1
ATOM 2453 O O . PHE A 1 337 ? -32.904 1.947 27.729 1.00 94.62 337 PHE A O 1
ATOM 2460 N N . GLU A 1 338 ? -35.076 2.057 27.152 1.00 92.56 338 GLU A N 1
ATOM 2461 C CA . GLU A 1 338 ? -35.280 3.429 27.618 1.00 92.56 338 GLU A CA 1
ATOM 2462 C C . GLU A 1 338 ? -35.754 3.385 29.077 1.00 92.56 338 GLU A C 1
ATOM 2464 O O . GLU A 1 338 ? -36.792 2.797 29.387 1.00 92.56 338 GLU A O 1
ATOM 2469 N N . VAL A 1 339 ? -34.975 3.980 29.982 1.00 89.00 339 VAL A N 1
ATOM 2470 C CA . VAL A 1 339 ? -35.307 4.064 31.410 1.00 89.00 339 VAL A CA 1
ATOM 2471 C C . VAL A 1 339 ? -35.562 5.531 31.747 1.00 89.00 339 VAL A C 1
ATOM 2473 O O . VAL A 1 339 ? -34.641 6.296 32.032 1.00 89.00 339 VAL A O 1
ATOM 2476 N N . GLY A 1 340 ? -36.829 5.939 31.670 1.00 89.38 340 GLY A N 1
ATOM 2477 C CA . GLY A 1 340 ? -37.242 7.324 31.904 1.00 89.38 340 GLY A CA 1
ATOM 2478 C C . GLY A 1 340 ? -36.715 8.292 30.838 1.00 89.38 340 GLY A C 1
ATOM 2479 O O . GLY A 1 340 ? -36.708 7.974 29.656 1.00 89.38 340 GLY A O 1
ATOM 2480 N N . SER A 1 341 ? -36.281 9.483 31.257 1.00 90.75 341 SER A N 1
ATOM 2481 C CA . SER A 1 341 ? -35.700 10.521 30.385 1.00 90.75 341 SER A CA 1
ATOM 2482 C C . SER A 1 341 ? -34.178 10.402 30.206 1.00 90.75 341 SER A C 1
ATOM 2484 O O . SER A 1 341 ? -33.544 11.308 29.661 1.00 90.75 341 SER A O 1
ATOM 2486 N N . GLY A 1 342 ? -33.579 9.318 30.706 1.00 93.19 342 GLY A N 1
ATOM 2487 C CA . GLY A 1 342 ? -32.142 9.073 30.642 1.00 93.19 342 GLY A CA 1
ATOM 2488 C C . GLY A 1 342 ? -31.650 8.626 29.259 1.00 93.19 342 GLY A C 1
ATOM 2489 O O . GLY A 1 342 ? -32.438 8.459 28.326 1.00 93.19 342 GLY A O 1
ATOM 2490 N N . PRO A 1 343 ? -30.330 8.411 29.108 1.00 95.56 343 PRO A N 1
ATOM 2491 C CA . PRO A 1 343 ? -29.777 7.826 27.893 1.00 95.56 343 PRO A CA 1
ATOM 2492 C C . PRO A 1 343 ? -30.319 6.407 27.669 1.00 95.56 343 PRO A C 1
ATOM 2494 O O . PRO A 1 343 ? -30.573 5.662 28.620 1.00 95.56 343 PRO A O 1
ATOM 2497 N N . LEU A 1 344 ? -30.441 6.019 26.400 1.00 96.44 344 LEU A N 1
ATOM 2498 C CA . LEU A 1 344 ? -30.793 4.661 25.999 1.00 96.44 344 LEU A CA 1
ATOM 2499 C C . LEU A 1 344 ? -29.690 3.703 26.469 1.00 96.44 344 LEU A C 1
ATOM 2501 O O . LEU A 1 344 ? -28.539 3.833 26.050 1.00 96.44 344 LEU A O 1
ATOM 2505 N N . GLN A 1 345 ? -30.034 2.738 27.321 1.00 97.31 345 GLN A N 1
ATOM 2506 C CA . GLN A 1 345 ? -29.088 1.728 27.798 1.00 97.31 345 GLN A CA 1
ATOM 2507 C C . GLN A 1 345 ? -28.943 0.647 26.725 1.00 97.31 345 GLN A C 1
ATOM 2509 O O . GLN A 1 345 ? -29.857 -0.159 26.524 1.00 97.31 345 GLN A O 1
ATOM 2514 N N . ALA A 1 346 ? -27.827 0.649 25.993 1.00 97.12 346 ALA A N 1
ATOM 2515 C CA . ALA A 1 346 ? -27.627 -0.263 24.870 1.00 97.12 346 ALA A CA 1
ATOM 2516 C C . ALA A 1 346 ? -27.394 -1.701 25.347 1.00 97.12 346 ALA A C 1
ATOM 2518 O O . ALA A 1 346 ? -26.435 -1.985 26.066 1.00 97.12 346 ALA A O 1
ATOM 2519 N N . ALA A 1 347 ? -28.217 -2.632 24.872 1.00 97.19 347 ALA A N 1
ATOM 2520 C CA . ALA A 1 347 ? -27.965 -4.065 24.997 1.00 97.19 347 ALA A CA 1
ATOM 2521 C C . ALA A 1 347 ? -27.027 -4.554 23.879 1.00 97.19 347 ALA A C 1
ATOM 2523 O O . ALA A 1 347 ? -26.127 -5.361 24.119 1.00 97.19 347 ALA A O 1
ATOM 2524 N N . SER A 1 348 ? -27.194 -4.028 22.661 1.00 97.12 348 SER A N 1
ATOM 2525 C CA . SER A 1 348 ? -26.307 -4.312 21.530 1.00 97.12 348 SER A CA 1
ATOM 2526 C C . SER A 1 348 ? -26.136 -3.110 20.602 1.00 97.12 348 SER A C 1
ATOM 2528 O O . SER A 1 348 ? -27.039 -2.284 20.456 1.00 97.12 348 SER A O 1
ATOM 2530 N N . VAL A 1 349 ? -24.963 -3.031 19.975 1.00 97.50 349 VAL A N 1
ATOM 2531 C CA . VAL A 1 349 ? -24.606 -2.050 18.946 1.00 97.50 349 VAL A CA 1
ATOM 2532 C C . VAL A 1 349 ? -24.029 -2.796 17.749 1.00 97.50 349 VAL A C 1
ATOM 2534 O O . VAL A 1 349 ? -23.006 -3.473 17.853 1.00 97.50 349 VAL A O 1
ATOM 2537 N N . LYS A 1 350 ? -24.675 -2.666 16.596 1.00 97.12 350 LYS A N 1
ATOM 2538 C CA . LYS A 1 350 ? -24.226 -3.248 15.334 1.00 97.12 350 LYS A CA 1
ATOM 2539 C C . LYS A 1 350 ? -23.739 -2.141 14.405 1.00 97.12 350 LYS A C 1
ATOM 2541 O O . LYS A 1 350 ? -24.527 -1.319 13.946 1.00 97.12 350 LYS A O 1
ATOM 2546 N N . VAL A 1 351 ? -22.444 -2.122 14.107 1.00 96.31 351 VAL A N 1
ATOM 2547 C CA . VAL A 1 351 ? -21.839 -1.190 13.147 1.00 96.31 351 VAL A CA 1
ATOM 2548 C C . VAL A 1 351 ? -22.141 -1.692 11.737 1.00 96.31 351 VAL A C 1
ATOM 2550 O O . VAL A 1 351 ? -21.573 -2.682 11.271 1.00 96.31 351 VAL A O 1
ATOM 2553 N N . THR A 1 352 ? -23.084 -1.032 11.067 1.00 95.06 352 THR A N 1
ATOM 2554 C CA . THR A 1 352 ? -23.548 -1.404 9.719 1.00 95.06 352 THR A CA 1
ATOM 2555 C C . THR A 1 352 ? -22.631 -0.868 8.623 1.00 95.06 352 THR A C 1
ATOM 2557 O O . THR A 1 352 ? -22.426 -1.540 7.609 1.00 95.06 352 THR A O 1
ATOM 2560 N N . GLN A 1 353 ? -22.039 0.303 8.858 1.00 91.62 353 GLN A N 1
ATOM 2561 C CA . GLN A 1 353 ? -21.081 0.955 7.978 1.00 91.62 353 GLN A CA 1
ATOM 2562 C C . GLN A 1 353 ? -20.092 1.736 8.839 1.00 91.62 353 GLN A C 1
ATOM 2564 O O . GLN A 1 353 ? -20.502 2.589 9.617 1.00 91.62 353 GLN A O 1
ATOM 2569 N N . SER A 1 354 ? -18.795 1.450 8.720 1.00 86.75 354 SER A N 1
ATOM 2570 C CA . SER A 1 354 ? -17.797 2.237 9.442 1.00 86.75 354 SER A CA 1
ATOM 2571 C C . SER A 1 354 ? -17.361 3.444 8.625 1.00 86.75 354 SER A C 1
ATOM 2573 O O . SER A 1 354 ? -16.969 3.310 7.463 1.00 86.75 354 SER A O 1
ATOM 2575 N N . ALA A 1 355 ? -17.367 4.613 9.252 1.00 77.75 355 ALA A N 1
ATOM 2576 C CA . ALA A 1 355 ? -16.752 5.814 8.733 1.00 77.75 355 ALA A CA 1
ATOM 2577 C C . ALA A 1 355 ? -15.244 5.655 8.583 1.00 77.75 355 ALA A C 1
ATOM 2579 O O . ALA A 1 355 ? -14.697 6.237 7.665 1.00 77.75 355 ALA A O 1
ATOM 2580 N N . VAL A 1 356 ? -14.554 4.818 9.364 1.00 65.94 356 VAL A N 1
ATOM 2581 C CA . VAL A 1 356 ? -13.134 4.515 9.093 1.00 65.94 356 VAL A CA 1
ATOM 2582 C C . VAL A 1 356 ? -12.981 3.809 7.740 1.00 65.94 356 VAL A C 1
ATOM 2584 O O . VAL A 1 356 ? -12.036 4.081 7.006 1.00 65.94 356 VAL A O 1
ATOM 2587 N N . ALA A 1 357 ? -13.950 2.970 7.359 1.00 58.97 357 ALA A N 1
ATOM 2588 C CA . ALA A 1 357 ? -13.988 2.352 6.034 1.00 58.97 357 ALA A CA 1
ATOM 2589 C C . ALA A 1 357 ? -14.444 3.317 4.917 1.00 58.97 357 ALA A C 1
ATOM 2591 O O . ALA A 1 357 ? -14.139 3.062 3.756 1.00 58.97 357 ALA A O 1
ATOM 2592 N N . GLN A 1 358 ? -15.139 4.420 5.237 1.00 53.88 358 GLN A N 1
ATOM 2593 C CA . GLN A 1 358 ? -15.505 5.469 4.265 1.00 53.88 358 GLN A CA 1
ATOM 2594 C C . GLN A 1 358 ? -14.490 6.625 4.166 1.00 53.88 358 GLN A C 1
ATOM 2596 O O . GLN A 1 358 ? -14.356 7.221 3.102 1.00 53.88 358 GLN A O 1
ATOM 2601 N N . VAL A 1 359 ? -13.787 6.951 5.255 1.00 47.38 359 VAL A N 1
ATOM 2602 C CA . VAL A 1 359 ? -12.795 8.037 5.394 1.00 47.38 359 VAL A CA 1
ATOM 2603 C C . VAL A 1 359 ? -11.379 7.540 5.113 1.00 47.38 359 VAL A C 1
ATOM 2605 O O . VAL A 1 359 ? -10.482 8.345 4.867 1.00 47.38 359 VAL A O 1
ATOM 2608 N N . GLN A 1 360 ? -11.174 6.228 4.965 1.00 49.44 360 GLN A N 1
ATOM 2609 C CA . GLN A 1 360 ? -10.249 5.788 3.928 1.00 49.44 360 GLN A CA 1
ATOM 2610 C C . GLN A 1 360 ? -10.862 6.180 2.581 1.00 49.44 360 GLN A C 1
ATOM 2612 O O . GLN A 1 360 ? -11.412 5.346 1.865 1.00 49.44 360 GLN A O 1
ATOM 2617 N N . SER A 1 361 ? -10.780 7.477 2.249 1.00 58.25 361 SER A N 1
ATOM 2618 C CA . SER A 1 361 ? -10.798 7.946 0.873 1.00 58.25 361 SER A CA 1
ATOM 2619 C C . SER A 1 361 ? -9.961 6.939 0.117 1.00 58.25 361 SER A C 1
ATOM 2621 O O . SER A 1 361 ? -8.780 6.771 0.455 1.00 58.25 361 SER A O 1
ATOM 2623 N N . ARG A 1 362 ? -10.601 6.196 -0.791 1.00 71.31 362 ARG A N 1
ATOM 2624 C CA . ARG A 1 362 ? -9.909 5.192 -1.589 1.00 71.31 362 ARG A CA 1
ATOM 2625 C C . ARG A 1 362 ? -8.616 5.845 -2.044 1.00 71.31 362 ARG A C 1
ATOM 2627 O O . ARG A 1 362 ? -8.709 6.959 -2.568 1.00 71.31 362 ARG A O 1
ATOM 2634 N N . PRO A 1 363 ? -7.446 5.267 -1.729 1.00 81.56 363 PRO A N 1
ATOM 2635 C CA . PRO A 1 363 ? -6.186 5.914 -2.030 1.00 81.56 363 PRO A CA 1
ATOM 2636 C C . PRO A 1 363 ? -6.237 6.369 -3.486 1.00 81.56 363 PRO A C 1
ATOM 2638 O O . PRO A 1 363 ? -6.454 5.562 -4.393 1.00 81.56 363 PRO A O 1
ATOM 2641 N N . LYS A 1 364 ? -6.195 7.688 -3.689 1.00 91.25 364 LYS A N 1
ATOM 2642 C CA . LYS A 1 364 ? -6.328 8.262 -5.020 1.00 91.25 364 LYS A CA 1
ATOM 2643 C C . LYS A 1 364 ? -5.015 8.034 -5.745 1.00 91.25 364 LYS A C 1
ATOM 2645 O O . LYS A 1 364 ? -3.954 8.370 -5.206 1.00 91.25 364 LYS A O 1
ATOM 2650 N N . VAL A 1 365 ? -5.075 7.438 -6.926 1.00 92.62 365 VAL A N 1
ATOM 2651 C CA . VAL A 1 365 ? -3.915 7.182 -7.780 1.00 92.62 365 VAL A CA 1
ATOM 2652 C C . VAL A 1 365 ? -4.045 8.065 -9.004 1.00 92.62 365 VAL A C 1
ATOM 2654 O O . VAL A 1 365 ? -5.007 7.943 -9.760 1.00 92.62 365 VAL A O 1
ATOM 2657 N N . LEU A 1 366 ? -3.073 8.948 -9.203 1.00 93.50 366 LEU A N 1
ATOM 2658 C CA . LEU A 1 366 ? -2.970 9.726 -10.429 1.00 93.50 366 LEU A CA 1
ATOM 2659 C C . LEU A 1 366 ? -2.139 8.938 -11.437 1.00 93.50 366 LEU A C 1
ATOM 2661 O O . LEU A 1 366 ? -0.964 8.673 -11.182 1.00 93.50 366 LEU A O 1
ATOM 2665 N N . VAL A 1 367 ? -2.722 8.575 -12.576 1.00 92.38 367 VAL A N 1
ATOM 2666 C CA . VAL A 1 367 ? -2.003 7.919 -13.674 1.00 92.38 367 VAL A CA 1
ATOM 2667 C C . VAL A 1 367 ? -1.720 8.952 -14.757 1.00 92.38 367 VAL A C 1
ATOM 2669 O O . VAL A 1 367 ? -2.642 9.492 -15.370 1.00 92.38 367 VAL A O 1
ATOM 2672 N N . LEU A 1 368 ? -0.438 9.228 -14.988 1.00 91.88 368 LEU A N 1
ATOM 2673 C CA . LEU A 1 368 ? 0.018 10.142 -16.030 1.00 91.88 368 LEU A CA 1
ATOM 2674 C C . LEU A 1 368 ? 0.249 9.361 -17.321 1.00 91.88 368 LEU A C 1
ATOM 2676 O O . LEU A 1 368 ? 1.172 8.540 -17.405 1.00 91.88 368 LEU A O 1
ATOM 2680 N N . LEU A 1 369 ? -0.602 9.621 -18.312 1.00 88.19 369 LEU A N 1
ATOM 2681 C CA . LEU A 1 369 ? -0.536 9.024 -19.643 1.00 88.19 369 LEU A CA 1
ATOM 2682 C C . LEU A 1 369 ? -0.531 10.146 -20.677 1.00 88.19 369 LEU A C 1
ATOM 2684 O O . LEU A 1 369 ? -1.419 10.996 -20.683 1.00 88.19 369 LEU A O 1
ATOM 2688 N N . ASP A 1 370 ? 0.468 10.138 -21.552 1.00 82.25 370 ASP A N 1
ATOM 2689 C CA . ASP A 1 370 ? 0.510 11.052 -22.690 1.00 82.25 370 ASP A CA 1
ATOM 2690 C C . ASP A 1 370 ? -0.699 10.809 -23.610 1.00 82.25 370 ASP A C 1
ATOM 2692 O O . ASP A 1 370 ? -1.038 9.661 -23.918 1.00 82.25 370 ASP A O 1
ATOM 2696 N N . GLY A 1 371 ? -1.393 11.883 -23.988 1.00 78.94 371 GLY A N 1
ATOM 2697 C CA . GLY A 1 371 ? -2.596 11.830 -24.816 1.00 78.94 371 GLY A CA 1
ATOM 2698 C C . GLY A 1 371 ? -3.863 11.334 -24.112 1.00 78.94 371 GLY A C 1
ATOM 2699 O O . GLY A 1 371 ? -4.840 11.038 -24.803 1.00 78.94 371 GLY A O 1
ATOM 2700 N N . ALA A 1 372 ? -3.896 11.253 -22.773 1.00 72.62 372 ALA A N 1
ATOM 2701 C CA . ALA A 1 372 ? -5.070 10.782 -22.022 1.00 72.62 372 ALA A CA 1
ATOM 2702 C C . ALA A 1 372 ? -6.371 11.523 -22.385 1.00 72.62 372 ALA A C 1
ATOM 2704 O O . ALA A 1 372 ? -7.438 10.912 -22.376 1.00 72.62 372 ALA A O 1
ATOM 2705 N N . ALA A 1 373 ? -6.291 12.807 -22.757 1.00 71.50 373 ALA A N 1
ATOM 2706 C CA . ALA A 1 373 ? -7.448 13.607 -23.165 1.00 71.50 373 ALA A CA 1
ATOM 2707 C C . ALA A 1 373 ? -8.102 13.120 -24.475 1.00 71.50 373 ALA A C 1
ATOM 2709 O O . ALA A 1 373 ? -9.292 13.343 -24.697 1.00 71.50 373 ALA A O 1
ATOM 2710 N N . ASN A 1 374 ? -7.341 12.437 -25.334 1.00 67.38 374 ASN A N 1
ATOM 2711 C CA . ASN A 1 374 ? -7.807 11.942 -26.630 1.00 67.38 374 ASN A CA 1
ATOM 2712 C C . ASN A 1 374 ? -8.266 10.475 -26.582 1.00 67.38 374 ASN A C 1
ATOM 2714 O O . ASN A 1 374 ? -8.817 9.972 -27.564 1.00 67.38 374 ASN A O 1
ATOM 2718 N N . VAL A 1 375 ? -8.079 9.784 -25.452 1.00 61.56 375 VAL A N 1
ATOM 2719 C CA . VAL A 1 375 ? -8.487 8.385 -25.290 1.00 61.56 375 VAL A CA 1
ATOM 2720 C C . VAL A 1 375 ? -9.947 8.328 -24.842 1.00 61.56 375 VAL A C 1
ATOM 2722 O O . VAL A 1 375 ? -10.275 8.572 -23.683 1.00 61.56 375 VAL A O 1
ATOM 2725 N N . ARG A 1 376 ? -10.855 7.983 -25.760 1.00 53.53 376 ARG A N 1
ATOM 2726 C CA . ARG A 1 376 ? -12.261 7.710 -25.418 1.00 53.53 376 ARG A CA 1
ATOM 2727 C C . ARG A 1 376 ? -12.366 6.330 -24.766 1.00 53.53 376 ARG A C 1
ATOM 2729 O O . ARG A 1 376 ? -11.834 5.368 -25.312 1.00 53.53 376 ARG A O 1
ATOM 2736 N N . ALA A 1 377 ? -13.115 6.187 -23.672 1.00 44.38 377 ALA A N 1
ATOM 2737 C CA . ALA A 1 377 ? -13.595 4.870 -23.237 1.00 44.38 377 ALA A CA 1
ATOM 2738 C C . ALA A 1 377 ? -14.463 4.298 -24.381 1.00 44.38 377 ALA A C 1
ATOM 2740 O O . ALA A 1 377 ? -15.483 4.922 -24.676 1.00 44.38 377 ALA A O 1
ATOM 2741 N N . PRO A 1 378 ? -14.059 3.237 -25.125 1.00 44.47 378 PRO A N 1
ATOM 2742 C CA . PRO A 1 378 ? -13.337 2.028 -24.706 1.00 44.47 378 PRO A CA 1
ATOM 2743 C C . PRO A 1 378 ? -12.016 1.734 -25.465 1.00 44.47 378 PRO A C 1
ATOM 2745 O O . PRO A 1 378 ? -11.564 0.594 -25.486 1.00 44.47 378 PRO A O 1
ATOM 2748 N N . GLN A 1 379 ? -11.375 2.722 -26.095 1.00 51.47 379 GLN A N 1
ATOM 2749 C CA . GLN A 1 379 ? -10.143 2.544 -26.890 1.00 51.47 379 GLN A CA 1
ATOM 2750 C C . GLN A 1 379 ? -8.872 2.337 -26.060 1.00 51.47 379 GLN A C 1
ATOM 2752 O O . GLN A 1 379 ? -7.755 2.425 -26.574 1.00 51.47 379 GLN A O 1
ATOM 2757 N N . TYR A 1 380 ? -9.014 2.056 -24.771 1.00 52.50 380 TYR A N 1
ATOM 2758 C CA . TYR A 1 380 ? -7.860 1.736 -23.975 1.00 52.50 380 TYR A CA 1
ATOM 2759 C C . TYR A 1 380 ? -7.338 0.348 -24.370 1.00 52.50 380 TYR A C 1
ATOM 2761 O O . TYR A 1 380 ? -7.928 -0.671 -24.021 1.00 52.50 380 TYR A O 1
ATOM 2769 N N . GLY A 1 381 ? -6.226 0.300 -25.101 1.00 60.78 381 GLY A N 1
ATOM 2770 C CA . GLY A 1 381 ? -5.438 -0.923 -25.249 1.00 60.78 381 GLY A CA 1
ATOM 2771 C C . GLY A 1 381 ? -4.820 -1.349 -23.907 1.00 60.78 381 GLY A C 1
ATOM 2772 O O . GLY A 1 381 ? -5.399 -1.170 -22.836 1.00 60.78 381 GLY A O 1
ATOM 2773 N N . PHE A 1 382 ? -3.591 -1.861 -23.935 1.00 57.00 382 PHE A N 1
ATOM 2774 C CA . PHE A 1 382 ? -2.872 -2.350 -22.747 1.00 57.00 382 PHE A CA 1
ATOM 2775 C C . PHE A 1 382 ? -2.845 -1.386 -21.535 1.00 57.00 382 PHE A C 1
ATOM 2777 O O . PHE A 1 382 ? -2.830 -1.837 -20.393 1.00 57.00 382 PHE A O 1
ATOM 2784 N N . THR A 1 383 ? -2.891 -0.067 -21.747 1.00 60.59 383 THR A N 1
ATOM 2785 C CA . THR A 1 383 ? -2.933 0.957 -20.683 1.00 60.59 383 THR A CA 1
ATOM 2786 C C . THR A 1 383 ? -4.280 1.066 -19.958 1.00 60.59 383 THR A C 1
ATOM 2788 O O . THR A 1 383 ? -4.311 1.457 -18.791 1.00 60.59 383 THR A O 1
ATOM 2791 N N . GLY A 1 384 ? -5.395 0.690 -20.587 1.00 65.88 384 GLY A N 1
ATOM 2792 C CA . GLY A 1 384 ? -6.710 0.687 -19.926 1.00 65.88 384 GLY A CA 1
ATOM 2793 C C . GLY A 1 384 ? -6.922 -0.453 -18.979 1.00 65.88 384 GLY A C 1
ATOM 2794 O O . GLY A 1 384 ? -7.570 -0.286 -17.950 1.00 65.88 384 GLY A O 1
ATOM 2795 N N . ASP A 1 385 ? -6.349 -1.600 -19.324 1.00 74.56 385 ASP A N 1
ATOM 2796 C CA . ASP A 1 385 ? -6.377 -2.775 -18.468 1.00 74.56 385 ASP A CA 1
ATOM 2797 C C . ASP A 1 385 ? -5.692 -2.465 -17.124 1.00 74.56 385 ASP A C 1
ATOM 2799 O O . ASP A 1 385 ? -6.137 -2.900 -16.068 1.00 74.56 385 ASP A O 1
ATOM 2803 N N . TRP A 1 386 ? -4.681 -1.593 -17.132 1.00 72.25 386 TRP A N 1
ATOM 2804 C CA . TRP A 1 386 ? -4.026 -1.091 -15.924 1.00 72.25 386 TRP A CA 1
ATOM 2805 C C . TRP A 1 386 ? -4.922 -0.204 -15.053 1.00 72.25 386 TRP A C 1
ATOM 2807 O O . TRP A 1 386 ? -5.042 -0.451 -13.853 1.00 72.25 386 TRP A O 1
ATOM 2817 N N . ILE A 1 387 ? -5.577 0.801 -15.645 1.00 80.06 387 ILE A N 1
ATOM 2818 C CA . ILE A 1 387 ? -6.521 1.677 -14.926 1.00 80.06 387 ILE A CA 1
ATOM 2819 C C . ILE A 1 387 ? -7.662 0.841 -14.336 1.00 80.06 387 ILE A C 1
ATOM 2821 O O . ILE A 1 387 ? -8.021 1.017 -13.171 1.00 80.06 387 ILE A O 1
ATOM 2825 N N . LYS A 1 388 ? -8.186 -0.111 -15.118 1.00 80.19 388 LYS A N 1
ATOM 2826 C CA . LYS A 1 388 ? -9.248 -1.026 -14.696 1.00 80.19 388 LYS A CA 1
ATOM 2827 C C . LYS A 1 388 ? -8.810 -1.899 -13.517 1.00 80.19 388 LYS A C 1
ATOM 2829 O O . LYS A 1 388 ? -9.498 -1.909 -12.501 1.00 80.19 388 LYS A O 1
ATOM 2834 N N . ARG A 1 389 ? -7.651 -2.562 -13.604 1.00 79.56 389 ARG A N 1
ATOM 2835 C CA . ARG A 1 389 ? -7.120 -3.417 -12.524 1.00 79.56 389 ARG A CA 1
ATOM 2836 C C . ARG A 1 389 ? -6.819 -2.631 -11.248 1.00 79.56 389 ARG A C 1
ATOM 2838 O O . ARG A 1 389 ? -7.144 -3.094 -10.160 1.00 79.56 389 ARG A O 1
ATOM 2845 N N . LEU A 1 390 ? -6.247 -1.429 -11.359 1.00 80.38 390 LEU A N 1
ATOM 2846 C CA . LEU A 1 390 ? -6.035 -0.554 -10.198 1.00 80.38 390 LEU A CA 1
ATOM 2847 C C . LEU A 1 390 ? -7.372 -0.149 -9.554 1.00 80.38 390 LEU A C 1
ATOM 2849 O O . LEU A 1 390 ? -7.503 -0.190 -8.328 1.00 80.38 390 LEU A O 1
ATOM 2853 N N . GLY A 1 391 ? -8.388 0.147 -10.367 1.00 80.00 391 GLY A N 1
ATOM 2854 C CA . GLY A 1 391 ? -9.750 0.391 -9.890 1.00 80.00 391 GLY A CA 1
ATOM 2855 C C . GLY A 1 391 ? -10.366 -0.821 -9.175 1.00 80.00 391 GLY A C 1
ATOM 2856 O O . GLY A 1 391 ? -10.948 -0.672 -8.100 1.00 80.00 391 GLY A O 1
ATOM 2857 N N . GLU A 1 392 ? -10.185 -2.031 -9.713 1.00 82.56 392 GLU A N 1
ATOM 2858 C CA . GLU A 1 392 ? -10.650 -3.292 -9.106 1.00 82.56 392 GLU A CA 1
ATOM 2859 C C . GLU A 1 392 ? -9.978 -3.580 -7.752 1.00 82.56 392 GLU A C 1
ATOM 2861 O O . GLU A 1 392 ? -10.609 -4.145 -6.859 1.00 82.56 392 GLU A O 1
ATOM 2866 N N . THR A 1 393 ? -8.737 -3.122 -7.542 1.00 77.12 393 THR A N 1
ATOM 2867 C CA . THR A 1 393 ? -8.045 -3.222 -6.239 1.00 77.12 393 THR A CA 1
ATOM 2868 C C . THR A 1 393 ? -8.528 -2.214 -5.184 1.00 77.12 393 THR A C 1
ATOM 2870 O O . THR A 1 393 ? -8.030 -2.214 -4.058 1.00 77.12 393 THR A O 1
ATOM 2873 N N . GLY A 1 394 ? -9.517 -1.377 -5.513 1.00 80.69 394 GLY A N 1
ATOM 2874 C CA . GLY A 1 394 ? -10.139 -0.437 -4.578 1.00 80.69 394 GLY A CA 1
ATOM 2875 C C . GLY A 1 394 ? -9.467 0.935 -4.501 1.00 80.69 394 GLY A C 1
ATOM 2876 O O . GLY A 1 394 ? -9.818 1.713 -3.614 1.00 80.69 394 GLY A O 1
ATOM 2877 N N . TYR A 1 395 ? -8.544 1.254 -5.414 1.00 86.25 395 TYR A N 1
ATOM 2878 C CA . TYR A 1 395 ? -8.015 2.611 -5.579 1.00 86.25 395 TYR A CA 1
ATOM 2879 C C . TYR A 1 395 ? -8.993 3.473 -6.388 1.00 86.25 395 TYR A C 1
ATOM 2881 O O . TYR A 1 395 ? -9.736 2.971 -7.232 1.00 86.25 395 TYR A O 1
ATOM 2889 N N . ASP A 1 396 ? -8.989 4.780 -6.136 1.00 87.88 396 ASP A N 1
ATOM 2890 C CA . ASP A 1 396 ? -9.694 5.752 -6.976 1.00 87.88 396 ASP A CA 1
ATOM 2891 C C . ASP A 1 396 ? -8.704 6.294 -8.011 1.00 87.88 396 ASP A C 1
ATOM 2893 O O . ASP A 1 396 ? -7.761 7.009 -7.671 1.00 87.88 396 ASP A O 1
ATOM 2897 N N . VAL A 1 397 ? -8.835 5.850 -9.260 1.00 91.69 397 VAL A N 1
ATOM 2898 C CA . VAL A 1 397 ? -7.821 6.056 -10.299 1.00 91.69 397 VAL A CA 1
ATOM 2899 C C . VAL A 1 397 ? -8.250 7.196 -11.211 1.00 91.69 397 VAL A C 1
ATOM 2901 O O . VAL A 1 397 ? -9.221 7.075 -11.955 1.00 91.69 397 VAL A O 1
ATOM 2904 N N . THR A 1 398 ? -7.497 8.292 -11.203 1.00 91.81 398 THR A N 1
ATOM 2905 C CA . THR A 1 398 ? -7.681 9.400 -12.146 1.00 91.81 398 THR A CA 1
ATOM 2906 C C . THR A 1 398 ? -6.585 9.340 -13.202 1.00 91.81 398 THR A C 1
ATOM 2908 O O . THR A 1 398 ? -5.404 9.449 -12.879 1.00 91.81 398 THR A O 1
ATOM 2911 N N . ALA A 1 399 ? -6.961 9.181 -14.470 1.00 90.56 399 ALA A N 1
ATOM 2912 C CA . ALA A 1 399 ? -6.039 9.364 -15.586 1.00 90.56 399 ALA A CA 1
ATOM 2913 C C . ALA A 1 399 ? -6.016 10.843 -15.981 1.00 90.56 399 ALA A C 1
ATOM 2915 O O . ALA A 1 399 ? -7.073 11.441 -16.185 1.00 90.56 399 ALA A O 1
ATOM 2916 N N . ALA A 1 400 ? -4.827 11.427 -16.083 1.00 89.94 400 ALA A N 1
ATOM 2917 C CA . ALA A 1 400 ? -4.661 12.814 -16.495 1.00 89.94 400 ALA A CA 1
ATOM 2918 C C . ALA A 1 400 ? -3.625 12.922 -17.608 1.00 89.94 400 ALA A C 1
ATOM 2920 O O . ALA A 1 400 ? -2.602 12.229 -17.598 1.00 89.94 400 ALA A O 1
ATOM 2921 N N . ASP A 1 401 ? -3.897 13.824 -18.548 1.00 88.12 401 ASP A N 1
ATOM 2922 C CA . ASP A 1 401 ? -2.924 14.193 -19.561 1.00 88.12 401 ASP A CA 1
ATOM 2923 C C . ASP A 1 401 ? -1.899 15.134 -18.909 1.00 88.12 401 ASP A C 1
ATOM 2925 O O . ASP A 1 401 ? -2.292 16.160 -18.337 1.00 88.12 401 ASP A O 1
ATOM 2929 N N . PRO A 1 402 ? -0.596 14.822 -18.963 1.00 85.25 402 PRO A N 1
ATOM 2930 C CA . PRO A 1 402 ? 0.438 15.663 -18.377 1.00 85.25 402 PRO A CA 1
ATOM 2931 C C . PRO A 1 402 ? 0.429 17.105 -18.897 1.00 85.25 402 PRO A C 1
ATOM 2933 O O . PRO A 1 402 ? 0.756 18.010 -18.129 1.00 85.25 402 PRO A O 1
ATOM 2936 N N . ALA A 1 403 ? -0.012 17.350 -20.135 1.00 82.25 403 ALA A N 1
ATOM 2937 C CA . ALA A 1 403 ? -0.151 18.707 -20.669 1.00 82.25 403 ALA A CA 1
ATOM 2938 C C . ALA A 1 403 ? -1.271 19.516 -19.983 1.00 82.25 403 ALA A C 1
ATOM 2940 O O . ALA A 1 403 ? -1.231 20.746 -19.972 1.00 82.25 403 ALA A O 1
ATOM 2941 N N . THR A 1 404 ? -2.256 18.838 -19.384 1.00 81.31 404 THR A N 1
ATOM 2942 C CA . THR A 1 404 ? -3.405 19.464 -18.701 1.00 81.31 404 THR A CA 1
ATOM 2943 C C . THR A 1 404 ? -3.182 19.692 -17.207 1.00 81.31 404 THR A C 1
ATOM 2945 O O . THR A 1 404 ? -3.967 20.391 -16.568 1.00 81.31 404 THR A O 1
ATOM 2948 N N . LEU A 1 405 ? -2.093 19.163 -16.639 1.00 81.62 405 LEU A N 1
ATOM 2949 C CA . LEU A 1 405 ? -1.694 19.390 -15.248 1.00 81.62 405 LEU A CA 1
ATOM 2950 C C . LEU A 1 405 ? -1.038 20.768 -15.078 1.00 81.62 405 LEU A C 1
ATOM 2952 O O . LEU A 1 405 ? 0.124 20.890 -14.691 1.00 81.62 405 LEU A O 1
ATOM 2956 N N . SER A 1 406 ? -1.784 21.830 -15.374 1.00 66.31 406 SER A N 1
ATOM 2957 C CA . SER A 1 406 ? -1.364 23.205 -15.124 1.00 66.31 406 SER A CA 1
ATOM 2958 C C . SER A 1 406 ? -1.986 23.725 -13.822 1.00 66.31 406 SER A C 1
ATOM 2960 O O . SER A 1 406 ? -3.184 23.976 -13.720 1.00 66.31 406 SER A O 1
ATOM 2962 N N . GLY A 1 407 ? -1.142 23.857 -12.792 1.00 64.94 407 GLY A N 1
ATOM 2963 C CA . GLY A 1 407 ? -1.300 24.702 -11.593 1.00 64.94 407 GLY A CA 1
ATOM 2964 C C . GLY A 1 407 ? -2.452 24.438 -10.608 1.00 64.94 407 GLY A C 1
ATOM 2965 O O . GLY A 1 407 ? -2.308 24.769 -9.435 1.00 64.94 407 GLY A O 1
ATOM 2966 N N . THR A 1 408 ? -3.576 23.863 -11.035 1.00 56.78 408 THR A N 1
ATOM 2967 C CA . THR A 1 408 ? -4.831 23.841 -10.261 1.00 56.78 408 THR A CA 1
ATOM 2968 C C . THR A 1 408 ? -5.189 22.468 -9.712 1.00 56.78 408 THR A C 1
ATOM 2970 O O . THR A 1 408 ? -5.777 22.385 -8.635 1.00 56.78 408 THR A O 1
ATOM 2973 N N . THR A 1 409 ? -4.794 21.380 -10.377 1.00 70.75 409 THR A N 1
ATOM 2974 C CA . THR A 1 409 ? -4.998 20.031 -9.844 1.00 70.75 409 THR A CA 1
ATOM 2975 C C . THR A 1 409 ? -4.034 19.808 -8.682 1.00 70.75 409 THR A C 1
ATOM 2977 O O . THR A 1 409 ? -2.833 19.598 -8.871 1.00 70.75 409 THR A O 1
ATOM 2980 N N . GLY A 1 410 ? -4.547 19.897 -7.456 1.00 80.50 410 GLY A N 1
ATOM 2981 C CA . GLY A 1 410 ? -3.761 19.686 -6.250 1.00 80.50 410 GLY A CA 1
ATOM 2982 C C . GLY A 1 410 ? -3.235 18.256 -6.197 1.00 80.50 410 GLY A C 1
ATOM 2983 O O . GLY A 1 410 ? -3.962 17.342 -5.826 1.00 80.50 410 GLY A O 1
ATOM 2984 N N . LEU A 1 411 ? -1.945 18.053 -6.495 1.00 89.75 411 LEU A N 1
ATOM 2985 C CA . LEU A 1 411 ? -1.295 16.742 -6.343 1.00 89.75 411 LEU A CA 1
ATOM 2986 C C . LEU A 1 411 ? -1.469 16.174 -4.923 1.00 89.75 411 LEU A C 1
ATOM 2988 O O . LEU A 1 411 ? -1.463 14.967 -4.749 1.00 89.75 411 LEU A O 1
ATOM 2992 N N . LYS A 1 412 ? -1.694 17.039 -3.926 1.00 86.94 412 LYS A N 1
ATOM 2993 C CA . LYS A 1 412 ? -1.940 16.691 -2.518 1.00 86.94 412 LYS A CA 1
ATOM 2994 C C . LYS A 1 412 ? -3.146 15.776 -2.289 1.00 86.94 412 LYS A C 1
ATOM 2996 O O . LYS A 1 412 ? -3.183 15.116 -1.257 1.00 86.94 412 LYS A O 1
ATOM 3001 N N . ASP A 1 413 ? -4.098 15.732 -3.219 1.00 87.00 413 ASP A N 1
ATOM 3002 C CA . ASP A 1 413 ? -5.274 14.866 -3.098 1.00 87.00 413 ASP A CA 1
ATOM 3003 C C . ASP A 1 413 ? -4.962 13.407 -3.459 1.00 87.00 413 ASP A C 1
ATOM 3005 O O . ASP A 1 413 ? -5.777 12.521 -3.205 1.00 87.00 413 ASP A O 1
ATOM 3009 N N . PHE A 1 414 ? -3.791 13.141 -4.043 1.00 92.75 414 PHE A N 1
ATOM 3010 C CA . PHE A 1 414 ? -3.369 11.812 -4.461 1.00 92.75 414 PHE A CA 1
ATOM 3011 C C . PHE A 1 414 ? -2.427 11.177 -3.443 1.00 92.75 414 PHE A C 1
ATOM 3013 O O . PHE A 1 414 ? -1.610 11.828 -2.803 1.00 92.75 414 PHE A O 1
ATOM 3020 N N . SER A 1 415 ? -2.542 9.861 -3.316 1.00 91.94 415 SER A N 1
ATOM 3021 C CA . SER A 1 415 ? -1.705 9.029 -2.447 1.00 91.94 415 SER A CA 1
ATOM 3022 C C . SER A 1 415 ? -0.540 8.373 -3.193 1.00 91.94 415 SER A C 1
ATOM 3024 O O . SER A 1 415 ? 0.450 7.998 -2.571 1.00 91.94 415 SER A O 1
ATOM 3026 N N . LEU A 1 416 ? -0.653 8.241 -4.519 1.00 92.69 416 LEU A N 1
ATOM 3027 C CA . LEU A 1 416 ? 0.324 7.605 -5.400 1.00 92.69 416 LEU A CA 1
ATOM 3028 C C . LEU A 1 416 ? 0.252 8.246 -6.790 1.00 92.69 416 LEU A C 1
ATOM 3030 O O . LEU A 1 416 ? -0.841 8.511 -7.295 1.00 92.69 416 LEU A O 1
ATOM 3034 N N . ILE A 1 417 ? 1.407 8.444 -7.423 1.00 92.81 417 ILE A N 1
ATOM 3035 C CA . ILE A 1 417 ? 1.497 8.866 -8.826 1.00 92.81 417 ILE A CA 1
ATOM 3036 C C . ILE A 1 417 ? 2.095 7.712 -9.631 1.00 92.81 417 ILE A C 1
ATOM 3038 O O . ILE A 1 417 ? 3.203 7.272 -9.338 1.00 92.81 417 ILE A O 1
ATOM 3042 N N . ALA A 1 418 ? 1.387 7.225 -10.646 1.00 92.25 418 ALA A N 1
ATOM 3043 C CA . ALA A 1 418 ? 1.882 6.219 -11.581 1.00 92.25 418 ALA A CA 1
ATOM 3044 C C . ALA A 1 418 ? 2.198 6.873 -12.933 1.00 92.25 418 ALA A C 1
ATOM 3046 O O . ALA A 1 418 ? 1.343 7.527 -13.527 1.00 92.25 418 ALA A O 1
ATOM 3047 N N . ILE A 1 419 ? 3.423 6.701 -13.428 1.00 90.81 419 ILE A N 1
ATOM 3048 C CA . ILE A 1 419 ? 3.871 7.280 -14.701 1.00 90.81 419 ILE A CA 1
ATOM 3049 C C . ILE A 1 419 ? 4.020 6.161 -15.726 1.00 90.81 419 ILE A C 1
ATOM 3051 O O . ILE A 1 419 ? 4.895 5.315 -15.559 1.00 90.81 419 ILE A O 1
ATOM 3055 N N . GLY A 1 420 ? 3.201 6.171 -16.782 1.00 85.50 420 GLY A N 1
ATOM 3056 C CA . GLY A 1 420 ? 3.251 5.145 -17.834 1.00 85.50 420 GLY A CA 1
ATOM 3057 C C . GLY A 1 420 ? 4.493 5.232 -18.726 1.00 85.50 420 GLY A C 1
ATOM 3058 O O . GLY A 1 420 ? 5.103 4.219 -19.046 1.00 85.50 420 GLY A O 1
ATOM 3059 N N . TYR A 1 421 ? 4.886 6.447 -19.118 1.00 84.31 421 TYR A N 1
ATOM 3060 C CA . TYR A 1 421 ? 6.039 6.684 -19.991 1.00 84.31 421 TYR A CA 1
ATOM 3061 C C . TYR A 1 421 ? 6.772 7.958 -19.553 1.00 84.31 421 TYR A C 1
ATOM 3063 O O . TYR A 1 421 ? 6.444 9.048 -20.013 1.00 84.31 421 TYR A O 1
ATOM 3071 N N . PRO A 1 422 ? 7.774 7.872 -18.659 1.00 80.56 422 PRO A N 1
ATOM 3072 C CA . PRO A 1 422 ? 8.444 9.067 -18.144 1.00 80.56 422 PRO A CA 1
ATOM 3073 C C . PRO A 1 422 ? 9.172 9.860 -19.238 1.00 80.56 422 PRO A C 1
ATOM 3075 O O . PRO A 1 422 ? 9.292 11.073 -19.124 1.00 80.56 422 PRO A O 1
ATOM 3078 N N . ALA A 1 423 ? 9.605 9.196 -20.316 1.00 79.56 423 ALA A N 1
ATOM 3079 C CA . ALA A 1 423 ? 10.290 9.826 -21.445 1.00 79.56 423 ALA A CA 1
ATOM 3080 C C . ALA A 1 423 ? 9.394 10.745 -22.297 1.00 79.56 423 ALA A C 1
ATOM 3082 O O . ALA A 1 423 ? 9.922 11.533 -23.077 1.00 79.56 423 ALA A O 1
ATOM 3083 N N . THR A 1 424 ? 8.065 10.643 -22.178 1.00 79.94 424 THR A N 1
ATOM 3084 C CA . THR A 1 424 ? 7.125 11.513 -22.907 1.00 79.94 424 THR A CA 1
ATOM 3085 C C . THR A 1 424 ? 6.613 12.674 -22.054 1.00 79.94 424 THR A C 1
ATOM 3087 O O . THR A 1 424 ? 5.912 13.547 -22.560 1.00 79.94 424 THR A O 1
ATOM 3090 N N . LEU A 1 425 ? 6.973 12.726 -20.767 1.00 84.25 425 LEU A N 1
ATOM 3091 C CA . LEU A 1 425 ? 6.551 13.799 -19.874 1.00 84.25 425 LEU A CA 1
ATOM 3092 C C . LEU A 1 425 ? 7.401 15.067 -20.070 1.00 84.25 425 LEU A C 1
ATOM 3094 O O . LEU A 1 425 ? 8.628 14.972 -20.080 1.00 84.25 425 LEU A O 1
ATOM 3098 N N . PRO A 1 426 ? 6.787 16.266 -20.134 1.00 88.88 426 PRO A N 1
ATOM 3099 C CA . PRO A 1 426 ? 7.529 17.523 -20.078 1.00 88.88 426 PRO A CA 1
ATOM 3100 C C . PRO A 1 426 ? 8.319 17.660 -18.766 1.00 88.88 426 PRO A C 1
ATOM 3102 O O . PRO A 1 426 ? 7.812 17.314 -17.693 1.00 88.88 426 PRO A O 1
ATOM 3105 N N . ASP A 1 427 ? 9.515 18.256 -18.820 1.00 87.94 427 ASP A N 1
ATOM 3106 C CA . ASP A 1 427 ? 10.390 18.438 -17.647 1.00 87.94 427 ASP A CA 1
ATOM 3107 C C . ASP A 1 427 ? 9.699 19.166 -16.482 1.00 87.94 427 ASP A C 1
ATOM 3109 O O . ASP A 1 427 ? 9.894 18.814 -15.318 1.00 87.94 427 ASP A O 1
ATOM 3113 N N . ALA A 1 428 ? 8.824 20.132 -16.780 1.00 87.31 428 ALA A N 1
ATOM 3114 C CA . ALA A 1 428 ? 8.044 20.851 -15.771 1.00 87.31 428 ALA A CA 1
ATOM 3115 C C . ALA A 1 428 ? 7.097 19.926 -14.980 1.00 87.31 428 ALA A C 1
ATOM 3117 O O . ALA A 1 428 ? 6.951 20.067 -13.765 1.00 87.31 428 ALA A O 1
ATOM 3118 N N . VAL A 1 429 ? 6.486 18.939 -15.646 1.00 88.19 429 VAL A N 1
ATOM 3119 C CA . VAL A 1 429 ? 5.610 17.947 -15.000 1.00 88.19 429 VAL A CA 1
ATOM 3120 C C . VAL A 1 429 ? 6.441 17.011 -14.132 1.00 88.19 429 VAL A C 1
ATOM 3122 O O . VAL A 1 429 ? 6.088 16.771 -12.978 1.00 88.19 429 VAL A O 1
ATOM 3125 N N . LEU A 1 430 ? 7.587 16.542 -14.637 1.00 89.31 430 LEU A N 1
ATOM 3126 C CA . LEU A 1 430 ? 8.521 15.728 -13.855 1.00 89.31 430 LEU A CA 1
ATOM 3127 C C . LEU A 1 430 ? 9.012 16.472 -12.604 1.00 89.31 430 LEU A C 1
ATOM 3129 O O . LEU A 1 430 ? 9.106 15.874 -11.530 1.00 89.31 430 LEU A O 1
ATOM 3133 N N . GLN A 1 431 ? 9.279 17.774 -12.708 1.00 90.31 431 GLN A N 1
ATOM 3134 C CA . GLN A 1 431 ? 9.686 18.606 -11.576 1.00 90.31 431 GLN A CA 1
ATOM 3135 C C . GLN A 1 431 ? 8.560 18.779 -10.541 1.00 90.31 431 GLN A C 1
ATOM 3137 O O . GLN A 1 431 ? 8.828 18.675 -9.342 1.00 90.31 431 GLN A O 1
ATOM 3142 N N . ASN A 1 432 ? 7.308 18.953 -10.978 1.00 88.31 432 ASN A N 1
ATOM 3143 C CA . ASN A 1 432 ? 6.133 19.008 -10.096 1.00 88.31 432 ASN A CA 1
ATOM 3144 C C . ASN A 1 432 ? 5.860 17.672 -9.388 1.00 88.31 432 ASN A C 1
ATOM 3146 O O . ASN A 1 432 ? 5.567 17.637 -8.193 1.00 88.31 432 ASN A O 1
ATOM 3150 N N . VAL A 1 433 ? 6.003 16.551 -10.099 1.00 90.38 433 VAL A N 1
ATOM 3151 C CA . VAL A 1 433 ? 5.870 15.217 -9.499 1.00 90.38 433 VAL A CA 1
ATOM 3152 C C . VAL A 1 433 ? 6.958 15.000 -8.443 1.00 90.38 433 VAL A C 1
ATOM 3154 O O . VAL A 1 433 ? 6.646 14.589 -7.325 1.00 90.38 433 VAL A O 1
ATOM 3157 N N . ARG A 1 434 ? 8.217 15.356 -8.739 1.00 90.19 434 ARG A N 1
ATOM 3158 C CA . ARG A 1 434 ? 9.334 15.263 -7.779 1.00 90.19 434 ARG A CA 1
ATOM 3159 C C . ARG A 1 434 ? 9.140 16.159 -6.551 1.00 90.19 434 ARG A C 1
ATOM 3161 O O . ARG A 1 434 ? 9.504 15.755 -5.449 1.00 90.19 434 ARG A O 1
ATOM 3168 N N . SER A 1 435 ? 8.563 17.351 -6.710 1.00 89.81 435 SER A N 1
ATOM 3169 C CA . SER A 1 435 ? 8.336 18.281 -5.595 1.00 89.81 435 SER A CA 1
ATOM 3170 C C . SER A 1 435 ? 7.152 17.891 -4.700 1.00 89.81 435 SER A C 1
ATOM 3172 O O . SER A 1 435 ? 7.123 18.284 -3.532 1.00 89.81 435 SER A O 1
ATOM 3174 N N . SER A 1 436 ? 6.217 17.071 -5.198 1.00 89.75 436 SER A N 1
ATOM 3175 C CA . SER A 1 436 ? 5.022 16.629 -4.458 1.00 89.75 436 SER A CA 1
ATOM 3176 C C . SER A 1 436 ? 5.309 15.752 -3.230 1.00 89.75 436 SER A C 1
ATOM 3178 O O . SER A 1 436 ? 4.448 15.628 -2.362 1.00 89.75 436 SER A O 1
ATOM 3180 N N . LYS A 1 437 ? 6.509 15.154 -3.137 1.00 89.56 437 LYS A N 1
ATOM 3181 C CA . LYS A 1 437 ? 6.906 14.148 -2.126 1.00 89.56 437 LYS A CA 1
ATOM 3182 C C . LYS A 1 437 ? 6.029 12.886 -2.087 1.00 89.56 437 LYS A C 1
ATOM 3184 O O . LYS A 1 437 ? 6.193 12.071 -1.180 1.00 89.56 437 LYS A O 1
ATOM 3189 N N . LEU A 1 438 ? 5.118 12.707 -3.041 1.00 91.19 438 LEU A N 1
ATOM 3190 C CA . LEU A 1 438 ? 4.308 11.500 -3.138 1.00 91.19 438 LEU A CA 1
ATOM 3191 C C . LEU A 1 438 ? 5.142 10.328 -3.659 1.00 91.19 438 LEU A C 1
ATOM 3193 O O . LEU A 1 438 ? 6.091 10.541 -4.418 1.00 91.19 438 LEU A O 1
ATOM 3197 N N . PRO A 1 439 ? 4.805 9.083 -3.280 1.00 89.31 439 PRO A N 1
ATOM 3198 C CA . PRO A 1 439 ? 5.415 7.919 -3.896 1.00 89.31 439 PRO A CA 1
ATOM 3199 C C . PRO A 1 439 ? 5.101 7.917 -5.397 1.00 89.31 439 PRO A C 1
ATOM 3201 O O . PRO A 1 439 ? 3.951 8.082 -5.814 1.00 89.31 439 PRO A O 1
ATOM 3204 N N . VAL A 1 440 ? 6.147 7.744 -6.205 1.00 90.38 440 VAL A N 1
ATOM 3205 C CA . VAL A 1 440 ? 6.056 7.697 -7.666 1.00 90.38 440 VAL A CA 1
ATOM 3206 C C . VAL A 1 440 ? 6.359 6.280 -8.118 1.00 90.38 440 VAL A C 1
ATOM 3208 O O . VAL A 1 440 ? 7.458 5.772 -7.899 1.00 90.38 440 VAL A O 1
ATOM 3211 N N . LEU A 1 441 ? 5.387 5.645 -8.761 1.00 87.62 441 LEU A N 1
ATOM 3212 C CA . LEU A 1 441 ? 5.568 4.373 -9.434 1.00 87.62 441 LEU A CA 1
ATOM 3213 C C . LEU A 1 441 ? 5.895 4.660 -10.899 1.00 87.62 441 LEU A C 1
ATOM 3215 O O . LEU A 1 441 ? 5.013 4.961 -11.703 1.00 87.62 441 LEU A O 1
ATOM 3219 N N . ASN A 1 442 ? 7.179 4.595 -11.243 1.00 78.94 442 ASN A N 1
ATOM 3220 C CA . ASN A 1 442 ? 7.578 4.574 -12.644 1.00 78.94 442 ASN A CA 1
ATOM 3221 C C . ASN A 1 442 ? 7.159 3.222 -13.215 1.00 78.94 442 ASN A C 1
ATOM 3223 O O . ASN A 1 442 ? 7.806 2.203 -12.964 1.00 78.94 442 ASN A O 1
ATOM 3227 N N . ALA A 1 443 ? 6.063 3.214 -13.969 1.00 63.22 443 ALA A N 1
ATOM 3228 C CA . ALA A 1 443 ? 5.633 2.065 -14.740 1.00 63.22 443 ALA A CA 1
ATOM 3229 C C . ALA A 1 443 ? 6.507 1.982 -15.989 1.00 63.22 443 ALA A C 1
ATOM 3231 O O . ALA A 1 443 ? 6.044 2.094 -17.118 1.00 63.22 443 ALA A O 1
ATOM 3232 N N . GLU A 1 444 ? 7.812 1.803 -15.787 1.00 60.69 444 GLU A N 1
ATOM 3233 C CA . GLU A 1 444 ? 8.664 1.379 -16.879 1.00 60.69 444 GLU A CA 1
ATOM 3234 C C . GLU A 1 444 ? 8.074 0.049 -17.375 1.00 60.69 444 GLU A C 1
ATOM 3236 O O . GLU A 1 444 ? 7.884 -0.855 -16.551 1.00 60.69 444 GLU A O 1
ATOM 3241 N N . PRO A 1 445 ? 7.751 -0.105 -18.675 1.00 52.88 445 PRO A N 1
ATOM 3242 C CA . PRO A 1 445 ? 6.972 -1.242 -19.180 1.00 52.88 445 PRO A CA 1
ATOM 3243 C C . PRO A 1 445 ? 7.508 -2.627 -18.774 1.00 52.88 445 PRO A C 1
ATOM 3245 O O . PRO A 1 445 ? 6.796 -3.624 -18.834 1.00 52.88 445 PRO A O 1
ATOM 3248 N N . ARG A 1 446 ? 8.776 -2.693 -18.351 1.00 50.25 446 ARG A N 1
ATOM 3249 C CA . ARG A 1 446 ? 9.483 -3.902 -17.924 1.00 50.25 446 ARG A CA 1
ATOM 3250 C C . ARG A 1 446 ? 9.408 -4.180 -16.415 1.00 50.25 446 ARG A C 1
ATOM 3252 O O . ARG A 1 446 ? 9.382 -5.345 -16.041 1.00 50.25 446 ARG A O 1
ATOM 3259 N N . LEU A 1 447 ? 9.326 -3.161 -15.552 1.00 46.22 447 LEU A N 1
ATOM 3260 C CA . LEU A 1 447 ? 9.188 -3.339 -14.091 1.00 46.22 447 LEU A CA 1
ATOM 3261 C C . LEU A 1 447 ? 7.780 -3.805 -13.700 1.00 46.22 447 LEU A C 1
ATOM 3263 O O . LEU A 1 447 ? 7.590 -4.522 -12.721 1.00 46.22 447 LEU A O 1
ATOM 3267 N N . VAL A 1 448 ? 6.798 -3.460 -14.525 1.00 44.19 448 VAL A N 1
ATOM 3268 C CA . VAL A 1 448 ? 5.395 -3.859 -14.388 1.00 44.19 448 VAL A CA 1
ATOM 3269 C C . VAL A 1 448 ? 5.193 -5.379 -14.520 1.00 44.19 448 VAL A C 1
ATOM 3271 O O . VAL A 1 448 ? 4.357 -5.948 -13.816 1.00 44.19 448 VAL A O 1
ATOM 3274 N N . GLN A 1 449 ? 6.023 -6.069 -15.314 1.00 45.16 449 GLN A N 1
ATOM 3275 C CA . GLN A 1 449 ? 5.973 -7.533 -15.439 1.00 45.16 449 GLN A CA 1
ATOM 3276 C C . GLN A 1 449 ? 6.278 -8.261 -14.118 1.00 45.16 449 GLN A C 1
ATOM 3278 O O . GLN A 1 449 ? 5.697 -9.315 -13.863 1.00 45.16 449 GLN A O 1
ATOM 3283 N N . ALA A 1 450 ? 7.129 -7.700 -13.250 1.00 38.34 450 ALA A N 1
ATOM 3284 C CA . ALA A 1 450 ? 7.477 -8.312 -11.964 1.00 38.34 450 ALA A CA 1
ATOM 3285 C C . ALA A 1 450 ? 6.320 -8.298 -10.943 1.00 38.34 450 ALA A C 1
ATOM 3287 O O . ALA A 1 450 ? 6.322 -9.094 -10.008 1.00 38.34 450 ALA A O 1
ATOM 3288 N N . LEU A 1 451 ? 5.302 -7.450 -11.140 1.00 43.22 451 LEU A N 1
ATOM 3289 C CA . LEU A 1 451 ? 4.088 -7.409 -10.312 1.00 43.22 451 LEU A CA 1
ATOM 3290 C C . LEU A 1 451 ? 2.994 -8.387 -10.792 1.00 43.22 451 LEU A C 1
ATOM 3292 O O . LEU A 1 451 ? 1.873 -8.340 -10.293 1.00 43.22 451 LEU A O 1
ATOM 3296 N N . GLY A 1 452 ? 3.286 -9.261 -11.767 1.00 32.28 452 GLY A N 1
ATOM 3297 C CA . GLY A 1 452 ? 2.295 -10.171 -12.364 1.00 32.28 452 GLY A CA 1
ATOM 3298 C C . GLY A 1 452 ? 1.331 -9.481 -13.338 1.00 32.28 452 GLY A C 1
ATOM 3299 O O . GLY A 1 452 ? 0.313 -10.048 -13.730 1.00 32.28 452 GLY A O 1
ATOM 3300 N N . LEU A 1 453 ? 1.646 -8.252 -13.746 1.00 41.59 453 LEU A N 1
ATOM 3301 C CA . LEU A 1 453 ? 0.845 -7.437 -14.649 1.00 41.59 453 LEU A CA 1
ATOM 3302 C C . LEU A 1 453 ? 1.534 -7.445 -16.024 1.00 41.59 453 LEU A C 1
ATOM 3304 O O . LEU A 1 453 ? 2.422 -6.647 -16.297 1.00 41.59 453 LEU A O 1
ATOM 3308 N N . GLY A 1 454 ? 1.207 -8.418 -16.874 1.00 30.64 454 GLY A N 1
ATOM 3309 C CA . GLY A 1 454 ? 1.876 -8.604 -18.165 1.00 30.64 454 GLY A CA 1
ATOM 3310 C C . GLY A 1 454 ? 1.570 -7.493 -19.177 1.00 30.64 454 GLY A C 1
ATOM 3311 O O . GLY A 1 454 ? 0.425 -7.317 -19.577 1.00 30.64 454 GLY A O 1
ATOM 3312 N N . LEU A 1 455 ? 2.606 -6.791 -19.643 1.00 30.80 455 LEU A N 1
ATOM 3313 C CA . LEU A 1 455 ? 2.580 -5.987 -20.868 1.00 30.80 455 LEU A CA 1
ATOM 3314 C C . LEU A 1 455 ? 3.190 -6.816 -22.006 1.00 30.80 455 LEU A C 1
ATOM 3316 O O . LEU A 1 455 ? 4.343 -7.244 -21.902 1.00 30.80 455 LEU A O 1
ATOM 3320 N N . ASN A 1 456 ? 2.428 -7.044 -23.078 1.00 32.06 456 ASN A N 1
ATOM 3321 C CA . ASN A 1 456 ? 2.946 -7.570 -24.338 1.00 32.06 456 ASN A CA 1
ATOM 3322 C C . ASN A 1 456 ? 3.091 -6.379 -25.291 1.00 32.06 456 ASN A C 1
ATOM 3324 O O . ASN A 1 456 ? 2.096 -5.795 -25.711 1.00 32.06 456 ASN A O 1
ATOM 3328 N N . VAL A 1 457 ? 4.325 -5.951 -25.545 1.00 36.19 457 VAL A N 1
ATOM 3329 C CA . VAL A 1 457 ? 4.599 -4.819 -26.436 1.00 36.19 457 VAL A CA 1
ATOM 3330 C C . VAL A 1 457 ? 4.682 -5.357 -27.860 1.00 36.19 457 VAL A C 1
ATOM 3332 O O . VAL A 1 457 ? 5.513 -6.220 -28.137 1.00 36.19 457 VAL A O 1
ATOM 3335 N N . ASP A 1 458 ? 3.829 -4.846 -28.747 1.00 33.88 458 ASP A N 1
ATOM 3336 C CA . ASP A 1 458 ? 3.905 -5.104 -30.185 1.00 33.88 458 ASP A CA 1
ATOM 3337 C C . ASP A 1 458 ? 5.259 -4.590 -30.729 1.00 33.88 458 ASP A C 1
ATOM 3339 O O . ASP A 1 458 ? 5.570 -3.403 -30.578 1.00 33.88 458 ASP A O 1
ATOM 3343 N N . PRO A 1 459 ? 6.102 -5.452 -31.327 1.00 36.34 459 PRO A N 1
ATOM 3344 C CA . PRO A 1 459 ? 7.417 -5.071 -31.839 1.00 36.34 459 PRO A CA 1
ATOM 3345 C C . PRO A 1 459 ? 7.386 -4.142 -33.069 1.00 36.34 459 PRO A C 1
ATOM 3347 O O . PRO A 1 459 ? 8.454 -3.745 -33.539 1.00 36.34 459 PRO A O 1
ATOM 3350 N N . ALA A 1 460 ? 6.217 -3.780 -33.605 1.00 32.66 460 ALA A N 1
ATOM 3351 C CA . ALA A 1 460 ? 6.115 -3.103 -34.897 1.00 32.66 460 ALA A CA 1
ATOM 3352 C C . ALA A 1 460 ? 6.330 -1.570 -34.910 1.00 32.66 460 ALA A C 1
ATOM 3354 O O . ALA A 1 460 ? 6.373 -1.006 -36.003 1.00 32.66 460 ALA A O 1
ATOM 3355 N N . GLN A 1 461 ? 6.488 -0.864 -33.778 1.00 35.28 461 GLN A N 1
ATOM 3356 C CA . GLN A 1 461 ? 6.653 0.608 -33.804 1.00 35.28 461 GLN A CA 1
ATOM 3357 C C . GLN A 1 461 ? 7.774 1.163 -32.904 1.00 35.28 461 GLN A C 1
ATOM 3359 O O . GLN A 1 461 ? 7.542 1.483 -31.738 1.00 35.28 461 GLN A O 1
ATOM 3364 N N . PRO A 1 462 ? 8.991 1.368 -33.446 1.00 38.00 462 PRO A N 1
ATOM 3365 C CA . PRO A 1 462 ? 10.065 2.087 -32.775 1.00 38.00 462 PRO A CA 1
ATOM 3366 C C . PRO A 1 462 ? 10.358 3.421 -33.480 1.00 38.00 462 PRO A C 1
ATOM 3368 O O . PRO A 1 462 ? 10.829 3.396 -34.604 1.00 38.00 462 PRO A O 1
ATOM 3371 N N . THR A 1 463 ? 10.160 4.571 -32.823 1.00 38.41 463 THR A N 1
ATOM 3372 C CA . THR A 1 463 ? 11.093 5.725 -32.888 1.00 38.41 463 THR A CA 1
ATOM 3373 C C . THR A 1 463 ? 10.582 6.921 -32.081 1.00 38.41 463 THR A C 1
ATOM 3375 O O . THR A 1 463 ? 9.587 7.536 -32.449 1.00 38.41 463 THR A O 1
ATOM 3378 N N . ARG A 1 464 ? 11.347 7.319 -31.058 1.00 28.69 464 ARG A N 1
ATOM 3379 C CA . ARG A 1 464 ? 11.841 8.694 -30.840 1.00 28.69 464 ARG A CA 1
ATOM 3380 C C . ARG A 1 464 ? 12.922 8.635 -29.760 1.00 28.69 464 ARG A C 1
ATOM 3382 O O . ARG A 1 464 ? 12.643 8.371 -28.597 1.00 28.69 464 ARG A O 1
ATOM 3389 N N . SER A 1 465 ? 14.174 8.817 -30.171 1.00 35.34 465 SER A N 1
ATOM 3390 C CA . SER A 1 465 ? 15.323 8.946 -29.277 1.00 35.34 465 SER A CA 1
ATOM 3391 C C . SER A 1 465 ? 15.478 10.402 -28.851 1.00 35.34 465 SER A C 1
ATOM 3393 O O . SER A 1 465 ? 15.651 11.260 -29.716 1.00 35.34 465 SER A O 1
ATOM 3395 N N . VAL A 1 466 ? 15.503 10.680 -27.549 1.00 32.97 466 VAL A N 1
ATOM 3396 C CA . VAL A 1 466 ? 16.108 11.909 -27.019 1.00 32.97 466 VAL A CA 1
ATOM 3397 C C . VAL A 1 466 ? 16.969 11.530 -25.820 1.00 32.97 466 VAL A C 1
ATOM 3399 O O . VAL A 1 466 ? 16.529 10.827 -24.915 1.00 32.97 466 VAL A O 1
ATOM 3402 N N . ALA A 1 467 ? 18.231 11.948 -25.872 1.00 38.16 467 ALA A N 1
ATOM 3403 C CA . ALA A 1 467 ? 19.216 11.754 -24.824 1.00 38.16 467 ALA A CA 1
ATOM 3404 C C . ALA A 1 467 ? 18.933 12.709 -23.654 1.00 38.16 467 ALA A C 1
ATOM 3406 O O . ALA A 1 467 ? 18.919 13.923 -23.838 1.00 38.16 467 ALA A O 1
ATOM 3407 N N . GLY A 1 468 ? 18.755 12.164 -22.451 1.00 29.80 468 GLY A N 1
ATOM 3408 C CA . GLY A 1 468 ? 18.639 12.932 -21.214 1.00 29.80 468 GLY A CA 1
ATOM 3409 C C . GLY A 1 468 ? 19.084 12.092 -20.018 1.00 29.80 468 GLY A C 1
ATOM 3410 O O . GLY A 1 468 ? 18.727 10.922 -19.916 1.00 29.80 468 GLY A O 1
ATOM 3411 N N . ARG A 1 469 ? 19.912 12.676 -19.141 1.00 26.41 469 ARG A N 1
ATOM 3412 C CA . ARG A 1 469 ? 20.431 12.046 -17.913 1.00 26.41 469 ARG A CA 1
ATOM 3413 C C . ARG A 1 469 ? 19.289 11.694 -16.954 1.00 26.41 469 ARG A C 1
ATOM 3415 O O . ARG A 1 469 ? 18.571 12.581 -16.497 1.00 26.41 469 ARG A O 1
ATOM 3422 N N . THR A 1 470 ? 19.180 10.424 -16.582 1.00 29.59 470 THR A N 1
ATOM 3423 C CA . THR A 1 470 ? 18.326 9.948 -15.487 1.00 29.59 470 THR A CA 1
ATOM 3424 C C . THR A 1 470 ? 18.985 10.189 -14.127 1.00 29.59 470 THR A C 1
ATOM 3426 O O . THR A 1 470 ? 20.165 9.910 -13.937 1.00 29.59 470 THR A O 1
ATOM 3429 N N . VAL A 1 471 ? 18.203 10.715 -13.179 1.00 24.19 471 VAL A N 1
ATOM 3430 C CA . VAL A 1 471 ? 18.543 10.833 -11.753 1.00 24.19 471 VAL A CA 1
ATOM 3431 C C . VAL A 1 471 ? 17.827 9.705 -11.016 1.00 24.19 471 VAL A C 1
ATOM 3433 O O . VAL A 1 471 ? 16.606 9.583 -11.113 1.00 24.19 471 VAL A O 1
ATOM 3436 N N . GLU A 1 472 ? 18.595 8.884 -10.309 1.00 27.62 472 GLU A N 1
ATOM 3437 C CA . GLU A 1 472 ? 18.128 7.735 -9.536 1.00 27.62 472 GLU A CA 1
ATOM 3438 C C . GLU A 1 472 ? 17.603 8.196 -8.163 1.00 27.62 472 GLU A C 1
ATOM 3440 O O . GLU A 1 472 ? 18.259 8.969 -7.464 1.00 27.62 472 GLU A O 1
ATOM 3445 N N . VAL A 1 473 ? 16.407 7.747 -7.770 1.00 27.94 473 VAL A N 1
ATOM 3446 C CA . VAL A 1 473 ? 15.863 7.953 -6.418 1.00 27.94 473 VAL A CA 1
ATOM 3447 C C . VAL A 1 473 ? 15.728 6.586 -5.763 1.00 27.94 473 VAL A C 1
ATOM 3449 O O . VAL A 1 473 ? 14.859 5.794 -6.121 1.00 27.94 473 VAL A O 1
ATOM 3452 N N . ALA A 1 474 ? 16.602 6.312 -4.797 1.00 28.50 474 ALA A N 1
ATOM 3453 C CA . ALA A 1 474 ? 16.590 5.089 -4.010 1.00 28.50 474 ALA A CA 1
ATOM 3454 C C . ALA A 1 474 ? 15.418 5.102 -3.011 1.00 28.50 474 ALA A C 1
ATOM 3456 O O . ALA A 1 474 ? 15.447 5.807 -2.003 1.00 28.50 474 ALA A O 1
ATOM 3457 N N . GLY A 1 475 ? 14.391 4.295 -3.275 1.00 27.73 475 GLY A N 1
ATOM 3458 C CA . GLY A 1 475 ? 13.310 3.998 -2.337 1.00 27.73 475 GLY A CA 1
ATOM 3459 C C . GLY A 1 475 ? 13.113 2.490 -2.226 1.00 27.73 475 GLY A C 1
ATOM 3460 O O . GLY A 1 475 ? 12.748 1.840 -3.199 1.00 27.73 475 GLY A O 1
ATOM 3461 N N . LYS A 1 476 ? 13.366 1.920 -1.041 1.00 28.52 476 LYS A N 1
ATOM 3462 C CA . LYS A 1 476 ? 13.118 0.500 -0.744 1.00 28.52 476 LYS A CA 1
ATOM 3463 C C . LYS A 1 476 ? 11.613 0.223 -0.762 1.00 28.52 476 LYS A C 1
ATOM 3465 O O . LYS A 1 476 ? 10.898 0.699 0.117 1.00 28.52 476 LYS A O 1
ATOM 3470 N N . SER A 1 477 ? 11.141 -0.574 -1.715 1.00 31.83 477 SER A N 1
ATOM 3471 C CA . SER A 1 477 ? 9.797 -1.153 -1.691 1.00 31.83 477 SER A CA 1
ATOM 3472 C C . SER A 1 477 ? 9.801 -2.474 -0.908 1.00 31.83 477 SER A C 1
ATOM 3474 O O . SER A 1 477 ? 10.709 -3.294 -1.031 1.00 31.83 477 SER A O 1
ATOM 3476 N N . SER A 1 478 ? 8.790 -2.667 -0.058 1.00 28.55 478 SER A N 1
ATOM 3477 C CA . SER A 1 478 ? 8.477 -3.947 0.594 1.00 28.55 478 SER A CA 1
ATOM 3478 C C . SER A 1 478 ? 7.295 -4.597 -0.132 1.00 28.55 478 SER A C 1
ATOM 3480 O O . SER A 1 478 ? 6.361 -3.876 -0.491 1.00 28.55 478 SER A O 1
ATOM 3482 N N . PRO A 1 479 ? 7.281 -5.925 -0.347 1.00 32.91 479 PRO A N 1
ATOM 3483 C CA . PRO A 1 479 ? 6.178 -6.580 -1.036 1.00 32.91 479 PRO A CA 1
ATOM 3484 C C . PRO A 1 479 ? 4.960 -6.731 -0.112 1.00 32.91 479 PRO A C 1
ATOM 3486 O O . PRO A 1 479 ? 5.020 -7.385 0.930 1.00 32.91 479 PRO A O 1
ATOM 3489 N N . VAL A 1 480 ? 3.829 -6.154 -0.525 1.00 30.00 480 VAL A N 1
ATOM 3490 C CA . VAL A 1 480 ? 2.504 -6.436 0.041 1.00 30.00 480 VAL A CA 1
ATOM 3491 C C . VAL A 1 480 ? 1.923 -7.631 -0.713 1.00 30.00 480 VAL A C 1
ATOM 3493 O O . VAL A 1 480 ? 1.512 -7.508 -1.861 1.00 30.00 480 VAL A O 1
ATOM 3496 N N . ALA A 1 481 ? 1.891 -8.798 -0.070 1.00 32.44 481 ALA A N 1
ATOM 3497 C CA . ALA A 1 481 ? 1.182 -9.971 -0.571 1.00 32.44 481 ALA A CA 1
ATOM 3498 C C . ALA A 1 481 ? -0.198 -10.061 0.097 1.00 32.44 481 ALA A C 1
ATOM 3500 O O . ALA A 1 481 ? -0.293 -10.271 1.310 1.00 32.44 481 ALA A O 1
ATOM 3501 N N . ARG A 1 482 ? -1.276 -9.949 -0.687 1.00 32.91 482 ARG A N 1
ATOM 3502 C CA . ARG A 1 482 ? -2.619 -10.379 -0.273 1.00 32.91 482 ARG A CA 1
ATOM 3503 C C . ARG A 1 482 ? -3.245 -11.212 -1.382 1.00 32.91 482 ARG A C 1
ATOM 3505 O O . ARG A 1 482 ? -3.244 -10.809 -2.537 1.00 32.91 482 ARG A O 1
ATOM 3512 N N . GLY A 1 483 ? -3.688 -12.404 -0.993 1.00 31.84 483 GLY A N 1
ATOM 3513 C CA . GLY A 1 483 ? -4.152 -13.453 -1.885 1.00 31.84 483 GLY A CA 1
ATOM 3514 C C . GLY A 1 483 ? -5.544 -13.211 -2.453 1.00 31.84 483 GLY A C 1
ATOM 3515 O O . GLY A 1 483 ? -6.412 -12.641 -1.795 1.00 31.84 483 GLY A O 1
ATOM 3516 N N . LEU A 1 484 ? -5.732 -13.729 -3.661 1.00 26.91 484 LEU A N 1
ATOM 3517 C CA . LEU A 1 484 ? -7.023 -14.066 -4.239 1.00 26.91 484 LEU A CA 1
ATOM 3518 C C . LEU A 1 484 ? -7.195 -15.582 -4.080 1.00 26.91 484 LEU A C 1
ATOM 3520 O O . LEU A 1 484 ? -6.393 -16.352 -4.600 1.00 26.91 484 LEU A O 1
ATOM 3524 N N . ASN A 1 485 ? -8.207 -15.988 -3.314 1.00 35.84 485 ASN A N 1
ATOM 3525 C CA . ASN A 1 485 ? -8.819 -17.308 -3.438 1.00 35.84 485 ASN A CA 1
ATOM 3526 C C . ASN A 1 485 ? -9.947 -17.175 -4.467 1.00 35.84 485 ASN A C 1
ATOM 3528 O O . ASN A 1 485 ? -10.722 -16.222 -4.384 1.00 35.84 485 ASN A O 1
ATOM 3532 N N . GLY A 1 486 ? -10.060 -18.134 -5.376 1.00 30.25 486 GLY A N 1
ATOM 3533 C CA . GLY A 1 486 ? -11.192 -18.282 -6.283 1.00 30.25 486 GLY A CA 1
ATOM 3534 C C . GLY A 1 486 ? -11.010 -19.541 -7.119 1.00 30.25 486 GLY A C 1
ATOM 3535 O O . GLY A 1 486 ? -9.925 -19.737 -7.657 1.00 30.25 486 GLY A O 1
ATOM 3536 N N . GLU A 1 487 ? -12.044 -20.378 -7.098 1.00 27.59 487 GLU A N 1
ATOM 3537 C CA . GLU A 1 487 ? -12.207 -21.700 -7.723 1.00 27.59 487 GLU A CA 1
ATOM 3538 C C . GLU A 1 487 ? -11.917 -21.762 -9.227 1.00 27.59 487 GLU A C 1
ATOM 3540 O O . GLU A 1 487 ? -12.098 -20.734 -9.921 1.00 27.59 487 GLU A O 1
#

Secondary structure (DSSP, 8-state):
--------------S----TT-PPPHHHHHHHHHT-S-HHHHHHHHHHHHH-HHHHHHHHHHHHHHHHHHHS--PPPPHHHHHHHHHHHHHHHHHTS-TT----S-THHHHHHHHHHHHHHHHHHHHHHHHHHHTTGGGS-S--PPP---------PPPPPPPP---PPP-PPPPPPPPPPPP----------PPPPP-------PPPPPPP---------------------------------------------------------EEEEEEEEEEEEETTTTEEEEEE---TTS---EEEEEEEEEEEEEETTS-EE-GGGPPTT-EEEEEEEE-TTS-EEEEEEEEEE-HHHHHS---EEEEE-TTGGG--TT---HHHHHHHHHHHTT-EEEEE-GGG--S-S-GGG-SEEEES-GGGS-HHHHHHHHHT---EEE--TTTGGGGT------TT--------PPPP----PPP---PPP--

pLDDT: mean 70.3, std 22.88, range [24.19, 98.5]